Protein AF-0000000085055498 (afdb_homodimer)

Solvent-accessible surface area (backbone atoms only — not comparable to full-atom values): 39179 Å² total; per-residue (Å²): 126,78,77,76,83,59,58,33,37,36,29,39,22,51,50,77,51,29,41,52,28,47,57,69,36,26,87,74,28,40,30,38,40,31,17,61,42,79,52,39,70,44,54,75,33,30,52,54,11,37,78,38,31,74,54,39,65,65,23,37,23,30,63,81,72,50,55,89,64,41,46,75,43,73,38,45,66,58,35,47,52,99,59,33,35,31,33,71,86,66,52,71,48,70,48,69,30,38,36,44,23,51,21,60,40,37,45,35,68,65,24,79,33,53,68,53,73,50,45,46,58,53,24,42,53,48,30,49,46,59,69,68,33,60,27,36,34,32,39,24,32,30,57,67,26,46,28,37,52,20,32,45,31,62,75,42,71,88,46,42,36,37,38,31,14,60,45,90,44,48,50,37,83,76,53,57,67,68,58,29,49,50,52,49,52,55,36,41,74,42,49,37,43,75,40,61,62,25,47,64,83,76,54,66,69,58,60,55,42,44,73,40,60,41,80,58,79,76,74,75,72,46,81,41,80,42,68,37,76,80,45,76,43,72,26,17,40,76,45,82,39,77,68,71,44,66,58,42,84,30,42,74,81,52,58,55,48,97,86,55,21,36,39,51,50,53,53,28,28,28,65,96,33,87,52,30,32,42,37,44,59,28,29,58,69,80,56,76,84,40,70,76,56,28,57,63,40,29,64,51,47,40,49,27,53,54,23,52,78,66,74,44,82,64,62,76,60,75,74,62,90,40,48,68,51,73,46,39,38,25,51,76,25,30,41,28,37,34,46,88,67,48,72,45,58,32,66,57,34,11,72,60,30,20,57,63,38,44,33,42,57,53,34,52,68,28,62,63,39,69,46,87,47,64,133,126,77,78,76,81,58,58,32,36,34,29,41,22,51,49,77,49,28,42,53,26,45,59,69,35,26,87,73,29,38,28,38,39,32,17,63,40,80,51,37,72,43,54,74,34,31,52,54,12,38,76,38,30,74,53,39,66,65,23,36,24,28,67,57,79,50,57,88,62,42,45,78,45,74,37,45,65,59,36,47,53,100,59,35,35,30,32,72,88,64,52,72,46,70,48,68,30,37,35,44,22,49,21,60,41,36,46,34,67,66,24,79,33,51,69,52,74,51,45,48,58,52,24,42,52,49,30,52,45,58,70,69,33,60,27,36,34,32,39,26,32,29,57,67,27,46,28,35,53,20,33,46,30,62,76,42,70,86,47,42,34,36,36,30,15,60,45,89,44,47,49,39,84,76,54,57,68,67,58,28,49,52,52,50,51,56,37,41,74,42,50,37,44,74,40,61,62,25,48,64,82,77,54,65,68,58,61,55,42,45,74,39,59,41,79,57,79,77,74,75,74,46,80,41,80,44,70,36,75,82,45,77,42,72,26,15,39,77,46,80,39,76,67,72,44,66,58,44,85,30,42,76,79,51,59,55,50,98,87,54,21,36,41,51,52,52,54,27,28,29,65,95,32,87,52,30,31,41,37,44,59,28,29,56,67,80,56,77,84,40,69,76,57,28,55,62,39,29,63,52,46,41,50,28,52,54,22,51,76,66,73,43,82,65,62,75,58,78,73,62,89,41,49,68,50,72,47,36,39,25,52,76,25,31,42,29,38,35,45,89,66,49,72,46,58,34,67,56,34,12,72,58,29,20,57,62,38,43,32,43,56,53,33,51,69,28,64,64,32,69,44,86,47,65,133

Nearest PDB structures (foldseek):
  8jsc-assembly1_C  TM=8.930E-01  e=2.083E-35  Homo sapiens
  7xpi-assembly1_A  TM=8.141E-01  e=2.349E-29  Gallus gallus
  8ajj-assembly2_A  TM=6.879E-01  e=7.562E-19  Staphylococcus aureus
  5jcl-assembly2_B  TM=7.336E-01  e=2.093E-17  Oryza sativa Japonica Group
  6kgy-assembly1_A  TM=7.242E-01  e=7.717E-17  Escherichia coli BL21(DE3)

Radius of gyration: 28.14 Å; Cα contacts (8 Å, |Δi|>4): 1672; chains: 2; bounding box: 78×76×63 Å

pLDDT: mean 93.41, std 10.33, range [30.69, 98.94]

Structure (mmCIF, N/CA/C/O backbone):
data_AF-0000000085055498-model_v1
#
loop_
_entity.id
_entity.type
_entity.pdbx_description
1 polymer 'FAD/NAD(P)-binding domain-containing protein'
#
loop_
_atom_site.group_PDB
_atom_site.id
_atom_site.type_symbol
_atom_site.label_atom_id
_atom_site.label_alt_id
_atom_site.label_comp_id
_atom_site.label_asym_id
_atom_site.label_entity_id
_atom_site.label_seq_id
_atom_site.pdbx_PDB_ins_code
_atom_site.Cartn_x
_atom_site.Cartn_y
_atom_site.Cartn_z
_atom_site.occupancy
_atom_site.B_iso_or_equiv
_atom_site.auth_seq_id
_atom_site.auth_comp_id
_atom_site.auth_asym_id
_atom_site.auth_atom_id
_atom_site.pdbx_PDB_model_num
ATOM 1 N N . MET A 1 1 ? -35 -19.656 23.438 1 32.78 1 MET A N 1
ATOM 2 C CA . MET A 1 1 ? -35 -19.641 21.984 1 32.78 1 MET A CA 1
ATOM 3 C C . MET A 1 1 ? -33.75 -20.328 21.422 1 32.78 1 MET A C 1
ATOM 5 O O . MET A 1 1 ? -32.625 -20.047 21.844 1 32.78 1 MET A O 1
ATOM 9 N N . SER A 1 2 ? -33.781 -21.578 21.016 1 36.5 2 SER A N 1
ATOM 10 C CA . SER A 1 2 ? -32.625 -22.406 20.719 1 36.5 2 SER A CA 1
ATOM 11 C C . SER A 1 2 ? -31.688 -21.703 19.719 1 36.5 2 SER A C 1
ATOM 13 O O . SER A 1 2 ? -32.156 -21.203 18.688 1 36.5 2 SER A O 1
ATOM 15 N N . ALA A 1 3 ? -30.609 -21.031 20.141 1 47.88 3 ALA A N 1
ATOM 16 C CA . ALA A 1 3 ? -29.688 -20.312 19.25 1 47.88 3 ALA A CA 1
ATOM 17 C C . ALA A 1 3 ? -29.641 -20.969 17.875 1 47.88 3 ALA A C 1
ATOM 19 O O . ALA A 1 3 ? -29.297 -22.141 17.734 1 47.88 3 ALA A O 1
ATOM 20 N N . ALA A 1 4 ? -30.547 -20.781 17 1 57.03 4 ALA A N 1
ATOM 21 C CA . ALA A 1 4 ? -30.609 -21.359 15.648 1 57.03 4 ALA A CA 1
ATOM 22 C C . ALA A 1 4 ? -29.219 -21.672 15.133 1 57.03 4 ALA A C 1
ATOM 24 O O . ALA A 1 4 ? -28.297 -20.859 15.227 1 57.03 4 ALA A O 1
ATOM 25 N N . GLN A 1 5 ? -28.797 -23.078 14.852 1 77.12 5 GLN A N 1
ATOM 26 C CA . GLN A 1 5 ? -27.484 -23.594 14.453 1 77.12 5 GLN A CA 1
ATOM 27 C C . GLN A 1 5 ? -27 -22.938 13.156 1 77.12 5 GLN A C 1
ATOM 29 O O . GLN A 1 5 ? -27.734 -22.891 12.172 1 77.12 5 GLN A O 1
ATOM 34 N N . LYS A 1 6 ? -25.891 -22.172 13.102 1 90.88 6 LYS A N 1
ATOM 35 C CA . LYS A 1 6 ? -25.297 -21.547 11.922 1 90.88 6 LYS A CA 1
ATOM 36 C C . LYS A 1 6 ? -25.016 -22.578 10.836 1 90.88 6 LYS A C 1
ATOM 38 O O . LYS A 1 6 ? -24.578 -23.688 11.125 1 90.88 6 LYS A O 1
ATOM 43 N N . LYS A 1 7 ? -25.5 -22.328 9.562 1 97.44 7 LYS A N 1
ATOM 44 C CA . LYS A 1 7 ? -25.109 -23.156 8.422 1 97.44 7 LYS A CA 1
ATOM 45 C C . LYS A 1 7 ? -23.594 -23.234 8.289 1 97.44 7 LYS A C 1
ATOM 47 O O . LYS A 1 7 ? -22.891 -22.297 8.648 1 97.44 7 LYS A O 1
ATOM 52 N N . LYS A 1 8 ? -23.156 -24.391 7.766 1 98 8 LYS A N 1
ATOM 53 C CA . LYS A 1 8 ? -21.719 -24.656 7.699 1 98 8 LYS A CA 1
ATOM 54 C C . LYS A 1 8 ? -21.188 -24.406 6.297 1 98 8 LYS A C 1
ATOM 56 O O . LYS A 1 8 ? -21.734 -24.891 5.309 1 98 8 LYS A O 1
ATOM 61 N N . VAL A 1 9 ? -20.125 -23.562 6.219 1 98.81 9 VAL A N 1
ATOM 62 C CA . VAL A 1 9 ? -19.391 -23.297 4.98 1 98.81 9 VAL A CA 1
ATOM 63 C C . VAL A 1 9 ? -17.984 -23.891 5.074 1 98.81 9 VAL A C 1
ATOM 65 O O . VAL A 1 9 ? -17.219 -23.547 5.977 1 98.81 9 VAL A O 1
ATOM 68 N N . VAL A 1 10 ? -17.672 -24.797 4.133 1 98.88 10 VAL A N 1
ATOM 69 C CA . VAL A 1 10 ? -16.312 -25.328 4.031 1 98.88 10 VAL A CA 1
ATOM 70 C C . VAL A 1 10 ? -15.586 -24.672 2.861 1 98.88 10 VAL A C 1
ATOM 72 O O . VAL A 1 10 ? -16.156 -24.516 1.78 1 98.88 10 VAL A O 1
ATOM 75 N N . ILE A 1 11 ? -14.398 -24.234 3.115 1 98.88 11 ILE A N 1
ATOM 76 C CA . ILE A 1 11 ? -13.547 -23.609 2.104 1 98.88 11 ILE A CA 1
ATOM 77 C C . ILE A 1 11 ? -12.273 -24.438 1.937 1 98.88 11 ILE A C 1
ATOM 79 O O . ILE A 1 11 ? -11.547 -24.688 2.906 1 98.88 11 ILE A O 1
ATOM 83 N N . VAL A 1 12 ? -12.016 -24.906 0.712 1 98.81 12 VAL A N 1
ATOM 84 C CA . VAL A 1 12 ? -10.805 -25.672 0.426 1 98.81 12 VAL A CA 1
ATOM 85 C C . VAL A 1 12 ? -9.773 -24.766 -0.247 1 98.81 12 VAL A C 1
ATOM 87 O O . VAL A 1 12 ? -9.945 -24.359 -1.401 1 98.81 12 VAL A O 1
ATOM 90 N N . GLY A 1 13 ? -8.68 -24.516 0.437 1 98.25 13 GLY A N 1
ATOM 91 C CA . GLY A 1 13 ? -7.656 -23.594 -0.006 1 98.25 13 GLY A CA 1
ATOM 92 C C . GLY A 1 13 ? -7.602 -22.328 0.824 1 98.25 13 GLY A C 1
ATOM 93 O O . GLY A 1 13 ? -8.516 -21.5 0.771 1 98.25 13 GLY A O 1
ATOM 94 N N . GLY A 1 14 ? -6.527 -22.156 1.526 1 97.06 14 GLY A N 1
ATOM 95 C CA . GLY A 1 14 ? -6.375 -21.031 2.428 1 97.06 14 GLY A CA 1
ATOM 96 C C . GLY A 1 14 ? -5.402 -19.984 1.918 1 97.06 14 GLY A C 1
ATOM 97 O O . GLY A 1 14 ? -4.688 -19.359 2.703 1 97.06 14 GLY A O 1
ATOM 98 N N . GLY A 1 15 ? -5.289 -19.859 0.616 1 96.38 15 GLY A N 1
ATOM 99 C CA . GLY A 1 15 ? -4.535 -18.75 0.04 1 96.38 15 GLY A CA 1
ATOM 100 C C . GLY A 1 15 ? -5.273 -17.422 0.107 1 96.38 15 GLY A C 1
ATOM 101 O O . GLY A 1 15 ? -6.145 -17.234 0.956 1 96.38 15 GLY A O 1
ATOM 102 N N . PHE A 1 16 ? -4.965 -16.469 -0.735 1 96.38 16 PHE A N 1
ATOM 103 C CA . PHE A 1 16 ? -5.504 -15.117 -0.707 1 96.38 16 PHE A CA 1
ATOM 104 C C . PHE A 1 16 ? -7.027 -15.141 -0.787 1 96.38 16 PHE A C 1
ATOM 106 O O . PHE A 1 16 ? -7.703 -14.461 -0.01 1 96.38 16 PHE A O 1
ATOM 113 N N . VAL A 1 17 ? -7.5 -15.93 -1.683 1 98.12 17 VAL A N 1
ATOM 114 C CA . VAL A 1 17 ? -8.93 -15.891 -1.988 1 98.12 17 VAL A CA 1
ATOM 115 C C . VAL A 1 17 ? -9.711 -16.609 -0.895 1 98.12 17 VAL A C 1
ATOM 117 O O . VAL A 1 17 ? -10.594 -16.016 -0.266 1 98.12 17 VAL A O 1
ATOM 120 N N . GLY A 1 18 ? -9.359 -17.812 -0.591 1 98.5 18 GLY A N 1
ATOM 121 C CA . GLY A 1 18 ? -10.102 -18.609 0.382 1 98.5 18 GLY A CA 1
ATOM 122 C C . GLY A 1 18 ? -10.094 -18 1.771 1 98.5 18 GLY A C 1
ATOM 123 O O . GLY A 1 18 ? -11.125 -17.953 2.441 1 98.5 18 GLY A O 1
ATOM 124 N N . LEU A 1 19 ? -8.969 -17.578 2.174 1 97.31 19 LEU A N 1
ATOM 125 C CA . LEU A 1 19 ? -8.844 -16.984 3.5 1 97.31 19 LEU A CA 1
ATOM 126 C C . LEU A 1 19 ? -9.75 -15.758 3.637 1 97.31 19 LEU A C 1
ATOM 128 O O . LEU A 1 19 ? -10.445 -15.602 4.645 1 97.31 19 LEU A O 1
ATOM 132 N N . GLN A 1 20 ? -9.727 -14.883 2.65 1 97.12 20 GLN A N 1
ATOM 133 C CA . GLN A 1 20 ? -10.492 -13.648 2.744 1 97.12 20 GLN A CA 1
ATOM 134 C C . GLN A 1 20 ? -11.992 -13.922 2.639 1 97.12 20 GLN A C 1
ATOM 136 O O . GLN A 1 20 ? -12.805 -13.203 3.229 1 97.12 20 GLN A O 1
ATOM 141 N N . ILE A 1 21 ? -12.383 -14.953 1.918 1 98.44 21 ILE A N 1
ATOM 142 C CA . ILE A 1 21 ? -13.789 -15.359 1.916 1 98.44 21 ILE A CA 1
ATOM 143 C C . ILE A 1 21 ? -14.18 -15.852 3.307 1 98.44 21 ILE A C 1
ATOM 145 O O . ILE A 1 21 ? -15.258 -15.508 3.811 1 98.44 21 ILE A O 1
ATOM 149 N N . ALA A 1 22 ? -13.336 -16.641 3.943 1 98.12 22 ALA A N 1
ATOM 150 C CA . ALA A 1 22 ? -13.586 -17.109 5.305 1 98.12 22 ALA A CA 1
ATOM 151 C C . ALA A 1 22 ? -13.789 -15.938 6.258 1 98.12 22 ALA A C 1
ATOM 153 O O . ALA A 1 22 ? -14.719 -15.938 7.066 1 98.12 22 ALA A O 1
ATOM 154 N N . MET A 1 23 ? -12.938 -14.945 6.109 1 95.94 23 MET A N 1
ATOM 155 C CA . MET A 1 23 ? -13.008 -13.766 6.969 1 95.94 23 MET A CA 1
ATOM 156 C C . MET A 1 23 ? -14.352 -13.062 6.82 1 95.94 23 MET A C 1
ATOM 158 O O . MET A 1 23 ? -14.914 -12.578 7.801 1 95.94 23 MET A O 1
ATOM 162 N N . LYS A 1 24 ? -14.852 -13.016 5.648 1 96.75 24 LYS A N 1
ATOM 163 C CA . LYS A 1 24 ? -16.094 -12.305 5.375 1 96.75 24 LYS A CA 1
ATOM 164 C C . LYS A 1 24 ? -17.297 -13.094 5.883 1 96.75 24 LYS A C 1
ATOM 166 O O . LYS A 1 24 ? -18.344 -12.508 6.219 1 96.75 24 LYS A O 1
ATOM 171 N N . LEU A 1 25 ? -17.156 -14.375 5.98 1 98.12 25 LEU A N 1
ATOM 172 C CA . LEU A 1 25 ? -18.312 -15.219 6.25 1 98.12 25 LEU A CA 1
ATOM 173 C C . LEU A 1 25 ? -18.359 -15.625 7.719 1 98.12 25 LEU A C 1
ATOM 175 O O . LEU A 1 25 ? -19.406 -16.047 8.211 1 98.12 25 LEU A O 1
ATOM 179 N N . GLU A 1 26 ? -17.281 -15.57 8.438 1 96.56 26 GLU A N 1
ATOM 180 C CA . GLU A 1 26 ? -17.141 -16.25 9.719 1 96.56 26 GLU A CA 1
ATOM 181 C C . GLU A 1 26 ? -18.078 -15.664 10.766 1 96.56 26 GLU A C 1
ATOM 183 O O . GLU A 1 26 ? -18.391 -16.297 11.773 1 96.56 26 GLU A O 1
ATOM 188 N N . SER A 1 27 ? -18.547 -14.438 10.562 1 94.81 27 SER A N 1
ATOM 189 C CA . SER A 1 27 ? -19.469 -13.836 11.523 1 94.81 27 SER A CA 1
ATOM 190 C C . SER A 1 27 ? -20.891 -14.391 11.359 1 94.81 27 SER A C 1
ATOM 192 O O . SER A 1 27 ? -21.688 -14.367 12.297 1 94.81 27 SER A O 1
ATOM 194 N N . LYS A 1 28 ? -21.234 -14.961 10.281 1 96.5 28 LYS A N 1
ATOM 195 C CA . LYS A 1 28 ? -22.609 -15.336 9.969 1 96.5 28 LYS A CA 1
ATOM 196 C C . LYS A 1 28 ? -22.75 -16.844 9.82 1 96.5 28 LYS A C 1
ATOM 198 O O . LYS A 1 28 ? -23.859 -17.391 9.922 1 96.5 28 LYS A O 1
ATOM 203 N N . PHE A 1 29 ? -21.641 -17.5 9.57 1 98.12 29 PHE A N 1
ATOM 204 C CA . PHE A 1 29 ? -21.656 -18.938 9.312 1 98.12 29 PHE A CA 1
ATOM 205 C C . PHE A 1 29 ? -20.641 -19.656 10.195 1 98.12 29 PHE A C 1
ATOM 207 O O . PHE A 1 29 ? -19.766 -19.031 10.781 1 98.12 29 PHE A O 1
ATOM 214 N N . GLU A 1 30 ? -20.844 -20.953 10.359 1 98.06 30 GLU A N 1
ATOM 215 C CA . GLU A 1 30 ? -19.766 -21.812 10.82 1 98.06 30 GLU A CA 1
ATOM 216 C C . GLU A 1 30 ? -18.781 -22.109 9.688 1 98.06 30 GLU A C 1
ATOM 218 O O . GLU A 1 30 ? -19.094 -22.859 8.766 1 98.06 30 GLU A O 1
ATOM 223 N N . VAL A 1 31 ? -17.641 -21.578 9.805 1 98.31 31 VAL A N 1
ATOM 224 C CA . VAL A 1 31 ? -16.703 -21.672 8.695 1 98.31 31 VAL A CA 1
ATOM 225 C C . VAL A 1 31 ? -15.578 -22.641 9.055 1 98.31 31 VAL A C 1
ATOM 227 O O . VAL A 1 31 ? -15.008 -22.547 10.148 1 98.31 31 VAL A O 1
ATOM 230 N N . VAL A 1 32 ? -15.281 -23.562 8.156 1 98.5 32 VAL A N 1
ATOM 231 C CA . VAL A 1 32 ? -14.117 -24.422 8.227 1 98.5 32 VAL A CA 1
ATOM 232 C C . VAL A 1 32 ? -13.211 -24.188 7.023 1 98.5 32 VAL A C 1
ATOM 234 O O . VAL A 1 32 ? -13.633 -24.375 5.879 1 98.5 32 VAL A O 1
ATOM 237 N N . LEU A 1 33 ? -12.039 -23.719 7.289 1 98.44 33 LEU A N 1
ATOM 238 C CA . LEU A 1 33 ? -11.031 -23.516 6.258 1 98.44 33 LEU A CA 1
ATOM 239 C C . LEU A 1 33 ? -10.047 -24.672 6.223 1 98.44 33 LEU A C 1
ATOM 241 O O . LEU A 1 33 ? -9.398 -24.969 7.227 1 98.44 33 LEU A O 1
ATOM 245 N N . ILE A 1 34 ? -9.984 -25.344 5.105 1 98.5 34 ILE A N 1
ATOM 246 C CA . ILE A 1 34 ? -9.047 -26.438 4.918 1 98.5 34 ILE A CA 1
ATOM 247 C C . ILE A 1 34 ? -7.848 -25.969 4.102 1 98.5 34 ILE A C 1
ATOM 249 O O . ILE A 1 34 ? -8 -25.531 2.957 1 98.5 34 ILE A O 1
ATOM 253 N N . GLU A 1 35 ? -6.695 -25.984 4.672 1 96.69 35 GLU A N 1
ATOM 254 C CA . GLU A 1 35 ? -5.461 -25.547 4.039 1 96.69 35 GLU A CA 1
ATOM 255 C C . GLU A 1 35 ? -4.324 -26.531 4.281 1 96.69 35 GLU A C 1
ATOM 257 O O . GLU A 1 35 ? -4.039 -26.875 5.43 1 96.69 35 GLU A O 1
ATOM 262 N N . LYS A 1 36 ? -3.695 -26.938 3.215 1 94.44 36 LYS A N 1
ATOM 263 C CA . LYS A 1 36 ? -2.682 -27.984 3.297 1 94.44 36 LYS A CA 1
ATOM 264 C C . LYS A 1 36 ? -1.407 -27.453 3.959 1 94.44 36 LYS A C 1
ATOM 266 O O . LYS A 1 36 ? -0.649 -28.234 4.547 1 94.44 36 LYS A O 1
ATOM 271 N N . ARG A 1 37 ? -1.13 -26.188 3.859 1 91.94 37 ARG A N 1
ATOM 272 C CA . ARG A 1 37 ? 0.076 -25.625 4.453 1 91.94 37 ARG A CA 1
ATOM 273 C C . ARG A 1 37 ? -0.208 -25.062 5.844 1 91.94 37 ARG A C 1
ATOM 275 O O . ARG A 1 37 ? -1.319 -24.609 6.121 1 91.94 37 ARG A O 1
ATOM 282 N N . GLN A 1 38 ? 0.876 -24.969 6.602 1 90.19 38 GLN A N 1
ATOM 283 C CA . GLN A 1 38 ? 0.762 -24.391 7.934 1 90.19 38 GLN A CA 1
ATOM 284 C C . GLN A 1 38 ? 0.909 -22.875 7.887 1 90.19 38 GLN A C 1
ATOM 286 O O . GLN A 1 38 ? 0.52 -22.172 8.828 1 90.19 38 GLN A O 1
ATOM 291 N N . THR A 1 39 ? 1.482 -22.453 6.801 1 90.62 39 THR A N 1
ATOM 292 C CA . THR A 1 39 ? 1.771 -21.031 6.684 1 90.62 39 THR A CA 1
ATOM 293 C C . THR A 1 39 ? 1.081 -20.438 5.457 1 90.62 39 THR A C 1
ATOM 295 O O . THR A 1 39 ? 0.9 -21.125 4.449 1 90.62 39 THR A O 1
ATOM 298 N N . PHE A 1 40 ? 0.614 -19.219 5.711 1 93 40 PHE A N 1
ATOM 299 C CA . PHE A 1 40 ? 0.156 -18.438 4.57 1 93 40 PHE A CA 1
ATOM 300 C C . PHE A 1 40 ? 1.337 -17.938 3.748 1 93 40 PHE A C 1
ATOM 302 O O . PHE A 1 40 ? 2.318 -17.438 4.305 1 93 40 PHE A O 1
ATOM 309 N N . PHE A 1 41 ? 1.263 -18.141 2.488 1 93.12 41 PHE A N 1
ATOM 310 C CA . PHE A 1 41 ? 2.369 -17.75 1.623 1 93.12 41 PHE A CA 1
ATOM 311 C C . PHE A 1 41 ? 1.989 -16.547 0.769 1 93.12 41 PHE A C 1
ATOM 313 O O . PHE A 1 41 ? 1.072 -16.625 -0.051 1 93.12 41 PHE A O 1
ATOM 320 N N . HIS A 1 42 ? 2.684 -15.414 0.972 1 94.88 42 HIS A N 1
ATOM 321 C CA . HIS A 1 42 ? 2.594 -14.227 0.125 1 94.88 42 HIS A CA 1
ATOM 322 C C . HIS A 1 42 ? 3.455 -14.375 -1.124 1 94.88 42 HIS A C 1
ATOM 324 O O . HIS A 1 42 ? 4.578 -13.867 -1.173 1 94.88 42 HIS A O 1
ATOM 330 N N . CYS A 1 43 ? 2.871 -14.898 -2.168 1 94.5 43 CYS A N 1
ATOM 331 C CA . CYS A 1 43 ? 3.627 -15.328 -3.34 1 94.5 43 CYS A CA 1
ATOM 332 C C . CYS A 1 43 ? 4.129 -14.133 -4.133 1 94.5 43 CYS A C 1
ATOM 334 O O . CYS A 1 43 ? 5.043 -14.258 -4.949 1 94.5 43 CYS A O 1
ATOM 336 N N . VAL A 1 44 ? 3.588 -12.938 -3.912 1 95.44 44 VAL A N 1
ATOM 337 C CA . VAL A 1 44 ? 3.99 -11.734 -4.633 1 95.44 44 VAL A CA 1
ATOM 338 C C . VAL A 1 44 ? 5.445 -11.406 -4.312 1 95.44 44 VAL A C 1
ATOM 340 O O . VAL A 1 44 ? 6.152 -10.82 -5.137 1 95.44 44 VAL A O 1
ATOM 343 N N . GLY A 1 45 ? 5.863 -11.82 -3.17 1 95.38 45 GLY A N 1
ATOM 344 C CA . GLY A 1 45 ? 7.207 -11.492 -2.719 1 95.38 45 GLY A CA 1
ATOM 345 C C . GLY A 1 45 ? 8.219 -12.586 -3.006 1 95.38 45 GLY A C 1
ATOM 346 O O . GLY A 1 45 ? 9.375 -12.492 -2.596 1 95.38 45 GLY A O 1
ATOM 347 N N . SER A 1 46 ? 7.812 -13.641 -3.705 1 94.62 46 SER A N 1
ATOM 348 C CA . SER A 1 46 ? 8.664 -14.812 -3.898 1 94.62 46 SER A CA 1
ATOM 349 C C . SER A 1 46 ? 9.93 -14.461 -4.668 1 94.62 46 SER A C 1
ATOM 351 O O . SER A 1 46 ? 11.031 -14.828 -4.262 1 94.62 46 SER A O 1
ATOM 353 N N . MET A 1 47 ? 9.828 -13.711 -5.77 1 96.81 47 MET A N 1
ATOM 354 C CA . MET A 1 47 ? 10.977 -13.398 -6.609 1 96.81 47 MET A CA 1
ATOM 355 C C . MET A 1 47 ? 11.953 -12.484 -5.871 1 96.81 47 MET A C 1
ATOM 357 O O . MET A 1 47 ? 13.164 -12.617 -6.016 1 96.81 47 MET A O 1
ATOM 361 N N . ARG A 1 48 ? 11.406 -11.531 -5.082 1 97.88 48 ARG A N 1
ATOM 362 C CA . ARG A 1 48 ? 12.258 -10.68 -4.254 1 97.88 48 ARG A CA 1
ATOM 363 C C . ARG A 1 48 ? 13.07 -11.508 -3.266 1 97.88 48 ARG A C 1
ATOM 365 O O . ARG A 1 48 ? 14.242 -11.234 -3.033 1 97.88 48 ARG A O 1
ATOM 372 N N . SER A 1 49 ? 12.492 -12.555 -2.725 1 96.81 49 SER A N 1
ATOM 373 C CA . SER A 1 49 ? 13.133 -13.414 -1.737 1 96.81 49 SER A CA 1
ATOM 374 C C . SER A 1 49 ? 14.312 -14.164 -2.346 1 96.81 49 SER A C 1
ATOM 376 O O . SER A 1 49 ? 15.227 -14.578 -1.631 1 96.81 49 SER A O 1
ATOM 378 N N . MET A 1 50 ? 14.258 -14.32 -3.656 1 97.56 50 MET A N 1
ATOM 379 C CA . MET A 1 50 ? 15.32 -15.055 -4.336 1 97.56 50 MET A CA 1
ATOM 380 C C . MET A 1 50 ? 16.594 -14.227 -4.406 1 97.56 50 MET A C 1
ATOM 382 O O . MET A 1 50 ? 17.703 -14.781 -4.488 1 97.56 50 MET A O 1
ATOM 386 N N . VAL A 1 51 ? 16.484 -12.914 -4.395 1 98.06 51 VAL A N 1
ATOM 387 C CA . VAL A 1 51 ? 17.656 -12.039 -4.477 1 98.06 51 VAL A CA 1
ATOM 388 C C . VAL A 1 51 ? 17.922 -11.414 -3.109 1 98.06 51 VAL A C 1
ATOM 390 O O . VAL A 1 51 ? 19.047 -10.953 -2.842 1 98.06 51 VAL A O 1
ATOM 393 N N . GLU A 1 52 ? 16.938 -11.336 -2.246 1 97.31 52 GLU A N 1
ATOM 394 C CA . GLU A 1 52 ? 17 -10.891 -0.857 1 97.31 52 GLU A CA 1
ATOM 395 C C . GLU A 1 52 ? 16.359 -11.906 0.078 1 97.31 52 GLU A C 1
ATOM 397 O O . GLU A 1 52 ? 15.219 -11.719 0.51 1 97.31 52 GLU A O 1
ATOM 402 N N . PRO A 1 53 ? 17.109 -12.898 0.454 1 95.75 53 PRO A N 1
ATOM 403 C CA . PRO A 1 53 ? 16.531 -14.031 1.175 1 95.75 53 PRO A CA 1
ATOM 404 C C . PRO A 1 53 ? 15.805 -13.617 2.453 1 95.75 53 PRO A C 1
ATOM 406 O O . PRO A 1 53 ? 14.781 -14.203 2.811 1 95.75 53 PRO A O 1
ATOM 409 N N . GLU A 1 54 ? 16.203 -12.609 3.102 1 91.56 54 GLU A N 1
ATOM 410 C CA . GLU A 1 54 ? 15.586 -12.172 4.348 1 91.56 54 GLU A CA 1
ATOM 411 C C . GLU A 1 54 ? 14.188 -11.609 4.098 1 91.56 54 GLU A C 1
ATOM 413 O O . GLU A 1 54 ? 13.367 -11.531 5.02 1 91.56 54 GLU A O 1
ATOM 418 N N . PHE A 1 55 ? 13.93 -11.188 2.893 1 93.19 55 PHE A N 1
ATOM 419 C CA . PHE A 1 55 ? 12.594 -10.719 2.555 1 93.19 55 PHE A CA 1
ATOM 420 C C . PHE A 1 55 ? 11.57 -11.836 2.717 1 93.19 55 PHE A C 1
ATOM 422 O O . PHE A 1 55 ? 10.391 -11.578 2.961 1 93.19 55 PHE A O 1
ATOM 429 N N . ALA A 1 56 ? 11.992 -13.055 2.652 1 91.94 56 ALA A N 1
ATOM 430 C CA . ALA A 1 56 ? 11.109 -14.211 2.787 1 91.94 56 ALA A CA 1
ATOM 431 C C . ALA A 1 56 ? 10.43 -14.219 4.156 1 91.94 56 ALA A C 1
ATOM 433 O O . ALA A 1 56 ? 9.32 -14.75 4.305 1 91.94 56 ALA A O 1
ATOM 434 N N . THR A 1 57 ? 11.047 -13.664 5.148 1 87.62 57 THR A N 1
ATOM 435 C CA . THR A 1 57 ? 10.445 -13.609 6.477 1 87.62 57 THR A CA 1
ATOM 436 C C . THR A 1 57 ? 9.141 -12.812 6.449 1 87.62 57 THR A C 1
ATOM 438 O O . THR A 1 57 ? 8.289 -12.992 7.32 1 87.62 57 THR A O 1
ATOM 441 N N . GLN A 1 58 ? 9.055 -11.992 5.438 1 89.19 58 GLN A N 1
ATOM 442 C CA . GLN A 1 58 ? 7.867 -11.156 5.297 1 89.19 58 GLN A CA 1
ATOM 443 C C . GLN A 1 58 ? 6.805 -11.852 4.449 1 89.19 58 GLN A C 1
ATOM 445 O O . GLN A 1 58 ? 5.684 -11.352 4.32 1 89.19 58 GLN A O 1
ATOM 450 N N . CYS A 1 59 ? 7.121 -13 3.93 1 92.12 59 CYS A N 1
ATOM 451 C CA . CYS A 1 59 ? 6.254 -13.609 2.928 1 92.12 59 CYS A CA 1
ATOM 452 C C . CYS A 1 59 ? 5.566 -14.852 3.48 1 92.12 59 CYS A C 1
ATOM 454 O O . CYS A 1 59 ? 4.605 -15.352 2.891 1 92.12 59 CYS A O 1
ATOM 456 N N . PHE A 1 60 ? 6.02 -15.336 4.52 1 91.31 60 PHE A N 1
ATOM 457 C CA . PHE A 1 60 ? 5.422 -16.5 5.176 1 91.31 60 PHE A CA 1
ATOM 458 C C . PHE A 1 60 ? 4.812 -16.109 6.516 1 91.31 60 PHE A C 1
ATOM 460 O O . PHE A 1 60 ? 5.527 -15.742 7.449 1 91.31 60 PHE A O 1
ATOM 467 N N . LEU A 1 61 ? 3.467 -16.203 6.59 1 89.44 61 LEU A N 1
ATOM 468 C CA . LEU A 1 61 ? 2.715 -15.703 7.73 1 89.44 61 LEU A CA 1
ATOM 469 C C . LEU A 1 61 ? 1.894 -16.812 8.383 1 89.44 61 LEU A C 1
ATOM 471 O O . LEU A 1 61 ? 1.689 -17.875 7.781 1 89.44 61 LEU A O 1
ATOM 475 N N . THR A 1 62 ? 1.471 -16.562 9.617 1 88.19 62 THR A N 1
ATOM 476 C CA . THR A 1 62 ? 0.64 -17.531 10.312 1 88.19 62 THR A CA 1
ATOM 477 C C . THR A 1 62 ? -0.837 -17.172 10.195 1 88.19 62 THR A C 1
ATOM 479 O O . THR A 1 62 ? -1.176 -16.031 9.867 1 88.19 62 THR A O 1
ATOM 482 N N . TYR A 1 63 ? -1.659 -18.188 10.453 1 87.81 63 TYR A N 1
ATOM 483 C CA . TYR A 1 63 ? -3.104 -17.984 10.43 1 87.81 63 TYR A CA 1
ATOM 484 C C . TYR A 1 63 ? -3.633 -17.625 11.812 1 87.81 63 TYR A C 1
ATOM 486 O O . TYR A 1 63 ? -4.836 -17.422 11.992 1 87.81 63 TYR A O 1
ATOM 494 N N . ASP A 1 64 ? -2.971 -17.578 12.891 1 77.12 64 ASP A N 1
ATOM 495 C CA . ASP A 1 64 ? -3.32 -17.594 14.305 1 77.12 64 ASP A CA 1
ATOM 496 C C . ASP A 1 64 ? -4.297 -16.453 14.633 1 77.12 64 ASP A C 1
ATOM 498 O O . ASP A 1 64 ? -5.227 -16.641 15.422 1 77.12 64 ASP A O 1
ATOM 502 N N . LYS A 1 65 ? -4.27 -15.289 14.062 1 79.5 65 LYS A N 1
ATOM 503 C CA . LYS A 1 65 ? -5.031 -14.141 14.539 1 79.5 65 LYS A CA 1
ATOM 504 C C . LYS A 1 65 ? -5.945 -13.602 13.438 1 79.5 65 LYS A C 1
ATOM 506 O O . LYS A 1 65 ? -6.543 -12.531 13.586 1 79.5 65 LYS A O 1
ATOM 511 N N . VAL A 1 66 ? -6.184 -14.477 12.539 1 84.88 66 VAL A N 1
ATOM 512 C CA . VAL A 1 66 ? -6.891 -13.867 11.414 1 84.88 66 VAL A CA 1
ATOM 513 C C . VAL A 1 66 ? -8.359 -14.281 11.438 1 84.88 66 VAL A C 1
ATOM 515 O O . VAL A 1 66 ? -9.25 -13.461 11.211 1 84.88 66 VAL A O 1
ATOM 518 N N . LEU A 1 67 ? -8.594 -15.523 11.727 1 89.12 67 LEU A N 1
ATOM 519 C CA . LEU A 1 67 ? -9.961 -16.016 11.844 1 89.12 67 LEU A CA 1
ATOM 520 C C . LEU A 1 67 ? -10.336 -16.234 13.305 1 89.12 67 LEU A C 1
ATOM 522 O O . LEU A 1 67 ? -9.703 -17.031 14.008 1 89.12 67 LEU A O 1
ATOM 526 N N . LYS A 1 68 ? -11.344 -15.578 13.781 1 87.5 68 LYS A N 1
ATOM 527 C CA . LYS A 1 68 ? -11.672 -15.555 15.203 1 87.5 68 LYS A CA 1
ATOM 528 C C . LYS A 1 68 ? -12.797 -16.531 15.523 1 87.5 68 LYS A C 1
ATOM 530 O O . LYS A 1 68 ? -12.922 -16.984 16.672 1 87.5 68 LYS A O 1
ATOM 535 N N . LYS A 1 69 ? -13.555 -16.922 14.562 1 91.12 69 LYS A N 1
ATOM 536 C CA . LYS A 1 69 ? -14.742 -17.719 14.82 1 91.12 69 LYS A CA 1
ATOM 537 C C . LYS A 1 69 ? -14.773 -18.953 13.922 1 91.12 69 LYS A C 1
ATOM 539 O O . LYS A 1 69 ? -15.812 -19.609 13.789 1 91.12 69 LYS A O 1
ATOM 544 N N . SER A 1 70 ? -13.703 -19.156 13.219 1 93.5 70 SER A N 1
ATOM 545 C CA . SER A 1 70 ? -13.641 -20.25 12.258 1 93.5 70 SER A CA 1
ATOM 546 C C . SER A 1 70 ? -12.625 -21.312 12.68 1 93.5 70 SER A C 1
ATOM 548 O O . SER A 1 70 ? -11.766 -21.047 13.523 1 93.5 70 SER A O 1
ATOM 550 N N . THR A 1 71 ? -12.773 -22.438 12.133 1 95.81 71 THR A N 1
ATOM 551 C CA . THR A 1 71 ? -11.805 -23.516 12.312 1 95.81 71 THR A CA 1
ATOM 552 C C . THR A 1 71 ? -10.898 -23.641 11.086 1 95.81 71 THR A C 1
ATOM 554 O O . THR A 1 71 ? -11.383 -23.641 9.953 1 95.81 71 THR A O 1
ATOM 557 N N . ILE A 1 72 ? -9.664 -23.688 11.367 1 96.69 72 ILE A N 1
ATOM 558 C CA . ILE A 1 72 ? -8.703 -23.984 10.305 1 96.69 72 ILE A CA 1
ATOM 559 C C . ILE A 1 72 ? -8.188 -25.406 10.469 1 96.69 72 ILE A C 1
ATOM 561 O O . ILE A 1 72 ? -7.676 -25.766 11.531 1 96.69 72 ILE A O 1
ATOM 565 N N . ILE A 1 73 ? -8.352 -26.203 9.461 1 97.25 73 ILE A N 1
ATOM 566 C CA . ILE A 1 73 ? -7.809 -27.547 9.422 1 97.25 73 ILE A CA 1
ATOM 567 C C . ILE A 1 73 ? -6.621 -27.609 8.461 1 97.25 73 ILE A C 1
ATOM 569 O O . ILE A 1 73 ? -6.781 -27.422 7.254 1 97.25 73 ILE A O 1
ATOM 573 N N . HIS A 1 74 ? -5.469 -27.797 9.039 1 95.69 74 HIS A N 1
ATOM 574 C CA . HIS A 1 74 ? -4.285 -27.969 8.211 1 95.69 74 HIS A CA 1
ATOM 575 C C . HIS A 1 74 ? -4.152 -29.406 7.727 1 95.69 74 HIS A C 1
ATOM 577 O O . HIS A 1 74 ? -3.535 -30.234 8.398 1 95.69 74 HIS A O 1
ATOM 583 N N . SER A 1 75 ? -4.738 -29.625 6.562 1 96.31 75 SER A N 1
ATOM 584 C CA . SER A 1 75 ? -4.773 -30.953 5.941 1 96.31 75 SER A CA 1
ATOM 585 C C . SER A 1 75 ? -4.969 -30.859 4.434 1 96.31 75 SER A C 1
ATOM 587 O O . SER A 1 75 ? -5.484 -29.844 3.936 1 96.31 75 SER A O 1
ATOM 589 N N . TYR A 1 76 ? -4.484 -31.859 3.801 1 94.94 76 TYR A N 1
ATOM 590 C CA . TYR A 1 76 ? -4.719 -31.969 2.367 1 94.94 76 TYR A CA 1
ATOM 591 C C . TYR A 1 76 ? -6.082 -32.594 2.082 1 94.94 76 TYR A C 1
ATOM 593 O O . TYR A 1 76 ? -6.426 -33.625 2.643 1 94.94 76 TYR A O 1
ATOM 601 N N . ALA A 1 77 ? -6.934 -31.906 1.26 1 97.56 77 ALA A N 1
ATOM 602 C CA . ALA A 1 77 ? -8.164 -32.531 0.761 1 97.56 77 ALA A CA 1
ATOM 603 C C . ALA A 1 77 ? -7.875 -33.5 -0.371 1 97.56 77 ALA A C 1
ATOM 605 O O . ALA A 1 77 ? -7.52 -33.094 -1.479 1 97.56 77 ALA A O 1
ATOM 606 N N . THR A 1 78 ? -8.141 -34.719 -0.108 1 97.19 78 THR A N 1
ATOM 607 C CA . THR A 1 78 ? -7.812 -35.719 -1.106 1 97.19 78 THR A CA 1
ATOM 608 C C . THR A 1 78 ? -8.953 -35.875 -2.111 1 97.19 78 THR A C 1
ATOM 610 O O . THR A 1 78 ? -8.719 -36.219 -3.273 1 97.19 78 THR A O 1
ATOM 613 N N . GLU A 1 79 ? -10.156 -35.688 -1.639 1 97.69 79 GLU A N 1
ATOM 614 C CA . GLU A 1 79 ? -11.344 -35.719 -2.484 1 97.69 79 GLU A CA 1
ATOM 615 C C . GLU A 1 79 ? -12.352 -34.656 -2.074 1 97.69 79 GLU A C 1
ATOM 617 O O . GLU A 1 79 ? -12.547 -34.406 -0.883 1 97.69 79 GLU A O 1
ATOM 622 N N . VAL A 1 80 ? -12.922 -34.094 -3.092 1 97.69 80 VAL A N 1
ATOM 623 C CA . VAL A 1 80 ? -13.992 -33.156 -2.852 1 97.69 80 VAL A CA 1
ATOM 624 C C . VAL A 1 80 ? -15.273 -33.625 -3.537 1 97.69 80 VAL A C 1
ATOM 626 O O . VAL A 1 80 ? -15.297 -33.812 -4.754 1 97.69 80 VAL A O 1
ATOM 629 N N . HIS A 1 81 ? -16.25 -33.812 -2.709 1 96.38 81 HIS A N 1
ATOM 630 C CA . HIS A 1 81 ? -17.562 -34.25 -3.18 1 96.38 81 HIS A CA 1
ATOM 631 C C . HIS A 1 81 ? -18.609 -33.156 -2.971 1 96.38 81 HIS A C 1
ATOM 633 O O . HIS A 1 81 ? -18.344 -32.156 -2.295 1 96.38 81 HIS A O 1
ATOM 639 N N . PRO A 1 82 ? -19.75 -33.281 -3.619 1 94.75 82 PRO A N 1
ATOM 640 C CA . PRO A 1 82 ? -20.781 -32.25 -3.484 1 94.75 82 PRO A CA 1
ATOM 641 C C . PRO A 1 82 ? -21.297 -32.094 -2.053 1 94.75 82 PRO A C 1
ATOM 643 O O . PRO A 1 82 ? -21.922 -31.094 -1.709 1 94.75 82 PRO A O 1
ATOM 646 N N . ASP A 1 83 ? -21.031 -33.156 -1.229 1 94.38 83 ASP A N 1
ATOM 647 C CA . ASP A 1 83 ? -21.625 -33.094 0.105 1 94.38 83 ASP A CA 1
ATOM 648 C C . ASP A 1 83 ? -20.547 -33.25 1.187 1 94.38 83 ASP A C 1
ATOM 650 O O . ASP A 1 83 ? -20.844 -33.125 2.377 1 94.38 83 ASP A O 1
ATOM 654 N N . ARG A 1 84 ? -19.328 -33.5 0.778 1 97.5 84 ARG A N 1
ATOM 655 C CA . ARG A 1 84 ? -18.281 -33.688 1.779 1 97.5 84 ARG A CA 1
ATOM 656 C C . ARG A 1 84 ? -16.906 -33.5 1.169 1 97.5 84 ARG A C 1
ATOM 658 O O . ARG A 1 84 ? -16.734 -33.625 -0.045 1 97.5 84 ARG A O 1
ATOM 665 N N . VAL A 1 85 ? -15.984 -33.25 2.033 1 98.5 85 VAL A N 1
ATOM 666 C CA . VAL A 1 85 ? -14.562 -33.188 1.703 1 98.5 85 VAL A CA 1
ATOM 667 C C . VAL A 1 85 ? -13.82 -34.281 2.486 1 98.5 85 VAL A C 1
ATOM 669 O O . VAL A 1 85 ? -14 -34.406 3.699 1 98.5 85 VAL A O 1
ATOM 672 N N . VAL A 1 86 ? -13.055 -35.062 1.789 1 98.5 86 VAL A N 1
ATOM 673 C CA . VAL A 1 86 ? -12.25 -36.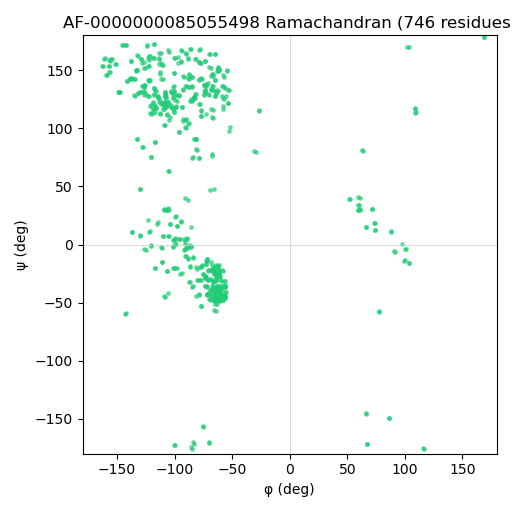094 2.424 1 98.5 86 VAL A CA 1
ATOM 674 C C . VAL A 1 86 ? -10.82 -35.594 2.623 1 98.5 86 VAL A C 1
ATOM 676 O O . VAL A 1 86 ? -10.203 -35.094 1.687 1 98.5 86 VAL A O 1
ATOM 679 N N . LEU A 1 87 ? -10.336 -35.719 3.822 1 98.19 87 LEU A N 1
ATOM 680 C CA . LEU A 1 87 ? -9 -35.25 4.176 1 98.19 87 LEU A CA 1
ATOM 681 C C . LEU A 1 87 ? -7.984 -36.375 4.055 1 98.19 87 LEU A C 1
ATOM 683 O O . LEU A 1 87 ? -8.359 -37.531 3.854 1 98.19 87 LEU A O 1
ATOM 687 N N . ASP A 1 88 ? -6.727 -36.031 4.09 1 95.81 88 ASP A N 1
ATOM 688 C CA . ASP A 1 88 ? -5.664 -37 3.867 1 95.81 88 ASP A CA 1
ATOM 689 C C . ASP A 1 88 ? -5.609 -38.031 4.996 1 95.81 88 ASP A C 1
ATOM 691 O O . ASP A 1 88 ? -5.125 -39.156 4.805 1 95.81 88 ASP A O 1
ATOM 695 N N . ASN A 1 89 ? -6.148 -37.75 6.176 1 96.06 89 ASN A N 1
ATOM 696 C CA . ASN A 1 89 ? -6.199 -38.688 7.285 1 96.06 89 ASN A CA 1
ATOM 697 C C . ASN A 1 89 ? -7.465 -39.531 7.23 1 96.06 89 ASN A C 1
ATOM 699 O O . ASN A 1 89 ? -7.703 -40.375 8.125 1 96.06 89 ASN A O 1
ATOM 703 N N . GLY A 1 90 ? -8.289 -39.281 6.289 1 96.25 90 GLY A N 1
ATOM 704 C CA . GLY A 1 90 ? -9.508 -40.062 6.117 1 96.25 90 GLY A CA 1
ATOM 705 C C . GLY A 1 90 ? -10.734 -39.375 6.699 1 96.25 90 GLY A C 1
ATOM 706 O O . GLY A 1 90 ? -11.867 -39.781 6.406 1 96.25 90 GLY A O 1
ATOM 707 N N . ASP A 1 91 ? -10.555 -38.375 7.488 1 97.62 91 ASP A N 1
ATOM 708 C CA . ASP A 1 91 ? -11.688 -37.656 8.055 1 97.62 91 ASP A CA 1
ATOM 709 C C . ASP A 1 91 ? -12.531 -37 6.957 1 97.62 91 ASP A C 1
ATOM 711 O O . ASP A 1 91 ? -12.023 -36.688 5.879 1 97.62 91 ASP A O 1
ATOM 715 N N . GLN A 1 92 ? -13.773 -36.906 7.254 1 98.31 92 GLN A N 1
ATOM 716 C CA . GLN A 1 92 ? -14.711 -36.281 6.332 1 98.31 92 GLN A CA 1
ATOM 717 C C . GLN A 1 92 ? -15.359 -35.031 6.953 1 98.31 92 GLN A C 1
ATOM 719 O O . GLN A 1 92 ? -15.727 -35.062 8.133 1 98.31 92 GLN A O 1
ATOM 724 N N . VAL A 1 93 ? -15.406 -34 6.18 1 98.44 93 VAL A N 1
ATOM 725 C CA . VAL A 1 93 ? -16.031 -32.781 6.629 1 98.44 93 VAL A CA 1
ATOM 726 C C . VAL A 1 93 ? -17.25 -32.469 5.762 1 98.44 93 VAL A C 1
ATOM 728 O O . VAL A 1 93 ? -17.125 -32.25 4.555 1 98.44 93 VAL A O 1
ATOM 731 N N . THR A 1 94 ? -18.469 -32.438 6.363 1 98.38 94 THR A N 1
ATOM 732 C CA . THR A 1 94 ? -19.688 -32.125 5.645 1 98.38 94 THR A CA 1
ATOM 733 C C . THR A 1 94 ? -19.953 -30.609 5.684 1 98.38 94 THR A C 1
ATOM 735 O O . THR A 1 94 ? -19.312 -29.875 6.438 1 98.38 94 THR A O 1
ATOM 738 N N . PHE A 1 95 ? -20.859 -30.125 4.801 1 98.44 95 PHE A N 1
ATOM 739 C CA . PHE A 1 95 ? -21.109 -28.688 4.715 1 98.44 95 PHE A CA 1
ATOM 740 C C . PHE A 1 95 ? -22.5 -28.422 4.133 1 98.44 95 PHE A C 1
ATOM 742 O O . PHE A 1 95 ? -23.094 -29.312 3.518 1 98.44 95 PHE A O 1
ATOM 749 N N . ASP A 1 96 ? -23.016 -27.25 4.406 1 98.44 96 ASP A N 1
ATOM 750 C CA . ASP A 1 96 ? -24.172 -26.719 3.686 1 98.44 96 ASP A CA 1
ATOM 751 C C . ASP A 1 96 ? -23.75 -26.031 2.391 1 98.44 96 ASP A C 1
ATOM 753 O O . ASP A 1 96 ? -24.453 -26.109 1.382 1 98.44 96 ASP A O 1
ATOM 757 N N . TYR A 1 97 ? -22.609 -25.375 2.42 1 98.75 97 TYR A N 1
ATOM 758 C CA . TYR A 1 97 ? -22 -24.703 1.271 1 98.75 97 TYR A CA 1
ATOM 759 C C . TYR A 1 97 ? -20.516 -25.047 1.171 1 98.75 97 TYR A C 1
ATOM 761 O O . TYR A 1 97 ? -19.859 -25.266 2.188 1 98.75 97 TYR A O 1
ATOM 769 N N . LEU A 1 98 ? -20.016 -25.047 -0.092 1 98.81 98 LEU A N 1
ATOM 770 C CA . LEU A 1 98 ? -18.609 -25.312 -0.365 1 98.81 98 LEU A CA 1
ATOM 771 C C . LEU A 1 98 ? -18.016 -24.234 -1.242 1 98.81 98 LEU A C 1
ATOM 773 O O . LEU A 1 98 ? -18.641 -23.766 -2.193 1 98.81 98 LEU A O 1
ATOM 777 N N . VAL A 1 99 ? -16.797 -23.781 -0.891 1 98.94 99 VAL A N 1
ATOM 778 C CA . VAL A 1 99 ? -16.016 -22.922 -1.765 1 98.94 99 VAL A CA 1
ATOM 779 C C . VAL A 1 99 ? -14.727 -23.625 -2.178 1 98.94 99 VAL A C 1
ATOM 781 O O . VAL A 1 99 ? -13.922 -24 -1.325 1 98.94 99 VAL A O 1
ATOM 784 N N . ILE A 1 100 ? -14.586 -23.812 -3.432 1 98.88 100 ILE A N 1
ATOM 785 C CA . ILE A 1 100 ? -13.352 -24.328 -3.998 1 98.88 100 ILE A CA 1
ATOM 786 C C . ILE A 1 100 ? -12.406 -23.188 -4.352 1 98.88 100 ILE A C 1
ATOM 788 O O . ILE A 1 100 ? -12.648 -22.438 -5.305 1 98.88 100 ILE A O 1
ATOM 792 N N . ALA A 1 101 ? -11.367 -23.016 -3.607 1 98.81 101 ALA A N 1
ATOM 793 C CA . ALA A 1 101 ? -10.367 -21.953 -3.801 1 98.81 101 ALA A CA 1
ATOM 794 C C . ALA A 1 101 ? -8.953 -22.547 -3.791 1 98.81 101 ALA A C 1
ATOM 796 O O . ALA A 1 101 ? -8.055 -22 -3.145 1 98.81 101 ALA A O 1
ATOM 797 N N . THR A 1 102 ? -8.758 -23.578 -4.504 1 97.88 102 THR A N 1
ATOM 798 C CA . THR A 1 102 ? -7.527 -24.359 -4.438 1 97.88 102 THR A CA 1
ATOM 799 C C . THR A 1 102 ? -6.43 -23.719 -5.277 1 97.88 102 THR A C 1
ATOM 801 O O . THR A 1 102 ? -5.25 -24.031 -5.113 1 97.88 102 THR A O 1
ATOM 804 N N . GLY A 1 103 ? -6.801 -22.891 -6.18 1 96.5 103 GLY A N 1
ATOM 805 C CA . GLY A 1 103 ? -5.852 -22.078 -6.926 1 96.5 103 GLY A CA 1
ATOM 806 C C . GLY A 1 103 ? -4.941 -22.891 -7.82 1 96.5 103 GLY A C 1
ATOM 807 O O . GLY A 1 103 ? -5.398 -23.797 -8.516 1 96.5 103 GLY A O 1
ATOM 808 N N . SER A 1 104 ? -3.725 -22.469 -7.965 1 94.81 104 SER A N 1
ATOM 809 C CA . SER A 1 104 ? -2.727 -23.078 -8.836 1 94.81 104 SER A CA 1
ATOM 810 C C . SER A 1 104 ? -1.399 -23.266 -8.109 1 94.81 104 SER A C 1
ATOM 812 O O . SER A 1 104 ? -1.205 -22.734 -7.012 1 94.81 104 SER A O 1
ATOM 814 N N . TYR A 1 105 ? -0.626 -24.078 -8.68 1 90.5 105 TYR A N 1
ATOM 815 C CA . TYR A 1 105 ? 0.712 -24.328 -8.156 1 90.5 105 TYR A CA 1
ATOM 816 C C . TYR A 1 105 ? 1.764 -24.172 -9.25 1 90.5 105 TYR A C 1
ATOM 818 O O . TYR A 1 105 ? 1.436 -24.141 -10.438 1 90.5 105 TYR A O 1
ATOM 826 N N . ASN A 1 106 ? 3.012 -23.891 -8.789 1 90.56 106 ASN A N 1
ATOM 827 C CA . ASN A 1 106 ? 4.203 -23.781 -9.617 1 90.56 106 ASN A CA 1
ATOM 828 C C . ASN A 1 106 ? 5.445 -24.297 -8.898 1 90.56 106 ASN A C 1
ATOM 830 O O . ASN A 1 106 ? 5.367 -24.688 -7.73 1 90.56 106 ASN A O 1
ATOM 834 N N . LEU A 1 107 ? 6.539 -24.391 -9.625 1 91.25 107 LEU A N 1
ATOM 835 C CA . LEU A 1 107 ? 7.809 -24.797 -9.023 1 91.25 107 LEU A CA 1
ATOM 836 C C . LEU A 1 107 ? 8.172 -23.859 -7.867 1 91.25 107 LEU A C 1
ATOM 838 O O . LEU A 1 107 ? 8.016 -22.641 -7.965 1 91.25 107 LEU A O 1
ATOM 842 N N . SER A 1 108 ? 8.625 -24.5 -6.727 1 88.62 108 SER A N 1
ATOM 843 C CA . SER A 1 108 ? 9.289 -23.672 -5.738 1 88.62 108 SER A CA 1
ATOM 844 C C . SER A 1 108 ? 10.586 -23.078 -6.297 1 88.62 108 SER A C 1
ATOM 846 O O . SER A 1 108 ? 11.32 -23.75 -7.016 1 88.62 108 SER A O 1
ATOM 848 N N . PRO A 1 109 ? 10.805 -21.891 -6.184 1 92.12 109 PRO A N 1
ATOM 849 C CA . PRO A 1 109 ? 10.258 -21.031 -5.133 1 92.12 109 PRO A CA 1
ATOM 850 C C . PRO A 1 109 ? 9.141 -20.125 -5.645 1 92.12 109 PRO A C 1
ATOM 852 O O . PRO A 1 109 ? 8.664 -19.25 -4.91 1 92.12 109 PRO A O 1
ATOM 855 N N . PHE A 1 110 ? 8.711 -20.297 -6.84 1 92.06 110 PHE A N 1
ATOM 856 C CA . PHE A 1 110 ? 7.703 -19.406 -7.379 1 92.06 110 PHE A CA 1
ATOM 857 C C . PHE A 1 110 ? 6.375 -19.578 -6.645 1 92.06 110 PHE A C 1
ATOM 859 O O . PHE A 1 110 ? 5.598 -18.625 -6.527 1 92.06 110 PHE A O 1
ATOM 866 N N . LYS A 1 111 ? 6.109 -20.734 -6.211 1 90.62 111 LYS A N 1
ATOM 867 C CA . LYS A 1 111 ? 5.102 -21.078 -5.207 1 90.62 111 LYS A CA 1
ATOM 868 C C . LYS A 1 111 ? 5.73 -21.812 -4.023 1 90.62 111 LYS A C 1
ATOM 870 O O . LYS A 1 111 ? 6.848 -22.312 -4.125 1 90.62 111 LYS A O 1
ATOM 875 N N . ALA A 1 112 ? 5.07 -21.797 -2.932 1 88.75 112 ALA A N 1
ATOM 876 C CA . ALA A 1 112 ? 5.637 -22.344 -1.707 1 88.75 112 ALA A CA 1
ATOM 877 C C . ALA A 1 112 ? 5.535 -23.875 -1.699 1 88.75 112 ALA A C 1
ATOM 879 O O . ALA A 1 112 ? 4.543 -24.438 -2.158 1 88.75 112 ALA A O 1
ATOM 880 N N . PRO A 1 113 ? 6.594 -24.5 -1.167 1 89.88 113 PRO A N 1
ATOM 881 C CA . PRO A 1 113 ? 6.457 -25.922 -0.874 1 89.88 113 PRO A CA 1
ATOM 882 C C . PRO A 1 113 ? 5.5 -26.203 0.287 1 89.88 113 PRO A C 1
ATOM 884 O O . PRO A 1 113 ? 5.113 -25.266 1.005 1 89.88 113 PRO A O 1
ATOM 887 N N . ARG A 1 114 ? 5.109 -27.438 0.364 1 87.94 114 ARG A N 1
ATOM 888 C CA . ARG A 1 114 ? 4.207 -27.812 1.45 1 87.94 114 ARG A CA 1
ATOM 889 C C . ARG A 1 114 ? 4.887 -27.641 2.805 1 87.94 114 ARG A C 1
ATOM 891 O O . ARG A 1 114 ? 4.285 -27.125 3.746 1 87.94 114 ARG A O 1
ATOM 898 N N . ASP A 1 115 ? 6.09 -28.109 2.836 1 86.75 115 ASP A N 1
ATOM 899 C CA . ASP A 1 115 ? 6.91 -27.938 4.031 1 86.75 115 ASP A CA 1
ATOM 900 C C . ASP A 1 115 ? 7.781 -26.688 3.922 1 86.75 115 ASP A C 1
ATOM 902 O O . ASP A 1 115 ? 8.641 -26.609 3.041 1 86.75 115 ASP A O 1
ATOM 906 N N . THR A 1 116 ? 7.562 -25.781 4.824 1 87.81 116 THR A N 1
ATOM 907 C CA . THR A 1 116 ? 8.281 -24.531 4.719 1 87.81 116 THR A CA 1
ATOM 908 C C . THR A 1 116 ? 9.414 -24.453 5.738 1 87.81 116 THR A C 1
ATOM 910 O O . THR A 1 116 ? 9.938 -23.375 6.027 1 87.81 116 THR A O 1
ATOM 913 N N . SER A 1 117 ? 9.672 -25.75 6.184 1 85.31 117 SER A N 1
ATOM 914 C CA . SER A 1 117 ? 10.836 -25.797 7.055 1 85.31 117 SER A CA 1
ATOM 915 C C . SER A 1 117 ? 12.102 -25.375 6.312 1 85.31 117 SER A C 1
ATOM 917 O O . SER A 1 117 ? 12.273 -25.703 5.137 1 85.31 117 SER A O 1
ATOM 919 N N . ASN A 1 118 ? 12.953 -24.547 6.77 1 89.06 118 ASN A N 1
ATOM 920 C CA . ASN A 1 118 ? 14.242 -24.141 6.234 1 89.06 118 ASN A CA 1
ATOM 921 C C . ASN A 1 118 ? 14.078 -23.234 5.016 1 89.06 118 ASN A C 1
ATOM 923 O O . ASN A 1 118 ? 14.945 -23.203 4.141 1 89.06 118 ASN A O 1
ATOM 927 N N . ILE A 1 119 ? 12.977 -22.656 4.809 1 92.06 119 ILE A N 1
ATOM 928 C CA . ILE A 1 119 ? 12.641 -21.859 3.635 1 92.06 119 ILE A CA 1
ATOM 929 C C . ILE A 1 119 ? 13.664 -20.734 3.459 1 92.06 119 ILE A C 1
ATOM 931 O O . ILE A 1 119 ? 14.031 -20.406 2.332 1 92.06 119 ILE A O 1
ATOM 935 N N . ILE A 1 120 ? 14.148 -20.188 4.543 1 93.19 120 ILE A N 1
ATOM 936 C CA . ILE A 1 120 ? 15.117 -19.109 4.453 1 93.19 120 ILE A CA 1
ATOM 937 C C . ILE A 1 120 ? 16.438 -19.641 3.889 1 93.19 120 ILE A C 1
ATOM 939 O O . ILE A 1 120 ? 17.031 -19.016 3.012 1 93.19 120 ILE A O 1
ATOM 943 N N . GLN A 1 121 ? 16.844 -20.781 4.391 1 94.25 121 GLN A N 1
ATOM 944 C CA . GLN A 1 121 ? 18.062 -21.422 3.877 1 94.25 121 GLN A CA 1
ATOM 945 C C . GLN A 1 121 ? 17.922 -21.75 2.395 1 94.25 121 GLN A C 1
ATOM 947 O O . GLN A 1 121 ? 18.891 -21.625 1.632 1 94.25 121 GLN A O 1
ATOM 952 N N . TYR A 1 122 ? 16.75 -22.219 2.059 1 95.06 122 TYR A N 1
ATOM 953 C CA . TYR A 1 122 ? 16.469 -22.516 0.657 1 95.06 122 TYR A CA 1
ATOM 954 C C . TYR A 1 122 ? 16.656 -21.266 -0.209 1 95.06 122 TYR A C 1
ATOM 956 O O . TYR A 1 122 ? 17.359 -21.312 -1.224 1 95.06 122 TYR A O 1
ATOM 964 N N . TYR A 1 123 ? 16.109 -20.125 0.186 1 96.31 123 TYR A N 1
ATOM 965 C CA . TYR A 1 123 ? 16.25 -18.875 -0.559 1 96.31 123 TYR A CA 1
ATOM 966 C C . TYR A 1 123 ? 17.703 -18.406 -0.577 1 96.31 123 TYR A C 1
ATOM 968 O O . TYR A 1 123 ? 18.172 -17.875 -1.588 1 96.31 123 TYR A O 1
ATOM 976 N N . ARG A 1 124 ? 18.391 -18.562 0.542 1 96.75 124 ARG A N 1
ATOM 977 C CA . ARG A 1 124 ? 19.812 -18.219 0.593 1 96.75 124 ARG A CA 1
ATOM 978 C C . ARG A 1 124 ? 20.609 -19.031 -0.418 1 96.75 124 ARG A C 1
ATOM 980 O O . ARG A 1 124 ? 21.5 -18.484 -1.092 1 96.75 124 ARG A O 1
ATOM 987 N N . SER A 1 125 ? 20.297 -20.281 -0.477 1 97.12 125 SER A N 1
ATOM 988 C CA . SER A 1 125 ? 20.984 -21.141 -1.431 1 97.12 125 SER A CA 1
ATOM 989 C C . SER A 1 125 ? 20.75 -20.688 -2.863 1 97.12 125 SER A C 1
ATOM 991 O O . SER A 1 125 ? 21.656 -20.75 -3.699 1 97.12 125 SER A O 1
ATOM 993 N N . ILE A 1 126 ? 19.562 -20.266 -3.193 1 97.44 126 ILE A N 1
ATOM 994 C CA . ILE A 1 126 ? 19.234 -19.766 -4.52 1 97.44 126 ILE A CA 1
ATOM 995 C C . ILE A 1 126 ? 20 -18.469 -4.797 1 97.44 126 ILE A C 1
ATOM 997 O O . ILE A 1 126 ? 20.609 -18.312 -5.863 1 97.44 126 ILE A O 1
ATOM 1001 N N . ARG A 1 127 ? 19.969 -17.562 -3.816 1 97.94 127 ARG A N 1
ATOM 1002 C CA . ARG A 1 127 ? 20.703 -16.312 -3.943 1 97.94 127 ARG A CA 1
ATOM 1003 C C . ARG A 1 127 ? 22.188 -16.562 -4.191 1 97.94 127 ARG A C 1
ATOM 1005 O O . ARG A 1 127 ? 22.797 -15.906 -5.023 1 97.94 127 ARG A O 1
ATOM 1012 N N . ASP A 1 128 ? 22.719 -17.5 -3.457 1 97.88 128 ASP A N 1
ATOM 1013 C CA . ASP A 1 128 ? 24.125 -17.844 -3.617 1 97.88 128 ASP A CA 1
ATOM 1014 C C . ASP A 1 128 ? 24.406 -18.359 -5.027 1 97.88 128 ASP A C 1
ATOM 1016 O O . ASP A 1 128 ? 25.438 -18.031 -5.621 1 97.88 128 ASP A O 1
ATOM 1020 N N . LYS A 1 129 ? 23.562 -19.156 -5.559 1 98.12 129 LYS A N 1
ATOM 1021 C CA . LYS A 1 129 ? 23.734 -19.656 -6.918 1 98.12 129 LYS A CA 1
ATOM 1022 C C . LYS A 1 129 ? 23.656 -18.516 -7.938 1 98.12 129 LYS A C 1
ATOM 1024 O O . LYS A 1 129 ? 24.391 -18.5 -8.922 1 98.12 129 LYS A O 1
ATOM 1029 N N . ILE A 1 130 ? 22.734 -17.578 -7.746 1 98.12 130 ILE A N 1
ATOM 1030 C CA . ILE A 1 130 ? 22.641 -16.422 -8.617 1 98.12 130 ILE A CA 1
ATOM 1031 C C . ILE A 1 130 ? 23.953 -15.641 -8.578 1 98.12 130 ILE A C 1
ATOM 1033 O O . ILE A 1 130 ? 24.469 -15.227 -9.617 1 98.12 130 ILE A O 1
ATOM 1037 N N . ASN A 1 131 ? 24.438 -15.477 -7.406 1 97.5 131 ASN A N 1
ATOM 1038 C CA . ASN A 1 131 ? 25.688 -14.75 -7.23 1 97.5 131 ASN A CA 1
ATOM 1039 C C . ASN A 1 131 ? 26.844 -15.453 -7.949 1 97.5 131 ASN A C 1
ATOM 1041 O O . ASN A 1 131 ? 27.719 -14.789 -8.516 1 97.5 131 ASN A O 1
ATOM 1045 N N . GLN A 1 132 ? 26.844 -16.719 -7.934 1 97.44 132 GLN A N 1
ATOM 1046 C CA . GLN A 1 132 ? 27.922 -17.531 -8.523 1 97.44 132 GLN A CA 1
ATOM 1047 C C . GLN A 1 132 ? 27.781 -17.594 -10.039 1 97.44 132 GLN A C 1
ATOM 1049 O O . GLN A 1 132 ? 28.797 -17.688 -10.75 1 97.44 132 GLN A O 1
ATOM 1054 N N . ALA A 1 133 ? 26.641 -17.531 -10.531 1 97.94 133 ALA A N 1
ATOM 1055 C CA . ALA A 1 133 ? 26.375 -17.734 -11.953 1 97.94 133 ALA A CA 1
ATOM 1056 C C . ALA A 1 133 ? 26.922 -16.562 -12.781 1 97.94 133 ALA A C 1
ATOM 1058 O O . ALA A 1 133 ? 27.047 -15.445 -12.273 1 97.94 133 ALA A O 1
ATOM 1059 N N . THR A 1 134 ? 27.25 -16.844 -14 1 96.81 134 THR A N 1
ATOM 1060 C CA . THR A 1 134 ? 27.703 -15.82 -14.938 1 96.81 134 THR A CA 1
ATOM 1061 C C . THR A 1 134 ? 26.656 -15.555 -16 1 96.81 134 THR A C 1
ATOM 1063 O O . THR A 1 134 ? 26.375 -14.398 -16.344 1 96.81 134 THR A O 1
ATOM 1066 N N . LYS A 1 135 ? 26.125 -16.625 -16.5 1 98.12 135 LYS A N 1
ATOM 1067 C CA . LYS A 1 135 ? 25.047 -16.562 -17.484 1 98.12 135 LYS A CA 1
ATOM 1068 C C . LYS A 1 135 ? 23.781 -17.234 -16.953 1 98.12 135 LYS A C 1
ATOM 1070 O O . LYS A 1 135 ? 23.734 -18.453 -16.781 1 98.12 135 LYS A O 1
ATOM 1075 N N . ILE A 1 136 ? 22.781 -16.422 -16.75 1 98.5 136 ILE A N 1
ATOM 1076 C CA . ILE A 1 136 ? 21.531 -16.922 -16.172 1 98.5 136 ILE A CA 1
ATOM 1077 C C . ILE A 1 136 ? 20.438 -16.953 -17.25 1 98.5 136 ILE A C 1
ATOM 1079 O O . ILE A 1 136 ? 20.25 -15.969 -17.969 1 98.5 136 ILE A O 1
ATOM 1083 N N . LEU A 1 137 ? 19.781 -18.062 -17.375 1 98.5 137 LEU A N 1
ATOM 1084 C CA . LEU A 1 137 ? 18.672 -18.234 -18.312 1 98.5 137 LEU A CA 1
ATOM 1085 C C . LEU A 1 137 ? 17.344 -18.312 -17.578 1 98.5 137 LEU A C 1
ATOM 1087 O O . LEU A 1 137 ? 17.188 -19.094 -16.641 1 98.5 137 LEU A O 1
ATOM 1091 N N . VAL A 1 138 ? 16.422 -17.438 -17.906 1 98.44 138 VAL A N 1
ATOM 1092 C CA . VAL A 1 138 ? 15.055 -17.469 -17.422 1 98.44 138 VAL A CA 1
ATOM 1093 C C . VAL A 1 138 ? 14.117 -17.906 -18.547 1 98.44 138 VAL A C 1
ATOM 1095 O O . VAL A 1 138 ? 14.023 -17.234 -19.578 1 98.44 138 VAL A O 1
ATOM 1098 N N . VAL A 1 139 ? 13.445 -19.031 -18.328 1 98 139 VAL A N 1
ATOM 1099 C CA . VAL A 1 139 ? 12.594 -19.594 -19.375 1 98 139 VAL A CA 1
ATOM 1100 C C . VAL A 1 139 ? 11.133 -19.281 -19.078 1 98 139 VAL A C 1
ATOM 1102 O O . VAL A 1 139 ? 10.555 -19.812 -18.141 1 98 139 VAL A O 1
ATOM 1105 N N . GLY A 1 140 ? 10.492 -18.516 -19.984 1 97.56 140 GLY A N 1
ATOM 1106 C CA . GLY A 1 140 ? 9.125 -18.047 -19.812 1 97.56 140 GLY A CA 1
ATOM 1107 C C . GLY A 1 140 ? 9.047 -16.562 -19.547 1 97.56 140 GLY A C 1
ATOM 1108 O O . GLY A 1 140 ? 9.477 -16.078 -18.484 1 97.56 140 GLY A O 1
ATOM 1109 N N . GLY A 1 141 ? 8.43 -15.859 -20.406 1 97.69 141 GLY A N 1
ATOM 1110 C CA . GLY A 1 141 ? 8.344 -14.414 -20.312 1 97.69 141 GLY A CA 1
ATOM 1111 C C . GLY A 1 141 ? 7.023 -13.93 -19.734 1 97.69 141 GLY A C 1
ATOM 1112 O O . GLY A 1 141 ? 6.543 -12.852 -20.094 1 97.69 141 GLY A O 1
ATOM 1113 N N . GLY A 1 142 ? 6.367 -14.812 -18.953 1 97 142 GLY A N 1
ATOM 1114 C CA . GLY A 1 142 ? 5.203 -14.367 -18.203 1 97 142 GLY A CA 1
ATOM 1115 C C . GLY A 1 142 ? 5.555 -13.422 -17.062 1 97 142 GLY A C 1
ATOM 1116 O O . GLY A 1 142 ? 6.695 -12.969 -16.953 1 97 142 GLY A O 1
ATOM 1117 N N . ALA A 1 143 ? 4.586 -13.117 -16.203 1 96.38 143 ALA A N 1
ATOM 1118 C CA . ALA A 1 143 ? 4.785 -12.164 -15.117 1 96.38 143 ALA A CA 1
ATOM 1119 C C . ALA A 1 143 ? 5.906 -12.617 -14.188 1 96.38 143 ALA A C 1
ATOM 1121 O O . ALA A 1 143 ? 6.762 -11.812 -13.805 1 96.38 143 ALA A O 1
ATOM 1122 N N . VAL A 1 144 ? 5.934 -13.867 -13.875 1 96.62 144 VAL A N 1
ATOM 1123 C CA . VAL A 1 144 ? 6.906 -14.422 -12.938 1 96.62 144 VAL A CA 1
ATOM 1124 C C . VAL A 1 144 ? 8.312 -14.281 -13.508 1 96.62 144 VAL A C 1
ATOM 1126 O O . VAL A 1 144 ? 9.227 -13.797 -12.828 1 96.62 144 VAL A O 1
ATOM 1129 N N . GLY A 1 145 ? 8.5 -14.656 -14.773 1 98.06 145 GLY A N 1
ATOM 1130 C CA . GLY A 1 145 ? 9.805 -14.547 -15.406 1 98.06 145 GLY A CA 1
ATOM 1131 C C . GLY A 1 145 ? 10.289 -13.117 -15.539 1 98.06 145 GLY A C 1
ATOM 1132 O O . GLY A 1 145 ? 11.461 -12.828 -15.289 1 98.06 145 GLY A O 1
ATOM 1133 N N . VAL A 1 146 ? 9.406 -12.289 -15.93 1 98.5 146 VAL A N 1
ATOM 1134 C CA . VAL A 1 146 ? 9.719 -10.875 -16.094 1 98.5 146 VAL A CA 1
ATOM 1135 C C . VAL A 1 146 ? 10.156 -10.289 -14.75 1 98.5 146 VAL A C 1
ATOM 1137 O O . VAL A 1 146 ? 11.172 -9.594 -14.672 1 98.5 146 VAL A O 1
ATOM 1140 N N . GLU A 1 147 ? 9.398 -10.562 -13.719 1 98.44 147 GLU A N 1
ATOM 1141 C CA . GLU A 1 147 ? 9.719 -10.016 -12.406 1 98.44 147 GLU A CA 1
ATOM 1142 C C . GLU A 1 147 ? 11.031 -10.586 -11.867 1 98.44 147 GLU A C 1
ATOM 1144 O O . GLU A 1 147 ? 11.828 -9.867 -11.273 1 98.44 147 GLU A O 1
ATOM 1149 N N . LEU A 1 148 ? 11.242 -11.852 -12.125 1 98.38 148 LEU A N 1
ATOM 1150 C CA . LEU A 1 148 ? 12.492 -12.461 -11.672 1 98.38 148 LEU A CA 1
ATOM 1151 C C . LEU A 1 148 ? 13.688 -11.836 -12.391 1 98.38 148 LEU A C 1
ATOM 1153 O O . LEU A 1 148 ? 14.68 -11.477 -11.75 1 98.38 148 LEU A O 1
ATOM 1157 N N . ALA A 1 149 ? 13.602 -11.742 -13.727 1 98.5 149 ALA A N 1
ATOM 1158 C CA . ALA A 1 149 ? 14.672 -11.102 -14.492 1 98.5 149 ALA A CA 1
ATOM 1159 C C . ALA A 1 149 ? 14.938 -9.688 -13.992 1 98.5 149 ALA A C 1
ATOM 1161 O O . ALA A 1 149 ? 16.094 -9.266 -13.891 1 98.5 149 ALA A O 1
ATOM 1162 N N . GLY A 1 150 ? 13.859 -9 -13.695 1 98.31 150 GLY A N 1
ATOM 1163 C CA . GLY A 1 150 ? 13.984 -7.656 -13.156 1 98.31 150 GLY A CA 1
ATOM 1164 C C . GLY A 1 150 ? 14.703 -7.617 -11.82 1 98.31 150 GLY A C 1
ATOM 1165 O O . GLY A 1 150 ? 15.547 -6.746 -11.586 1 98.31 150 GLY A O 1
ATOM 1166 N N . GLU A 1 151 ? 14.328 -8.547 -10.922 1 98.44 151 GLU A N 1
ATOM 1167 C CA . GLU A 1 151 ? 14.984 -8.633 -9.625 1 98.44 151 GLU A CA 1
ATOM 1168 C C . GLU A 1 151 ? 16.484 -8.898 -9.773 1 98.44 151 GLU A C 1
ATOM 1170 O O . GLU A 1 151 ? 17.312 -8.227 -9.164 1 98.44 151 GLU A O 1
ATOM 1175 N N . ILE A 1 152 ? 16.828 -9.836 -10.602 1 98.38 152 ILE A N 1
ATOM 1176 C CA . ILE A 1 152 ? 18.219 -10.227 -10.789 1 98.38 152 ILE A CA 1
ATOM 1177 C C . ILE A 1 152 ? 19 -9.078 -11.43 1 98.38 152 ILE A C 1
ATOM 1179 O O . ILE A 1 152 ? 20.094 -8.719 -10.961 1 98.38 152 ILE A O 1
ATOM 1183 N N . GLY A 1 153 ? 18.453 -8.492 -12.477 1 97.69 153 GLY A N 1
ATOM 1184 C CA . GLY A 1 153 ? 19.109 -7.379 -13.141 1 97.69 153 GLY A CA 1
ATOM 1185 C C . GLY A 1 153 ? 19.344 -6.188 -12.227 1 97.69 153 GLY A C 1
ATOM 1186 O O . GLY A 1 153 ? 20.312 -5.441 -12.406 1 97.69 153 GLY A O 1
ATOM 1187 N N . THR A 1 154 ? 18.484 -6.016 -11.297 1 97.12 154 THR A N 1
ATOM 1188 C CA . THR A 1 154 ? 18.562 -4.879 -10.383 1 97.12 154 THR A CA 1
ATOM 1189 C C . THR A 1 154 ? 19.609 -5.133 -9.297 1 97.12 154 THR A C 1
ATOM 1191 O O . THR A 1 154 ? 20.422 -4.258 -9 1 97.12 154 THR A O 1
ATOM 1194 N N . ASP A 1 155 ? 19.656 -6.309 -8.75 1 96.75 155 ASP A N 1
ATOM 1195 C CA . ASP A 1 155 ? 20.469 -6.574 -7.574 1 96.75 155 ASP A CA 1
ATOM 1196 C C . ASP A 1 155 ? 21.828 -7.137 -7.973 1 96.75 155 ASP A C 1
ATOM 1198 O O . ASP A 1 155 ? 22.797 -7.051 -7.203 1 96.75 155 ASP A O 1
ATOM 1202 N N . PHE A 1 156 ? 21.922 -7.742 -9.086 1 96.25 156 PHE A N 1
ATOM 1203 C CA . PHE A 1 156 ? 23.156 -8.336 -9.57 1 96.25 156 PHE A CA 1
ATOM 1204 C C . PHE A 1 156 ? 23.562 -7.715 -10.906 1 96.25 156 PHE A C 1
ATOM 1206 O O . PHE A 1 156 ? 23.547 -8.383 -11.938 1 96.25 156 PHE A O 1
ATOM 1213 N N . LYS A 1 157 ? 24.062 -6.488 -10.672 1 90.5 157 LYS A N 1
ATOM 1214 C CA . LYS A 1 157 ? 24.453 -5.727 -11.852 1 90.5 157 LYS A CA 1
ATOM 1215 C C . LYS A 1 157 ? 25.641 -6.375 -12.555 1 90.5 157 LYS A C 1
ATOM 1217 O O . LYS A 1 157 ? 26.562 -6.863 -11.898 1 90.5 157 LYS A O 1
ATOM 1222 N N . GLY A 1 158 ? 25.578 -6.527 -13.852 1 86.69 158 GLY A N 1
ATOM 1223 C CA . GLY A 1 158 ? 26.688 -7.082 -14.617 1 86.69 158 GLY A CA 1
ATOM 1224 C C . GLY A 1 158 ? 26.469 -8.523 -15.031 1 86.69 158 GLY A C 1
ATOM 1225 O O . GLY A 1 158 ? 27.203 -9.055 -15.867 1 86.69 158 GLY A O 1
ATOM 1226 N N . LYS A 1 159 ? 25.484 -9.164 -14.367 1 91.81 159 LYS A N 1
ATOM 1227 C CA . LYS A 1 159 ? 25.156 -10.523 -14.781 1 91.81 159 LYS A CA 1
ATOM 1228 C C . LYS A 1 159 ? 24.547 -10.539 -16.172 1 91.81 159 LYS A C 1
ATOM 1230 O O . LYS A 1 159 ? 23.844 -9.602 -16.562 1 91.81 159 LYS A O 1
ATOM 1235 N N . ASN A 1 160 ? 24.875 -11.586 -16.875 1 96.19 160 ASN A N 1
ATOM 1236 C CA . ASN A 1 160 ? 24.219 -11.812 -18.156 1 96.19 160 ASN A CA 1
ATOM 1237 C C . ASN A 1 160 ? 22.922 -12.609 -18 1 96.19 160 ASN A C 1
ATOM 1239 O O . ASN A 1 160 ? 22.969 -13.828 -17.828 1 96.19 160 ASN A O 1
ATOM 1243 N N . VAL A 1 161 ? 21.875 -11.969 -18.094 1 98.5 161 VAL A N 1
ATOM 1244 C CA . VAL A 1 161 ? 20.562 -12.609 -17.953 1 98.5 161 VAL A CA 1
ATOM 1245 C C . VAL A 1 161 ? 19.875 -12.68 -19.312 1 98.5 161 VAL A C 1
ATOM 1247 O O . VAL A 1 161 ? 19.797 -11.68 -20.031 1 98.5 161 VAL A O 1
ATOM 1250 N N . THR A 1 162 ? 19.453 -13.844 -19.688 1 98.62 162 THR A N 1
ATOM 1251 C CA . THR A 1 162 ? 18.656 -14.055 -20.906 1 98.62 162 THR A CA 1
ATOM 1252 C C . THR A 1 162 ? 17.25 -14.531 -20.547 1 98.62 162 THR A C 1
ATOM 1254 O O . THR A 1 162 ? 17.094 -15.484 -19.797 1 98.62 162 THR A O 1
ATOM 1257 N N . LEU A 1 163 ? 16.266 -13.859 -21.078 1 98.75 163 LEU A N 1
ATOM 1258 C CA . LEU A 1 163 ? 14.859 -14.219 -20.922 1 98.75 163 LEU A CA 1
ATOM 1259 C C . LEU A 1 163 ? 14.281 -14.75 -22.219 1 98.75 163 LEU A C 1
ATOM 1261 O O . LEU A 1 163 ? 14.266 -14.047 -23.234 1 98.75 163 LEU A O 1
ATOM 1265 N N . ILE A 1 164 ? 13.836 -15.961 -22.141 1 98.31 164 ILE A N 1
ATOM 1266 C CA . ILE A 1 164 ? 13.234 -16.578 -23.312 1 98.31 164 ILE A CA 1
ATOM 1267 C C . ILE A 1 164 ? 11.711 -16.531 -23.203 1 98.31 164 ILE A C 1
ATOM 1269 O O . ILE A 1 164 ? 11.156 -16.875 -22.141 1 98.31 164 ILE A O 1
ATOM 1273 N N . ASN A 1 165 ? 11.094 -16.125 -24.234 1 97.75 165 ASN A N 1
ATOM 1274 C CA . ASN A 1 165 ? 9.641 -16.078 -24.312 1 97.75 165 ASN A CA 1
ATOM 1275 C C . ASN A 1 165 ? 9.133 -16.719 -25.609 1 97.75 165 ASN A C 1
ATOM 1277 O O . ASN A 1 165 ? 9.578 -16.359 -26.703 1 97.75 165 ASN A O 1
ATOM 1281 N N . ARG A 1 166 ? 8.188 -17.594 -25.453 1 96.5 166 ARG A N 1
ATOM 1282 C CA . ARG A 1 166 ? 7.676 -18.312 -26.609 1 96.5 166 ARG A CA 1
ATOM 1283 C C . ARG A 1 166 ? 6.902 -17.375 -27.531 1 96.5 166 ARG A C 1
ATOM 1285 O O . ARG A 1 166 ? 6.852 -17.594 -28.75 1 96.5 166 ARG A O 1
ATOM 1292 N N . GLY A 1 167 ? 6.297 -16.375 -27.031 1 96.31 167 GLY A N 1
ATOM 1293 C CA . GLY A 1 167 ? 5.492 -15.438 -27.812 1 96.31 167 GLY A CA 1
ATOM 1294 C C . GLY A 1 167 ? 6.215 -14.148 -28.141 1 96.31 167 GLY A C 1
ATOM 1295 O O . GLY A 1 167 ? 7.41 -14.008 -27.859 1 96.31 167 GLY A O 1
ATOM 1296 N N . ASP A 1 168 ? 5.438 -13.219 -28.719 1 97.31 168 ASP A N 1
ATOM 1297 C CA . ASP A 1 168 ? 6.02 -11.945 -29.156 1 97.31 168 ASP A CA 1
ATOM 1298 C C . ASP A 1 168 ? 5.719 -10.836 -28.156 1 97.31 168 ASP A C 1
ATOM 1300 O O . ASP A 1 168 ? 6.098 -9.68 -28.375 1 97.31 168 ASP A O 1
ATOM 1304 N N . ARG A 1 169 ? 4.984 -11.242 -27.156 1 97.44 169 ARG A N 1
ATOM 1305 C CA . ARG A 1 169 ? 4.672 -10.273 -26.109 1 97.44 169 ARG A CA 1
ATOM 1306 C C . ARG A 1 169 ? 5.066 -10.812 -24.734 1 97.44 169 ARG A C 1
ATOM 1308 O O . ARG A 1 169 ? 4.828 -11.984 -24.422 1 97.44 169 ARG A O 1
ATOM 1315 N N . LEU A 1 170 ? 5.66 -9.938 -23.953 1 97.81 170 LEU A N 1
ATOM 1316 C CA . LEU A 1 170 ? 5.984 -10.32 -22.578 1 97.81 170 LEU A CA 1
ATOM 1317 C C . LEU A 1 170 ? 4.742 -10.281 -21.688 1 97.81 170 LEU A C 1
ATOM 1319 O O . LEU A 1 170 ? 3.775 -9.578 -22 1 97.81 170 LEU A O 1
ATOM 1323 N N . VAL A 1 171 ? 4.762 -11.016 -20.625 1 97.12 171 VAL A N 1
ATOM 1324 C CA . VAL A 1 171 ? 3.799 -11.086 -19.531 1 97.12 171 VAL A CA 1
ATOM 1325 C C . VAL A 1 171 ? 2.578 -11.891 -19.953 1 97.12 171 VAL A C 1
ATOM 1327 O O . VAL A 1 171 ? 2.211 -12.867 -19.297 1 97.12 171 VAL A O 1
ATOM 1330 N N . SER A 1 172 ? 1.938 -11.453 -21.031 1 95.31 172 SER A N 1
ATOM 1331 C CA . SER A 1 172 ? 0.769 -12.141 -21.562 1 95.31 172 SER A CA 1
ATOM 1332 C C . SER A 1 172 ? 0.479 -11.711 -23 1 95.31 172 SER A C 1
ATOM 1334 O O . SER A 1 172 ? 0.754 -10.57 -23.375 1 95.31 172 SER A O 1
ATOM 1336 N N . GLN A 1 173 ? -0.147 -12.602 -23.719 1 93.81 173 GLN A N 1
ATOM 1337 C CA . GLN A 1 173 ? -0.557 -12.266 -25.078 1 93.81 173 GLN A CA 1
ATOM 1338 C C . GLN A 1 173 ? -1.733 -11.289 -25.078 1 93.81 173 GLN A C 1
ATOM 1340 O O . GLN A 1 173 ? -2.031 -10.664 -26.094 1 93.81 173 GLN A O 1
ATOM 1345 N N . LYS A 1 174 ? -2.34 -11.148 -23.984 1 94.06 174 LYS A N 1
ATOM 1346 C CA . LYS A 1 174 ? -3.547 -10.328 -23.891 1 94.06 174 LYS A CA 1
ATOM 1347 C C . LYS A 1 174 ? -3.205 -8.867 -23.609 1 94.06 174 LYS A C 1
ATOM 1349 O O . LYS A 1 174 ? -4.062 -7.992 -23.719 1 94.06 174 LYS A O 1
ATOM 1354 N N . VAL A 1 175 ? -1.988 -8.523 -23.25 1 96.31 175 VAL A N 1
ATOM 1355 C CA . VAL A 1 175 ? -1.608 -7.141 -22.984 1 96.31 175 VAL A CA 1
ATOM 1356 C C . VAL A 1 175 ? -1.377 -6.414 -24.312 1 96.31 175 VAL A C 1
ATOM 1358 O O . VAL A 1 175 ? -1.14 -7.047 -25.344 1 96.31 175 VAL A O 1
ATOM 1361 N N . ASN A 1 176 ? -1.474 -5.105 -24.344 1 95.88 176 ASN A N 1
ATOM 1362 C CA . ASN A 1 176 ? -1.225 -4.367 -25.578 1 95.88 176 ASN A CA 1
ATOM 1363 C C . ASN A 1 176 ? 0.27 -4.223 -25.844 1 95.88 176 ASN A C 1
ATOM 1365 O O . ASN A 1 176 ? 1.097 -4.539 -25 1 95.88 176 ASN A O 1
ATOM 1369 N N . ASP A 1 177 ? 0.593 -3.818 -27 1 96.69 177 ASP A N 1
ATOM 1370 C CA . ASP A 1 177 ? 1.975 -3.73 -27.469 1 96.69 177 ASP A CA 1
ATOM 1371 C C . ASP A 1 177 ? 2.77 -2.725 -26.641 1 96.69 177 ASP A C 1
ATOM 1373 O O . ASP A 1 177 ? 3.945 -2.947 -26.344 1 96.69 177 ASP A O 1
ATOM 1377 N N . LYS A 1 178 ? 2.133 -1.642 -26.312 1 97.25 178 LYS A N 1
ATOM 1378 C CA . LYS A 1 178 ? 2.82 -0.59 -25.578 1 97.25 178 LYS A CA 1
ATOM 1379 C C . LYS A 1 178 ? 3.314 -1.104 -24.219 1 97.25 178 LYS A C 1
ATOM 1381 O O . LYS A 1 178 ? 4.449 -0.829 -23.828 1 97.25 178 LYS A O 1
ATOM 1386 N N . PHE A 1 179 ? 2.512 -1.849 -23.562 1 97.75 179 PHE A N 1
ATOM 1387 C CA . PHE A 1 179 ? 2.885 -2.416 -22.281 1 97.75 179 PHE A CA 1
ATOM 1388 C C . PHE A 1 179 ? 4.043 -3.395 -22.422 1 97.75 179 PHE A C 1
ATOM 1390 O O . PHE A 1 179 ? 5.039 -3.301 -21.719 1 97.75 179 PHE A O 1
ATOM 1397 N N . SER A 1 180 ? 3.855 -4.293 -23.344 1 98 180 SER A N 1
ATOM 1398 C CA . SER A 1 180 ? 4.902 -5.281 -23.578 1 98 180 SER A CA 1
ATOM 1399 C C . SER A 1 180 ? 6.23 -4.609 -23.922 1 98 180 SER A C 1
ATOM 1401 O O . SER A 1 180 ? 7.277 -4.996 -23.391 1 98 180 SER A O 1
ATOM 1403 N N . LYS A 1 181 ? 6.215 -3.66 -24.75 1 98.12 181 LYS A N 1
ATOM 1404 C CA . LYS A 1 181 ? 7.414 -2.932 -25.156 1 98.12 181 LYS A CA 1
ATOM 1405 C C . LYS A 1 181 ? 8.039 -2.205 -23.953 1 98.12 181 LYS A C 1
ATOM 1407 O O . LYS A 1 181 ? 9.258 -2.193 -23.812 1 98.12 181 LYS A O 1
ATOM 1412 N N . THR A 1 182 ? 7.168 -1.59 -23.141 1 98.44 182 THR A N 1
ATOM 1413 C CA . THR A 1 182 ? 7.652 -0.887 -21.969 1 98.44 182 THR A CA 1
ATOM 1414 C C . THR A 1 182 ? 8.398 -1.842 -21.031 1 98.44 182 THR A C 1
ATOM 1416 O O . THR A 1 182 ? 9.484 -1.524 -20.547 1 98.44 182 THR A O 1
ATOM 1419 N N . VAL A 1 183 ? 7.848 -2.973 -20.812 1 98.75 183 VAL A N 1
ATOM 1420 C CA . VAL A 1 183 ? 8.469 -3.986 -19.953 1 98.75 183 VAL A CA 1
ATOM 1421 C C . VAL A 1 183 ? 9.805 -4.418 -20.562 1 98.75 183 VAL A C 1
ATOM 1423 O O . VAL A 1 183 ? 10.812 -4.469 -19.859 1 98.75 183 VAL A O 1
ATOM 1426 N N . ALA A 1 184 ? 9.781 -4.648 -21.875 1 98.75 184 ALA A N 1
ATOM 1427 C CA . ALA A 1 184 ? 11 -5.074 -22.562 1 98.75 184 ALA A CA 1
ATOM 1428 C C . ALA A 1 184 ? 12.086 -4.008 -22.453 1 98.75 184 ALA A C 1
ATOM 1430 O O . ALA A 1 184 ? 13.242 -4.32 -22.156 1 98.75 184 ALA A O 1
ATOM 1431 N N . ASP A 1 185 ? 11.734 -2.811 -22.672 1 98.69 185 ASP A N 1
ATOM 1432 C CA . ASP A 1 185 ? 12.688 -1.707 -22.625 1 98.69 185 ASP A CA 1
ATOM 1433 C C . ASP A 1 185 ? 13.305 -1.586 -21.219 1 98.69 185 ASP A C 1
ATOM 1435 O O . ASP A 1 185 ? 14.508 -1.341 -21.094 1 98.69 185 ASP A O 1
ATOM 1439 N N . LYS A 1 186 ? 12.523 -1.734 -20.234 1 98.38 186 LYS A N 1
ATOM 1440 C CA . LYS A 1 186 ? 13.008 -1.62 -18.859 1 98.38 186 LYS A CA 1
ATOM 1441 C C . LYS A 1 186 ? 13.961 -2.766 -18.516 1 98.38 186 LYS A C 1
ATOM 1443 O O . LYS A 1 186 ? 14.961 -2.564 -17.828 1 98.38 186 LYS A O 1
ATOM 1448 N N . LEU A 1 187 ? 13.633 -3.938 -18.969 1 98.5 187 LEU A N 1
ATOM 1449 C CA . LEU A 1 187 ? 14.523 -5.074 -18.75 1 98.5 187 LEU A CA 1
ATOM 1450 C C . LEU A 1 187 ? 15.836 -4.883 -19.5 1 98.5 187 LEU A C 1
ATOM 1452 O O . LEU A 1 187 ? 16.906 -5.207 -18.984 1 98.5 187 LEU A O 1
ATOM 1456 N N . LYS A 1 188 ? 15.766 -4.352 -20.703 1 98.12 188 LYS A N 1
ATOM 1457 C CA . LYS A 1 188 ? 16.969 -4.098 -21.5 1 98.12 188 LYS A CA 1
ATOM 1458 C C . LYS A 1 188 ? 17.875 -3.09 -20.797 1 98.12 188 LYS A C 1
ATOM 1460 O O . LYS A 1 188 ? 19.109 -3.213 -20.859 1 98.12 188 LYS A O 1
ATOM 1465 N N . LYS A 1 189 ? 17.25 -2.145 -20.172 1 96.94 189 LYS A N 1
ATOM 1466 C CA . LYS A 1 189 ? 18.031 -1.171 -19.406 1 96.94 189 LYS A CA 1
ATOM 1467 C C . LYS A 1 189 ? 18.812 -1.848 -18.281 1 96.94 189 LYS A C 1
ATOM 1469 O O . LYS A 1 189 ? 19.859 -1.354 -17.859 1 96.94 189 LYS A O 1
ATOM 1474 N N . LEU A 1 190 ? 18.266 -2.947 -17.844 1 97.12 190 LEU A N 1
ATOM 1475 C CA . LEU A 1 190 ? 18.953 -3.74 -16.828 1 97.12 190 LEU A CA 1
ATOM 1476 C C . LEU A 1 190 ? 19.891 -4.766 -17.469 1 97.12 190 LEU A C 1
ATOM 1478 O O . LEU A 1 190 ? 20.375 -5.668 -16.781 1 97.12 190 LEU A O 1
ATOM 1482 N N . LYS A 1 191 ? 19.984 -4.66 -18.766 1 96.19 191 LYS A N 1
ATOM 1483 C CA . LYS A 1 191 ? 20.875 -5.496 -19.547 1 96.19 191 LYS A CA 1
ATOM 1484 C C . LYS A 1 191 ? 20.375 -6.938 -19.609 1 96.19 191 LYS A C 1
ATOM 1486 O O . LYS A 1 191 ? 21.172 -7.879 -19.656 1 96.19 191 LYS A O 1
ATOM 1491 N N . VAL A 1 192 ? 19.156 -7.129 -19.562 1 98.31 192 VAL A N 1
ATOM 1492 C CA . VAL A 1 192 ? 18.547 -8.43 -19.797 1 98.31 192 VAL A CA 1
ATOM 1493 C C . VAL A 1 192 ? 18.344 -8.648 -21.297 1 98.31 192 VAL A C 1
ATOM 1495 O O . VAL A 1 192 ? 17.734 -7.812 -21.969 1 98.31 192 VAL A O 1
ATOM 1498 N N . ASN A 1 193 ? 18.891 -9.703 -21.75 1 98.12 193 ASN A N 1
ATOM 1499 C CA . ASN A 1 193 ? 18.641 -10.086 -23.141 1 98.12 193 ASN A CA 1
ATOM 1500 C C . ASN A 1 193 ? 17.328 -10.828 -23.297 1 98.12 193 ASN A C 1
ATOM 1502 O O . ASN A 1 193 ? 17.078 -11.812 -22.594 1 98.12 193 ASN A O 1
ATOM 1506 N N . ILE A 1 194 ? 16.531 -10.375 -24.25 1 98.69 194 ILE A N 1
ATOM 1507 C CA . ILE A 1 194 ? 15.219 -11 -24.438 1 98.69 194 ILE A CA 1
ATOM 1508 C C . ILE A 1 194 ? 15.164 -11.703 -25.781 1 98.69 194 ILE A C 1
ATOM 1510 O O . ILE A 1 194 ? 15.461 -11.102 -26.828 1 98.69 194 ILE A O 1
ATOM 1514 N N . MET A 1 195 ? 14.82 -12.945 -25.734 1 98.5 195 MET A N 1
ATOM 1515 C CA . MET A 1 195 ? 14.602 -13.727 -26.953 1 98.5 195 MET A CA 1
ATOM 1516 C C . MET A 1 195 ? 13.117 -14.031 -27.141 1 98.5 195 MET A C 1
ATOM 1518 O O . MET A 1 195 ? 12.586 -14.953 -26.531 1 98.5 195 MET A O 1
ATOM 1522 N N . PHE A 1 196 ? 12.516 -13.305 -28.031 1 98.12 196 PHE A N 1
ATOM 1523 C CA . PHE A 1 196 ? 11.109 -13.5 -28.359 1 98.12 196 PHE A CA 1
ATOM 1524 C C . PHE A 1 196 ? 10.938 -14.656 -29.328 1 98.12 196 PHE A C 1
ATOM 1526 O O . PHE A 1 196 ? 11.898 -15.086 -29.969 1 98.12 196 PHE A O 1
ATOM 1533 N N . ASN A 1 197 ? 9.695 -15.195 -29.359 1 98 197 ASN A N 1
ATOM 1534 C CA . ASN A 1 197 ? 9.328 -16.25 -30.297 1 98 197 ASN A CA 1
ATOM 1535 C C . ASN A 1 197 ? 10.312 -17.406 -30.25 1 98 197 ASN A C 1
ATOM 1537 O O . ASN A 1 197 ? 10.727 -17.938 -31.281 1 98 197 ASN A O 1
ATOM 1541 N N . THR A 1 198 ? 10.758 -17.734 -29.109 1 98 198 THR A N 1
ATOM 1542 C CA . THR A 1 198 ? 11.766 -18.766 -28.891 1 98 198 THR A CA 1
ATOM 1543 C C . THR A 1 198 ? 11.227 -19.859 -27.953 1 98 198 THR A C 1
ATOM 1545 O O . THR A 1 198 ? 10.688 -19.562 -26.891 1 98 198 THR A O 1
ATOM 1548 N N . SER A 1 199 ? 11.32 -21.062 -28.344 1 96.69 199 SER A N 1
ATOM 1549 C CA . SER A 1 199 ? 10.891 -22.203 -27.531 1 96.69 199 SER A CA 1
ATOM 1550 C C . SER A 1 199 ? 12.078 -23.062 -27.094 1 96.69 199 SER A C 1
ATOM 1552 O O . SER A 1 199 ? 13.117 -23.078 -27.75 1 96.69 199 SER A O 1
ATOM 1554 N N . ILE A 1 200 ? 11.945 -23.609 -26 1 96 200 ILE A N 1
ATOM 1555 C CA . ILE A 1 200 ? 12.922 -24.547 -25.453 1 96 200 ILE A CA 1
ATOM 1556 C C . ILE A 1 200 ? 12.203 -25.719 -24.797 1 96 200 ILE A C 1
ATOM 1558 O O . ILE A 1 200 ? 11.148 -25.547 -24.188 1 96 200 ILE A O 1
ATOM 1562 N N . ASP A 1 201 ? 12.773 -26.906 -24.938 1 93.62 201 ASP A N 1
ATOM 1563 C CA . ASP A 1 201 ? 12.156 -28.078 -24.328 1 93.62 201 ASP A CA 1
ATOM 1564 C C . ASP A 1 201 ? 12.367 -28.062 -22.812 1 93.62 201 ASP A C 1
ATOM 1566 O O . ASP A 1 201 ? 13.484 -27.844 -22.328 1 93.62 201 ASP A O 1
ATOM 1570 N N . ILE A 1 202 ? 11.328 -28.312 -22.125 1 91.75 202 ILE A N 1
ATOM 1571 C CA . ILE A 1 202 ? 11.391 -28.375 -20.672 1 91.75 202 ILE A CA 1
ATOM 1572 C C . ILE A 1 202 ? 11.867 -29.766 -20.234 1 91.75 202 ILE A C 1
ATOM 1574 O O . ILE A 1 202 ? 11.289 -30.766 -20.625 1 91.75 202 ILE A O 1
ATOM 1578 N N . PRO A 1 203 ? 12.859 -29.812 -19.438 1 92.06 203 PRO A N 1
ATOM 1579 C CA . PRO A 1 203 ? 13.336 -31.125 -18.969 1 92.06 203 PRO A CA 1
ATOM 1580 C C . PRO A 1 203 ? 12.281 -31.875 -18.156 1 92.06 203 PRO A C 1
ATOM 1582 O O . PRO A 1 203 ? 11.508 -31.25 -17.422 1 92.06 203 PRO A O 1
ATOM 1585 N N . ASN A 1 204 ? 12.336 -33.156 -18.188 1 90.88 204 ASN A N 1
ATOM 1586 C CA . ASN A 1 204 ? 11.391 -34 -17.469 1 90.88 204 ASN A CA 1
ATOM 1587 C C . ASN A 1 204 ? 11.453 -33.781 -15.969 1 90.88 204 ASN A C 1
ATOM 1589 O O . ASN A 1 204 ? 10.43 -33.812 -15.281 1 90.88 204 ASN A O 1
ATOM 1593 N N . GLU A 1 205 ? 12.633 -33.562 -15.547 1 89.31 205 GLU A N 1
ATOM 1594 C CA . GLU A 1 205 ? 12.812 -33.344 -14.117 1 89.31 205 GLU A CA 1
ATOM 1595 C C . GLU A 1 205 ? 12.039 -32.125 -13.641 1 89.31 205 GLU A C 1
ATOM 1597 O O . GLU A 1 205 ? 11.523 -32.094 -12.523 1 89.31 205 GLU A O 1
ATOM 1602 N N . VAL A 1 206 ? 12.031 -31.156 -14.477 1 90.19 206 VAL A N 1
ATOM 1603 C CA . VAL A 1 206 ? 11.312 -29.938 -14.156 1 90.19 206 VAL A CA 1
ATOM 1604 C C . VAL A 1 206 ? 9.805 -30.188 -14.18 1 90.19 206 VAL A C 1
ATOM 1606 O O . VAL A 1 206 ? 9.078 -29.766 -13.273 1 90.19 206 VAL A O 1
ATOM 1609 N N . THR A 1 207 ? 9.328 -30.891 -15.102 1 88.38 207 THR A N 1
ATOM 1610 C CA . THR A 1 207 ? 7.918 -31.234 -15.219 1 88.38 207 THR A CA 1
ATOM 1611 C C . THR A 1 207 ? 7.457 -32.062 -14.023 1 88.38 207 THR A C 1
ATOM 1613 O O . THR A 1 207 ? 6.379 -31.828 -13.477 1 88.38 207 THR A O 1
ATOM 1616 N N . GLU A 1 208 ? 8.266 -32.969 -13.633 1 87.62 208 GLU A N 1
ATOM 1617 C CA . GLU A 1 208 ? 7.938 -33.844 -12.5 1 87.62 208 GLU A CA 1
ATOM 1618 C C . GLU A 1 208 ? 7.934 -33.062 -11.195 1 87.62 208 GLU A C 1
ATOM 1620 O O . GLU A 1 208 ? 7.094 -33.312 -10.32 1 87.62 208 GLU A O 1
ATOM 1625 N N . ALA A 1 209 ? 8.859 -32.188 -11.117 1 87.12 209 ALA A N 1
ATOM 1626 C CA . ALA A 1 209 ? 8.969 -31.391 -9.898 1 87.12 209 ALA A CA 1
ATOM 1627 C C . ALA A 1 209 ? 7.75 -30.484 -9.727 1 87.12 209 ALA A C 1
ATOM 1629 O O . ALA A 1 209 ? 7.316 -30.219 -8.602 1 87.12 209 ALA A O 1
ATOM 1630 N N . LYS A 1 210 ? 7.234 -29.953 -10.727 1 84.69 210 LYS A N 1
ATOM 1631 C CA . LYS A 1 210 ? 6.055 -29.078 -10.688 1 84.69 210 LYS A CA 1
ATOM 1632 C C . LYS A 1 210 ? 4.859 -29.812 -10.078 1 84.69 210 LYS A C 1
ATOM 1634 O O . LYS A 1 210 ? 3.973 -29.172 -9.5 1 84.69 210 LYS A O 1
ATOM 1639 N N . ASN A 1 211 ? 4.941 -31.047 -10.141 1 79.75 211 ASN A N 1
ATOM 1640 C CA . ASN A 1 211 ? 3.842 -31.859 -9.625 1 79.75 211 ASN A CA 1
ATOM 1641 C C . ASN A 1 211 ? 4.051 -32.219 -8.148 1 79.75 211 ASN A C 1
ATOM 1643 O O . ASN A 1 211 ? 3.135 -32.688 -7.488 1 79.75 211 ASN A O 1
ATOM 1647 N N . GLN A 1 212 ? 5.324 -31.859 -7.758 1 82.5 212 GLN A N 1
ATOM 1648 C CA . GLN A 1 212 ? 5.66 -32.188 -6.375 1 82.5 212 GLN A CA 1
ATOM 1649 C C . GLN A 1 212 ? 5.648 -30.922 -5.508 1 82.5 212 GLN A C 1
ATOM 1651 O O . GLN A 1 212 ? 6.023 -29.844 -5.961 1 82.5 212 GLN A O 1
ATOM 1656 N N . GLU A 1 213 ? 4.844 -30.594 -4.684 1 86.75 213 GLU A N 1
ATOM 1657 C CA . GLU A 1 213 ? 4.766 -29.438 -3.787 1 86.75 213 GLU A CA 1
ATOM 1658 C C . GLU A 1 213 ? 5.898 -29.469 -2.764 1 86.75 213 GLU A C 1
ATOM 1660 O O . GLU A 1 213 ? 5.664 -29.266 -1.567 1 86.75 213 GLU A O 1
ATOM 1665 N N . SER A 1 214 ? 7.199 -29.734 -3.342 1 89.62 214 SER A N 1
ATOM 1666 C CA . SER A 1 214 ? 8.414 -29.766 -2.531 1 89.62 214 SER A CA 1
ATOM 1667 C C . SER A 1 214 ? 9.461 -28.781 -3.051 1 89.62 214 SER A C 1
ATOM 1669 O O . SER A 1 214 ? 9.258 -28.156 -4.094 1 89.62 214 SER A O 1
ATOM 1671 N N . TYR A 1 215 ? 10.469 -28.641 -2.283 1 91.62 215 TYR A N 1
ATOM 1672 C CA . TYR A 1 215 ? 11.578 -27.797 -2.713 1 91.62 215 TYR A CA 1
ATOM 1673 C C . TYR A 1 215 ? 12.148 -28.281 -4.039 1 91.62 215 TYR A C 1
ATOM 1675 O O . TYR A 1 215 ? 12.492 -29.453 -4.184 1 91.62 215 TYR A O 1
ATOM 1683 N N . PHE A 1 216 ? 12.203 -27.391 -4.988 1 92.69 216 PHE A N 1
ATOM 1684 C CA . PHE A 1 216 ? 12.938 -27.719 -6.207 1 92.69 216 PHE A CA 1
ATOM 1685 C C . PHE A 1 216 ? 14.438 -27.656 -5.965 1 92.69 216 PHE A C 1
ATOM 1687 O O . PHE A 1 216 ? 14.945 -26.688 -5.414 1 92.69 216 PHE A O 1
ATOM 1694 N N . GLN A 1 217 ? 15.094 -28.656 -6.34 1 90.25 217 GLN A N 1
ATOM 1695 C CA . GLN A 1 217 ? 16.547 -28.688 -6.184 1 90.25 217 GLN A CA 1
ATOM 1696 C C . GLN A 1 217 ? 17.234 -28.141 -7.426 1 90.25 217 GLN A C 1
ATOM 1698 O O . GLN A 1 217 ? 17.422 -28.859 -8.406 1 90.25 217 GLN A O 1
ATOM 1703 N N . PHE A 1 218 ? 17.656 -26.906 -7.316 1 91.94 218 PHE A N 1
ATOM 1704 C CA . PHE A 1 218 ? 18.391 -26.328 -8.422 1 91.94 218 PHE A CA 1
ATOM 1705 C C . PHE A 1 218 ? 19.75 -27.016 -8.586 1 91.94 218 PHE A C 1
ATOM 1707 O O . PHE A 1 218 ? 20.438 -27.281 -7.598 1 91.94 218 PHE A O 1
ATOM 1714 N N . PRO A 1 219 ? 20.109 -27.312 -9.789 1 90.19 219 PRO A N 1
ATOM 1715 C CA . PRO A 1 219 ? 21.438 -27.891 -9.992 1 90.19 219 PRO A CA 1
ATOM 1716 C C . PRO A 1 219 ? 22.562 -26.922 -9.617 1 90.19 219 PRO A C 1
ATOM 1718 O O . PRO A 1 219 ? 22.344 -25.719 -9.469 1 90.19 219 PRO A O 1
ATOM 1721 N N . GLU A 1 220 ? 23.766 -27.484 -9.453 1 93.81 220 GLU A N 1
ATOM 1722 C CA . GLU A 1 220 ?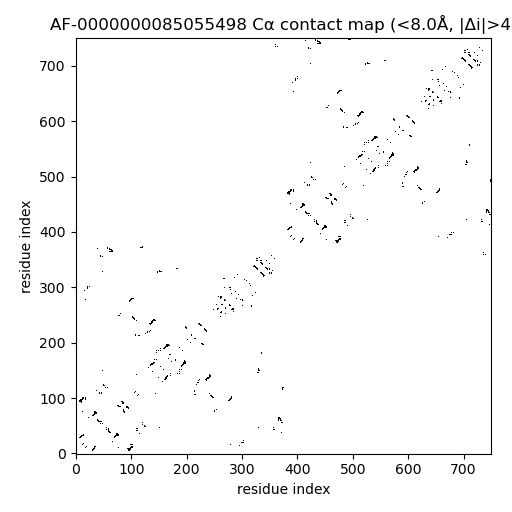 24.938 -26.641 -9.25 1 93.81 220 GLU A CA 1
ATOM 1723 C C . GLU A 1 220 ? 25.188 -25.75 -10.461 1 93.81 220 GLU A C 1
ATOM 1725 O O . GLU A 1 220 ? 24.812 -26.078 -11.578 1 93.81 220 GLU A O 1
ATOM 1730 N N . VAL A 1 221 ? 25.797 -24.672 -10.141 1 97.19 221 VAL A N 1
ATOM 1731 C CA . VAL A 1 221 ? 26.125 -23.719 -11.195 1 97.19 221 VAL A CA 1
ATOM 1732 C C . VAL A 1 221 ? 27.172 -24.312 -12.125 1 97.19 221 VAL A C 1
ATOM 1734 O O . VAL A 1 221 ? 28.312 -24.531 -11.719 1 97.19 221 VAL A O 1
ATOM 1737 N N . GLU A 1 222 ? 26.703 -24.625 -13.336 1 97.19 222 GLU A N 1
ATOM 1738 C CA . GLU A 1 222 ? 27.562 -25.219 -14.352 1 97.19 222 GLU A CA 1
ATOM 1739 C C . GLU A 1 222 ? 27.125 -24.812 -15.758 1 97.19 222 GLU A C 1
ATOM 1741 O O . GLU A 1 222 ? 25.938 -24.938 -16.109 1 97.19 222 GLU A O 1
ATOM 1746 N N . MET A 1 223 ? 28.172 -24.375 -16.5 1 97.44 223 MET A N 1
ATOM 1747 C CA . MET A 1 223 ? 27.859 -23.922 -17.859 1 97.44 223 MET A CA 1
ATOM 1748 C C . MET A 1 223 ? 27.359 -25.062 -18.719 1 97.44 223 MET A C 1
ATOM 1750 O O . MET A 1 223 ? 27.969 -26.141 -18.766 1 97.44 223 MET A O 1
ATOM 1754 N N . LYS A 1 224 ? 26.25 -24.844 -19.328 1 96.5 224 LYS A N 1
ATOM 1755 C CA . LYS A 1 224 ? 25.656 -25.812 -20.25 1 96.5 224 LYS A CA 1
ATOM 1756 C C . LYS A 1 224 ? 25.094 -25.125 -21.484 1 96.5 224 LYS A C 1
ATOM 1758 O O . LYS A 1 224 ? 24.859 -23.906 -21.469 1 96.5 224 LYS A O 1
ATOM 1763 N N . THR A 1 225 ? 24.984 -25.906 -22.5 1 96.81 225 THR A N 1
ATOM 1764 C CA . THR A 1 225 ? 24.359 -25.406 -23.719 1 96.81 225 THR A CA 1
ATOM 1765 C C . THR A 1 225 ? 22.906 -25.859 -23.812 1 96.81 225 THR A C 1
ATOM 1767 O O . THR A 1 225 ? 22.609 -27.062 -23.703 1 96.81 225 THR A O 1
ATOM 1770 N N . TYR A 1 226 ? 22 -24.922 -23.953 1 96.19 226 TYR A N 1
ATOM 1771 C CA . TYR A 1 226 ? 20.578 -25.203 -24.109 1 96.19 226 TYR A CA 1
ATOM 1772 C C . TYR A 1 226 ? 20.125 -24.922 -25.547 1 96.19 226 TYR A C 1
ATOM 1774 O O . TYR A 1 226 ? 20.344 -23.828 -26.078 1 96.19 226 TYR A O 1
ATOM 1782 N N . HIS A 1 227 ? 19.5 -25.922 -26.094 1 96.88 227 HIS A N 1
ATOM 1783 C CA . HIS A 1 227 ? 19.031 -25.797 -27.469 1 96.88 227 HIS A CA 1
ATOM 1784 C C . HIS A 1 227 ? 17.656 -25.156 -27.516 1 96.88 227 HIS A C 1
ATOM 1786 O O . HIS A 1 227 ? 16.719 -25.641 -26.891 1 96.88 227 HIS A O 1
ATOM 1792 N N . THR A 1 228 ? 17.562 -24.078 -28.25 1 97.5 228 THR A N 1
ATOM 1793 C CA . THR A 1 228 ? 16.281 -23.406 -28.438 1 97.5 228 THR A CA 1
ATOM 1794 C C . THR A 1 228 ? 15.883 -23.406 -29.922 1 97.5 228 THR A C 1
ATOM 1796 O O . THR A 1 228 ? 16.656 -23.828 -30.781 1 97.5 228 THR A O 1
ATOM 1799 N N . SER A 1 229 ? 14.711 -22.984 -30.234 1 97.62 229 SER A N 1
ATOM 1800 C CA . SER A 1 229 ? 14.211 -22.906 -31.609 1 97.62 229 SER A CA 1
ATOM 1801 C C . SER A 1 229 ? 14.961 -21.844 -32.406 1 97.62 229 SER A C 1
ATOM 1803 O O . SER A 1 229 ? 14.898 -21.828 -33.625 1 97.62 229 SER A O 1
ATOM 1805 N N . GLN A 1 230 ? 15.633 -20.969 -31.719 1 97.38 230 GLN A N 1
ATOM 1806 C CA . GLN A 1 230 ? 16.359 -19.906 -32.406 1 97.38 230 GLN A CA 1
ATOM 1807 C C . GLN A 1 230 ? 17.859 -20.047 -32.219 1 97.38 230 GLN A C 1
ATOM 1809 O O . GLN A 1 230 ? 18.609 -19.078 -32.344 1 97.38 230 GLN A O 1
ATOM 1814 N N . GLY A 1 231 ? 18.297 -21.281 -31.844 1 96.5 231 GLY A N 1
ATOM 1815 C CA . GLY A 1 231 ? 19.719 -21.531 -31.672 1 96.5 231 GLY A CA 1
ATOM 1816 C C . GLY A 1 231 ? 20.094 -21.875 -30.25 1 96.5 231 GLY A C 1
ATOM 1817 O O . GLY A 1 231 ? 19.219 -22 -29.391 1 96.5 231 GLY A O 1
ATOM 1818 N N . ASP A 1 232 ? 21.375 -22.016 -30.031 1 96.94 232 ASP A N 1
ATOM 1819 C CA . ASP A 1 232 ? 21.891 -22.438 -28.734 1 96.94 232 ASP A CA 1
ATOM 1820 C C . ASP A 1 232 ? 22.109 -21.25 -27.812 1 96.94 232 ASP A C 1
ATOM 1822 O O . ASP A 1 232 ? 22.5 -20.172 -28.25 1 96.94 232 ASP A O 1
ATOM 1826 N N . VAL A 1 233 ? 21.812 -21.5 -26.562 1 97.25 233 VAL A N 1
ATOM 1827 C CA . VAL A 1 233 ? 22.078 -20.531 -25.5 1 97.25 233 VAL A CA 1
ATOM 1828 C C . VAL A 1 233 ? 22.922 -21.172 -24.406 1 97.25 233 VAL A C 1
ATOM 1830 O O . VAL A 1 233 ? 22.609 -22.281 -23.953 1 97.25 233 VAL A O 1
ATOM 1833 N N . GLU A 1 234 ? 23.969 -20.531 -24.047 1 97.56 234 GLU A N 1
ATOM 1834 C CA . GLU A 1 234 ? 24.781 -20.984 -22.922 1 97.56 234 GLU A CA 1
ATOM 1835 C C . GLU A 1 234 ? 24.297 -20.359 -21.609 1 97.56 234 GLU A C 1
ATOM 1837 O O . GLU A 1 234 ? 24 -19.172 -21.562 1 97.56 234 GLU A O 1
ATOM 1842 N N . ALA A 1 235 ? 24.234 -21.188 -20.578 1 97.81 235 ALA A N 1
ATOM 1843 C CA . ALA A 1 235 ? 23.859 -20.703 -19.25 1 97.81 235 ALA A CA 1
ATOM 1844 C C . ALA A 1 235 ? 24.391 -21.641 -18.172 1 97.81 235 ALA A C 1
ATOM 1846 O O . ALA A 1 235 ? 24.547 -22.844 -18.391 1 97.81 235 ALA A O 1
ATOM 1847 N N . ASP A 1 236 ? 24.703 -21.094 -17.062 1 97.88 236 ASP A N 1
ATOM 1848 C CA . ASP A 1 236 ? 25.203 -21.906 -15.953 1 97.88 236 ASP A CA 1
ATOM 1849 C C . ASP A 1 236 ? 24.203 -21.953 -14.812 1 97.88 236 ASP A C 1
ATOM 1851 O O . ASP A 1 236 ? 24.391 -22.703 -13.844 1 97.88 236 ASP A O 1
ATOM 1855 N N . LEU A 1 237 ? 23.109 -21.281 -14.914 1 97.94 237 LEU A N 1
ATOM 1856 C CA . LEU A 1 237 ? 21.953 -21.328 -14.023 1 97.94 237 LEU A CA 1
ATOM 1857 C C . LEU A 1 237 ? 20.672 -21.062 -14.789 1 97.94 237 LEU A C 1
ATOM 1859 O O . LEU A 1 237 ? 20.594 -20.109 -15.578 1 97.94 237 LEU A O 1
ATOM 1863 N N . VAL A 1 238 ? 19.625 -21.922 -14.602 1 97.81 238 VAL A N 1
ATOM 1864 C CA . VAL A 1 238 ? 18.375 -21.781 -15.352 1 97.81 238 VAL A CA 1
ATOM 1865 C C . VAL A 1 238 ? 17.203 -21.734 -14.375 1 97.81 238 VAL A C 1
ATOM 1867 O O . VAL A 1 238 ? 17.141 -22.516 -13.43 1 97.81 238 VAL A O 1
ATOM 1870 N N . PHE A 1 239 ? 16.328 -20.781 -14.562 1 97.56 239 PHE A N 1
ATOM 1871 C CA . PHE A 1 239 ? 15.039 -20.719 -13.883 1 97.56 239 PHE A CA 1
ATOM 1872 C C . PHE A 1 239 ? 13.898 -21.031 -14.844 1 97.56 239 PHE A C 1
ATOM 1874 O O . PHE A 1 239 ? 13.742 -20.344 -15.867 1 97.56 239 PHE A O 1
ATOM 1881 N N . TRP A 1 240 ? 13.109 -22.047 -14.508 1 96.5 240 TRP A N 1
ATOM 1882 C CA . TRP A 1 240 ? 11.984 -22.453 -15.336 1 96.5 240 TRP A CA 1
ATOM 1883 C C . TRP A 1 240 ? 10.68 -21.828 -14.844 1 96.5 240 TRP A C 1
ATOM 1885 O O . TRP A 1 240 ? 10.062 -22.344 -13.906 1 96.5 240 TRP A O 1
ATOM 1895 N N . THR A 1 241 ? 10.258 -20.734 -15.414 1 95.75 241 THR A N 1
ATOM 1896 C CA . THR A 1 241 ? 9.016 -20.047 -15.094 1 95.75 241 THR A CA 1
ATOM 1897 C C . THR A 1 241 ? 7.961 -20.281 -16.172 1 95.75 241 THR A C 1
ATOM 1899 O O . THR A 1 241 ? 7.453 -19.328 -16.766 1 95.75 241 THR A O 1
ATOM 1902 N N . THR A 1 242 ? 7.555 -21.5 -16.359 1 91.75 242 THR A N 1
ATOM 1903 C CA . THR A 1 242 ? 6.836 -21.922 -17.562 1 91.75 242 THR A CA 1
ATOM 1904 C C . THR A 1 242 ? 5.352 -22.125 -17.25 1 91.75 242 THR A C 1
ATOM 1906 O O . THR A 1 242 ? 4.699 -22.969 -17.859 1 91.75 242 THR A O 1
ATOM 1909 N N . GLY A 1 243 ? 4.832 -21.375 -16.328 1 86.88 243 GLY A N 1
ATOM 1910 C CA . GLY A 1 243 ? 3.393 -21.359 -16.141 1 86.88 243 GLY A CA 1
ATOM 1911 C C . GLY A 1 243 ? 2.938 -22.188 -14.945 1 86.88 243 GLY A C 1
ATOM 1912 O O . GLY A 1 243 ? 3.711 -22.969 -14.391 1 86.88 243 GLY A O 1
ATOM 1913 N N . ASN A 1 244 ? 1.669 -22.047 -14.609 1 88.75 244 ASN A N 1
ATOM 1914 C CA . ASN A 1 244 ? 1.086 -22.656 -13.422 1 88.75 244 ASN A CA 1
ATOM 1915 C C . ASN A 1 244 ? 0.312 -23.922 -13.766 1 88.75 244 ASN A C 1
ATOM 1917 O O . ASN A 1 244 ? -0.163 -24.078 -14.891 1 88.75 244 ASN A O 1
ATOM 1921 N N . LYS A 1 245 ? 0.331 -24.812 -12.852 1 91.56 245 LYS A N 1
ATOM 1922 C CA . LYS A 1 245 ? -0.569 -25.969 -12.852 1 91.56 245 LYS A CA 1
ATOM 1923 C C . LYS A 1 245 ? -1.732 -25.75 -11.883 1 91.56 245 LYS A C 1
ATOM 1925 O O . LYS A 1 245 ? -1.539 -25.266 -10.773 1 91.56 245 LYS A O 1
ATOM 1930 N N . LEU A 1 246 ? -2.957 -26.078 -12.32 1 95.12 246 LEU A N 1
ATOM 1931 C CA . LEU A 1 246 ? -4.121 -25.922 -11.453 1 95.12 246 LEU A CA 1
ATOM 1932 C C . LEU A 1 246 ? -4.172 -27.031 -10.406 1 95.12 246 LEU A C 1
ATOM 1934 O O . LEU A 1 246 ? -3.828 -28.188 -10.688 1 95.12 246 LEU A O 1
ATOM 1938 N N . ASN A 1 247 ? -4.602 -26.656 -9.18 1 94.81 247 ASN A N 1
ATOM 1939 C CA . ASN A 1 247 ? -4.82 -27.641 -8.125 1 94.81 247 ASN A CA 1
ATOM 1940 C C . ASN A 1 247 ? -6.207 -28.281 -8.227 1 94.81 247 ASN A C 1
ATOM 1942 O O . ASN A 1 247 ? -7.098 -27.953 -7.441 1 94.81 247 ASN A O 1
ATOM 1946 N N . ASN A 1 248 ? -6.32 -29.203 -9.234 1 96.62 248 ASN A N 1
ATOM 1947 C CA . ASN A 1 248 ? -7.652 -29.734 -9.516 1 96.62 248 ASN A CA 1
ATOM 1948 C C . ASN A 1 248 ? -7.703 -31.25 -9.375 1 96.62 248 ASN A C 1
ATOM 1950 O O . ASN A 1 248 ? -8.703 -31.891 -9.719 1 96.62 248 ASN A O 1
ATOM 1954 N N . GLU A 1 249 ? -6.68 -31.875 -8.82 1 93.69 249 GLU A N 1
ATOM 1955 C CA . GLU A 1 249 ? -6.598 -33.344 -8.758 1 93.69 249 GLU A CA 1
ATOM 1956 C C . GLU A 1 249 ? -7.719 -33.906 -7.898 1 93.69 249 GLU A C 1
ATOM 1958 O O . GLU A 1 249 ? -8.227 -35 -8.18 1 93.69 249 GLU A O 1
ATOM 1963 N N . MET A 1 250 ? -8.164 -33.156 -6.91 1 96.19 250 MET A N 1
ATOM 1964 C CA . MET A 1 250 ? -9.164 -33.656 -5.973 1 96.19 250 MET A CA 1
ATOM 1965 C C . MET A 1 250 ? -10.57 -33.312 -6.449 1 96.19 250 MET A C 1
ATOM 1967 O O . MET A 1 250 ? -11.562 -33.656 -5.793 1 96.19 250 MET A O 1
ATOM 1971 N N . LEU A 1 251 ? -10.703 -32.719 -7.633 1 97.38 251 LEU A N 1
ATOM 1972 C CA . LEU A 1 251 ? -11.977 -32.156 -8.07 1 97.38 251 LEU A CA 1
ATOM 1973 C C . LEU A 1 251 ? -12.57 -33 -9.195 1 97.38 251 LEU A C 1
ATOM 1975 O O . LEU A 1 251 ? -13.305 -32.469 -10.039 1 97.38 251 LEU A O 1
ATOM 1979 N N . ARG A 1 252 ? -12.328 -34.25 -9.242 1 89.56 252 ARG A N 1
ATOM 1980 C CA . ARG A 1 252 ? -12.727 -35.125 -10.344 1 89.56 252 ARG A CA 1
ATOM 1981 C C . ARG A 1 252 ? -14.25 -35.25 -10.438 1 89.56 252 ARG A C 1
ATOM 1983 O O . ARG A 1 252 ? -14.797 -35.5 -11.516 1 89.56 252 ARG A O 1
ATOM 1990 N N . GLY A 1 253 ? -14.984 -34.969 -9.469 1 91.31 253 GLY A N 1
ATOM 1991 C CA . GLY A 1 253 ? -16.438 -35.094 -9.484 1 91.31 253 GLY A CA 1
ATOM 1992 C C . GLY A 1 253 ? -17.125 -33.812 -9.938 1 91.31 253 GLY A C 1
ATOM 1993 O O . GLY A 1 253 ? -18.344 -33.75 -10.062 1 91.31 253 GLY A O 1
ATOM 1994 N N . PHE A 1 254 ? -16.406 -32.812 -10.25 1 96.88 254 PHE A N 1
ATOM 1995 C CA . PHE A 1 254 ? -16.953 -31.516 -10.648 1 96.88 254 PHE A CA 1
ATOM 1996 C C . PHE A 1 254 ? -16.672 -31.234 -12.117 1 96.88 254 PHE A C 1
ATOM 1998 O O . PHE A 1 254 ? -15.766 -31.828 -12.711 1 96.88 254 PHE A O 1
ATOM 2005 N N . PRO A 1 255 ? -17.469 -30.391 -12.75 1 97.81 255 PRO A N 1
ATOM 2006 C CA . PRO A 1 255 ? -17.234 -30.031 -14.156 1 97.81 255 PRO A CA 1
ATOM 2007 C C . PRO A 1 255 ? -15.977 -29.203 -14.359 1 97.81 255 PRO A C 1
ATOM 2009 O O . PRO A 1 255 ? -15.891 -28.078 -13.859 1 97.81 255 PRO A O 1
ATOM 2012 N N . LEU A 1 256 ? -15.016 -29.719 -15.086 1 97.75 256 LEU A N 1
ATOM 2013 C CA . LEU A 1 256 ? -13.781 -29.047 -15.477 1 97.75 256 LEU A CA 1
ATOM 2014 C C . LEU A 1 256 ? -13.758 -28.781 -16.984 1 97.75 256 LEU A C 1
ATOM 2016 O O . LEU A 1 256 ? -14.258 -29.594 -17.766 1 97.75 256 LEU A O 1
ATOM 2020 N N . ASP A 1 257 ? -13.242 -27.688 -17.359 1 97.25 257 ASP A N 1
ATOM 2021 C CA . ASP A 1 257 ? -13.117 -27.422 -18.781 1 97.25 257 ASP A CA 1
ATOM 2022 C C . ASP A 1 257 ? -11.836 -28.047 -19.344 1 97.25 257 ASP A C 1
ATOM 2024 O O . ASP A 1 257 ? -11.172 -28.828 -18.656 1 97.25 257 ASP A O 1
ATOM 2028 N N . GLY A 1 258 ? -11.547 -27.812 -20.594 1 94.62 258 GLY A N 1
ATOM 2029 C CA . GLY A 1 258 ? -10.43 -28.422 -21.281 1 94.62 258 GLY A CA 1
ATOM 2030 C C . GLY A 1 258 ? -9.086 -28.047 -20.703 1 94.62 258 GLY A C 1
ATOM 2031 O O . GLY A 1 258 ? -8.086 -28.734 -20.906 1 94.62 258 GLY A O 1
ATOM 2032 N N . GLN A 1 259 ? -9.047 -26.969 -19.938 1 94.19 259 GLN A N 1
ATOM 2033 C CA . GLN A 1 259 ? -7.801 -26.516 -19.312 1 94.19 259 GLN A CA 1
ATOM 2034 C C . GLN A 1 259 ? -7.703 -26.969 -17.859 1 94.19 259 GLN A C 1
ATOM 2036 O O . GLN A 1 259 ? -6.727 -26.656 -17.172 1 94.19 259 GLN A O 1
ATOM 2041 N N . GLY A 1 260 ? -8.703 -27.672 -17.406 1 96.31 260 GLY A N 1
ATOM 2042 C CA . GLY A 1 260 ? -8.711 -28.172 -16.031 1 96.31 260 GLY A CA 1
ATOM 2043 C C . GLY A 1 260 ? -9.289 -27.188 -15.047 1 96.31 260 GLY A C 1
ATOM 2044 O O . GLY A 1 260 ? -9.164 -27.359 -13.836 1 96.31 260 GLY A O 1
ATOM 2045 N N . GLN A 1 261 ? -9.922 -26.141 -15.492 1 98 261 GLN A N 1
ATOM 2046 C CA . GLN A 1 261 ? -10.539 -25.141 -14.617 1 98 261 GLN A CA 1
ATOM 2047 C C . GLN A 1 261 ? -11.969 -25.531 -14.258 1 98 261 GLN A C 1
ATOM 2049 O O . GLN A 1 261 ? -12.688 -26.094 -15.086 1 98 261 GLN A O 1
ATOM 2054 N N . VAL A 1 262 ? -12.344 -25.188 -13.094 1 98.56 262 VAL A N 1
ATOM 2055 C CA . VAL A 1 262 ? -13.703 -25.453 -12.648 1 98.56 262 VAL A CA 1
ATOM 2056 C C . VAL A 1 262 ? -14.672 -24.531 -13.398 1 98.56 262 VAL A C 1
ATOM 2058 O O . VAL A 1 262 ? -14.477 -23.312 -13.445 1 98.56 262 VAL A O 1
ATOM 2061 N N . ARG A 1 263 ? -15.734 -25.109 -13.984 1 98.62 263 ARG A N 1
ATOM 2062 C CA . ARG A 1 263 ? -16.734 -24.312 -14.695 1 98.62 263 ARG A CA 1
ATOM 2063 C C . ARG A 1 263 ? -17.703 -23.641 -13.719 1 98.62 263 ARG A C 1
ATOM 2065 O O . ARG A 1 263 ? -18.359 -24.328 -12.93 1 98.62 263 ARG A O 1
ATOM 2072 N N . VAL A 1 264 ? -17.734 -22.344 -13.797 1 98.56 264 VAL A N 1
ATOM 2073 C CA . VAL A 1 264 ? -18.625 -21.594 -12.914 1 98.56 264 VAL A CA 1
ATOM 2074 C C . VAL A 1 264 ? -19.516 -20.672 -13.742 1 98.56 264 VAL A C 1
ATOM 2076 O O . VAL A 1 264 ? -19.125 -20.25 -14.836 1 98.56 264 VAL A O 1
ATOM 2079 N N . ASN A 1 265 ? -20.719 -20.375 -13.211 1 98.19 265 ASN A N 1
ATOM 2080 C CA . ASN A 1 265 ? -21.562 -19.359 -13.82 1 98.19 265 ASN A CA 1
ATOM 2081 C C . ASN A 1 265 ? -21.188 -17.953 -13.352 1 98.19 265 ASN A C 1
ATOM 2083 O O . ASN A 1 265 ? -20.172 -17.781 -12.688 1 98.19 265 ASN A O 1
ATOM 2087 N N . GLU A 1 266 ? -21.984 -16.938 -13.664 1 98.19 266 GLU A N 1
ATOM 2088 C CA . GLU A 1 266 ? -21.672 -15.539 -13.391 1 98.19 266 GLU A CA 1
ATOM 2089 C C . GLU A 1 266 ? -21.766 -15.242 -11.898 1 98.19 266 GLU A C 1
ATOM 2091 O O . GLU A 1 266 ? -21.297 -14.188 -11.438 1 98.19 266 GLU A O 1
ATOM 2096 N N . SER A 1 267 ? -22.328 -16.141 -11.172 1 98.62 267 SER A N 1
ATOM 2097 C CA . SER A 1 267 ? -22.422 -15.969 -9.727 1 98.62 267 SER A CA 1
ATOM 2098 C C . SER A 1 267 ? -21.359 -16.797 -9.008 1 98.62 267 SER A C 1
ATOM 2100 O O . SER A 1 267 ? -21.375 -16.891 -7.777 1 98.62 267 SER A O 1
ATOM 2102 N N . PHE A 1 268 ? -20.453 -17.484 -9.703 1 98.69 268 PHE A N 1
ATOM 2103 C CA . PHE A 1 268 ? -19.328 -18.297 -9.25 1 98.69 268 PHE A CA 1
ATOM 2104 C C . PHE A 1 268 ? -19.812 -19.625 -8.68 1 98.69 268 PHE A C 1
ATOM 2106 O O . PHE A 1 268 ? -19.062 -20.312 -7.984 1 98.69 268 PHE A O 1
ATOM 2113 N N . GLN A 1 269 ? -21.094 -19.938 -8.922 1 98.69 269 GLN A N 1
ATOM 2114 C CA . GLN A 1 269 ? -21.562 -21.281 -8.625 1 98.69 269 GLN A CA 1
ATOM 2115 C C . GLN A 1 269 ? -21.016 -22.297 -9.625 1 98.69 269 GLN A C 1
ATOM 2117 O O . GLN A 1 269 ? -20.953 -22.016 -10.828 1 98.69 269 GLN A O 1
ATOM 2122 N N . VAL A 1 270 ? -20.594 -23.422 -9.07 1 98.75 270 VAL A N 1
ATOM 2123 C CA . VAL A 1 270 ? -20.125 -24.484 -9.945 1 98.75 270 VAL A CA 1
ATOM 2124 C C . VAL A 1 270 ? -21.297 -25.062 -10.742 1 98.75 270 VAL A C 1
ATOM 2126 O O . VAL A 1 270 ? -22.375 -25.297 -10.188 1 98.75 270 VAL A O 1
ATOM 2129 N N . ASP A 1 271 ? -21.094 -25.219 -12.016 1 98.38 271 ASP A N 1
ATOM 2130 C CA . ASP A 1 271 ? -22.156 -25.719 -12.891 1 98.38 271 ASP A CA 1
ATOM 2131 C C . ASP A 1 271 ? -22.734 -27.031 -12.367 1 98.38 271 ASP A C 1
ATOM 2133 O O . ASP A 1 271 ? -22 -27.984 -12.133 1 98.38 271 ASP A O 1
ATOM 2137 N N . GLY A 1 272 ? -24.062 -27.016 -12.117 1 97.69 272 GLY A N 1
ATOM 2138 C CA . GLY A 1 272 ? -24.734 -28.234 -11.688 1 97.69 272 GLY A CA 1
ATOM 2139 C C . GLY A 1 272 ? -24.781 -28.391 -10.18 1 97.69 272 GLY A C 1
ATOM 2140 O O . GLY A 1 272 ? -25.422 -29.312 -9.664 1 97.69 272 GLY A O 1
ATOM 2141 N N . PHE A 1 273 ? -24.125 -27.531 -9.469 1 98.12 273 PHE A N 1
ATOM 2142 C CA . PHE A 1 273 ? -24.047 -27.625 -8.016 1 98.12 273 PHE A CA 1
ATOM 2143 C C . PHE A 1 273 ? -24.328 -26.281 -7.371 1 98.12 273 PHE A C 1
ATOM 2145 O O . PHE A 1 273 ? -23.406 -25.531 -7.035 1 98.12 273 PHE A O 1
ATOM 2152 N N . PRO A 1 274 ? -25.547 -26 -7.059 1 97.31 274 PRO A N 1
ATOM 2153 C CA . PRO A 1 274 ? -25.953 -24.656 -6.625 1 97.31 274 PRO A CA 1
ATOM 2154 C C . PRO A 1 274 ? -25.328 -24.25 -5.289 1 97.31 274 PRO A C 1
ATOM 2156 O O . PRO A 1 274 ? -25.188 -23.062 -5.004 1 97.31 274 PRO A O 1
ATOM 2159 N N . ASN A 1 275 ? -24.953 -25.219 -4.473 1 97.69 275 ASN A N 1
ATOM 2160 C CA . ASN A 1 275 ? -24.422 -24.875 -3.16 1 97.69 275 ASN A CA 1
ATOM 2161 C C . ASN A 1 275 ? -22.891 -24.922 -3.154 1 97.69 275 ASN A C 1
ATOM 2163 O O . ASN A 1 275 ? -22.266 -24.781 -2.102 1 97.69 275 ASN A O 1
ATOM 2167 N N . VAL A 1 276 ? -22.266 -25.141 -4.328 1 98.75 276 VAL A N 1
ATOM 2168 C CA . VAL A 1 276 ? -20.812 -25.188 -4.465 1 98.75 276 VAL A CA 1
ATOM 2169 C C . VAL A 1 276 ? -20.328 -24.016 -5.297 1 98.75 276 VAL A C 1
ATOM 2171 O O . VAL A 1 276 ? -20.828 -23.781 -6.402 1 98.75 276 VAL A O 1
ATOM 2174 N N . PHE A 1 277 ? -19.438 -23.234 -4.715 1 98.88 277 PHE A N 1
ATOM 2175 C CA . PHE A 1 277 ? -18.812 -22.094 -5.379 1 98.88 277 PHE A CA 1
ATOM 2176 C C . PHE A 1 277 ? -17.344 -22.359 -5.652 1 98.88 277 PHE A C 1
ATOM 2178 O O . PHE A 1 277 ? -16.719 -23.203 -5 1 98.88 277 PHE A O 1
ATOM 2185 N N . ALA A 1 278 ? -16.75 -21.719 -6.637 1 98.81 278 ALA A N 1
ATOM 2186 C CA . ALA A 1 278 ? -15.312 -21.703 -6.879 1 98.81 278 ALA A CA 1
ATOM 2187 C C . ALA A 1 278 ? -14.82 -20.281 -7.156 1 98.81 278 ALA A C 1
ATOM 2189 O O . ALA A 1 278 ? -15.562 -19.453 -7.68 1 98.81 278 ALA A O 1
ATOM 2190 N N . ALA A 1 279 ? -13.586 -19.984 -6.789 1 98.56 279 ALA A N 1
ATOM 2191 C CA . ALA A 1 279 ? -13.039 -18.641 -6.93 1 98.56 279 ALA A CA 1
ATOM 2192 C C . ALA A 1 279 ? -11.523 -18.688 -7.129 1 98.56 279 ALA A C 1
ATOM 2194 O O . ALA A 1 279 ? -10.859 -19.609 -6.676 1 98.56 279 ALA A O 1
ATOM 2195 N N . GLY A 1 280 ? -10.984 -17.625 -7.777 1 97.94 280 GLY A N 1
ATOM 2196 C CA . GLY A 1 280 ? -9.555 -17.5 -8 1 97.94 280 GLY A CA 1
ATOM 2197 C C . GLY A 1 280 ? -9.086 -18.203 -9.258 1 97.94 280 GLY A C 1
ATOM 2198 O O . GLY A 1 280 ? -9.828 -18.281 -10.242 1 97.94 280 GLY A O 1
ATOM 2199 N N . ASP A 1 281 ? -7.883 -18.672 -9.219 1 96.94 281 ASP A N 1
ATOM 2200 C CA . ASP A 1 281 ? -7.227 -19.219 -10.398 1 96.94 281 ASP A CA 1
ATOM 2201 C C . ASP A 1 281 ? -7.898 -20.516 -10.852 1 96.94 281 ASP A C 1
ATOM 2203 O O . ASP A 1 281 ? -7.855 -20.859 -12.039 1 96.94 281 ASP A O 1
ATOM 2207 N N . ILE A 1 282 ? -8.578 -21.156 -9.969 1 98.25 282 ILE A N 1
ATOM 2208 C CA . ILE A 1 282 ? -9.102 -22.484 -10.258 1 98.25 282 ILE A CA 1
ATOM 2209 C C . ILE A 1 282 ? -10.328 -22.375 -11.164 1 98.25 282 ILE A C 1
ATOM 2211 O O . ILE A 1 282 ? -10.734 -23.344 -11.797 1 98.25 282 ILE A O 1
ATOM 2215 N N . CYS A 1 283 ? -10.945 -21.203 -11.242 1 97 283 CYS A N 1
ATOM 2216 C CA . CYS A 1 283 ? -12.188 -21.031 -11.984 1 97 283 CYS A CA 1
ATOM 2217 C C . CYS A 1 283 ? -11.914 -20.688 -13.445 1 97 283 CYS A C 1
ATOM 2219 O O . CYS A 1 283 ? -10.836 -20.188 -13.773 1 97 283 CYS A O 1
ATOM 2221 N N . ASN A 1 284 ? -12.844 -20.891 -14.258 1 97.25 284 ASN A N 1
ATOM 2222 C CA . ASN A 1 284 ? -12.664 -20.688 -15.688 1 97.25 284 ASN A CA 1
ATOM 2223 C C . ASN A 1 284 ? -13.117 -19.297 -16.109 1 97.25 284 ASN A C 1
ATOM 2225 O O . ASN A 1 284 ? -13.484 -19.078 -17.266 1 97.25 284 ASN A O 1
ATOM 2229 N N . THR A 1 285 ? -13.219 -18.328 -15.188 1 95.5 285 THR A N 1
ATOM 2230 C CA . THR A 1 285 ? -13.523 -16.953 -15.57 1 95.5 285 THR A CA 1
ATOM 2231 C C . THR A 1 285 ? -12.555 -16.469 -16.641 1 95.5 285 THR A C 1
ATOM 2233 O O . THR A 1 285 ? -11.344 -16.641 -16.516 1 95.5 285 THR A O 1
ATOM 2236 N N . SER A 1 286 ? -13.07 -15.883 -17.641 1 93.38 286 SER A N 1
ATOM 2237 C CA . SER A 1 286 ? -12.266 -15.461 -18.781 1 93.38 286 SER A CA 1
ATOM 2238 C C . SER A 1 286 ? -11.516 -14.172 -18.484 1 93.38 286 SER A C 1
ATOM 2240 O O . SER A 1 286 ? -11.828 -13.125 -19.062 1 93.38 286 SER A O 1
ATOM 2242 N N . GLU A 1 287 ? -10.531 -14.227 -17.734 1 94.12 287 GLU A N 1
ATOM 2243 C CA . GLU A 1 287 ? -9.664 -13.117 -17.344 1 94.12 287 GLU A CA 1
ATOM 2244 C C . GLU A 1 287 ? -8.273 -13.602 -16.969 1 94.12 287 GLU A C 1
ATOM 2246 O O . GLU A 1 287 ? -8.07 -14.805 -16.766 1 94.12 287 GLU A O 1
ATOM 2251 N N . LEU A 1 288 ? -7.332 -12.688 -17.016 1 92.88 288 LEU A N 1
ATOM 2252 C CA . LEU A 1 288 ? -6 -13.055 -16.547 1 92.88 288 LEU A CA 1
ATOM 2253 C C . LEU A 1 288 ? -6.047 -13.5 -15.086 1 92.88 288 LEU A C 1
ATOM 2255 O O . LEU A 1 288 ? -6.758 -12.914 -14.273 1 92.88 288 LEU A O 1
ATOM 2259 N N . LYS A 1 289 ? -5.363 -14.555 -14.797 1 93.31 289 LYS A N 1
ATOM 2260 C CA . LYS A 1 289 ? -5.312 -15.062 -13.43 1 93.31 289 LYS A CA 1
ATOM 2261 C C . LYS A 1 289 ? -4.312 -14.281 -12.586 1 93.31 289 LYS A C 1
ATOM 2263 O O . LYS A 1 289 ? -3.166 -14.703 -12.414 1 93.31 289 LYS A O 1
ATOM 2268 N N . THR A 1 290 ? -4.754 -13.117 -12.102 1 92.56 290 THR A N 1
ATOM 2269 C CA . THR A 1 290 ? -3.967 -12.211 -11.273 1 92.56 290 THR A CA 1
ATOM 2270 C C . THR A 1 290 ? -4.605 -12.039 -9.898 1 92.56 290 THR A C 1
ATOM 2272 O O . THR A 1 290 ? -5.793 -12.32 -9.727 1 92.56 290 THR A O 1
ATOM 2275 N N . LEU A 1 291 ? -3.824 -11.602 -9.023 1 93 291 LEU A N 1
ATOM 2276 C CA . LEU A 1 291 ? -4.352 -11.328 -7.688 1 93 291 LEU A CA 1
ATOM 2277 C C . LEU A 1 291 ? -5.398 -10.219 -7.734 1 93 291 LEU A C 1
ATOM 2279 O O . LEU A 1 291 ? -6.395 -10.266 -7.016 1 93 291 LEU A O 1
ATOM 2283 N N . VAL A 1 292 ? -5.18 -9.227 -8.609 1 91.44 292 VAL A N 1
ATOM 2284 C CA . VAL A 1 292 ? -6.113 -8.109 -8.719 1 91.44 292 VAL A CA 1
ATOM 2285 C C . VAL A 1 292 ? -7.48 -8.625 -9.164 1 91.44 292 VAL A C 1
ATOM 2287 O O . VAL A 1 292 ? -8.508 -8.227 -8.602 1 91.44 292 VAL A O 1
ATOM 2290 N N . ASN A 1 293 ? -7.512 -9.484 -10.094 1 93.94 293 ASN A N 1
ATOM 2291 C CA . ASN A 1 293 ? -8.773 -10.047 -10.555 1 93.94 293 ASN A CA 1
ATOM 2292 C C . ASN A 1 293 ? -9.367 -11 -9.523 1 93.94 293 ASN A C 1
ATOM 2294 O O . ASN A 1 293 ? -10.578 -10.984 -9.273 1 93.94 293 ASN A O 1
ATOM 2298 N N . ALA A 1 294 ? -8.531 -11.836 -8.938 1 95.75 294 ALA A N 1
ATOM 2299 C CA . ALA A 1 294 ? -9 -12.805 -7.949 1 95.75 294 ALA A CA 1
ATOM 2300 C C . ALA A 1 294 ? -9.672 -12.109 -6.773 1 95.75 294 ALA A C 1
ATOM 2302 O O . ALA A 1 294 ? -10.641 -12.625 -6.207 1 95.75 294 ALA A O 1
ATOM 2303 N N . LYS A 1 295 ? -9.156 -10.984 -6.438 1 93.75 295 LYS A N 1
ATOM 2304 C CA . LYS A 1 295 ? -9.688 -10.25 -5.293 1 93.75 295 LYS A CA 1
ATOM 2305 C C . LYS A 1 295 ? -11.117 -9.789 -5.551 1 93.75 295 LYS A C 1
ATOM 2307 O O . LYS A 1 295 ? -11.898 -9.617 -4.609 1 93.75 295 LYS A O 1
ATOM 2312 N N . LYS A 1 296 ? -11.492 -9.617 -6.781 1 94.25 296 LYS A N 1
ATOM 2313 C CA . LYS A 1 296 ? -12.852 -9.219 -7.133 1 94.25 296 LYS A CA 1
ATOM 2314 C C . LYS A 1 296 ? -13.844 -10.359 -6.879 1 94.25 296 LYS A C 1
ATOM 2316 O O . LYS A 1 296 ? -15.047 -10.125 -6.738 1 94.25 296 LYS A O 1
ATOM 2321 N N . HIS A 1 297 ? -13.328 -11.57 -6.852 1 98.19 297 HIS A N 1
ATOM 2322 C CA . HIS A 1 297 ? -14.188 -12.727 -6.625 1 98.19 297 HIS A CA 1
ATOM 2323 C C . HIS A 1 297 ? -14.641 -12.805 -5.172 1 98.19 297 HIS A C 1
ATOM 2325 O O . HIS A 1 297 ? -15.734 -13.289 -4.883 1 98.19 297 HIS A O 1
ATOM 2331 N N . ILE A 1 298 ? -13.867 -12.312 -4.262 1 98.12 298 ILE A N 1
ATOM 2332 C CA . ILE A 1 298 ? -13.961 -12.555 -2.828 1 98.12 298 ILE A CA 1
ATOM 2333 C C . ILE A 1 298 ? -15.273 -11.992 -2.293 1 98.12 298 ILE A C 1
ATOM 2335 O O . ILE A 1 298 ? -16.109 -12.727 -1.781 1 98.12 298 ILE A O 1
ATOM 2339 N N . PRO A 1 299 ? -15.539 -10.688 -2.484 1 97.12 299 PRO A N 1
ATOM 2340 C CA . PRO A 1 299 ? -16.781 -10.164 -1.929 1 97.12 299 PRO A CA 1
ATOM 2341 C C . PRO A 1 299 ? -18.031 -10.758 -2.604 1 97.12 299 PRO A C 1
ATOM 2343 O O . PRO A 1 299 ? -19.062 -10.922 -1.959 1 97.12 299 PRO A O 1
ATOM 2346 N N . LEU A 1 300 ? -17.906 -11.078 -3.836 1 98.12 300 LEU A N 1
ATOM 2347 C CA . LEU A 1 300 ? -19.062 -11.602 -4.566 1 98.12 300 LEU A CA 1
ATOM 2348 C C . LEU A 1 300 ? -19.422 -12.992 -4.082 1 98.12 300 LEU A C 1
ATOM 2350 O O . LEU A 1 300 ? -20.594 -13.281 -3.812 1 98.12 300 LEU A O 1
ATOM 2354 N N . VAL A 1 301 ? -18.469 -13.844 -3.955 1 98.81 301 VAL A N 1
ATOM 2355 C CA . VAL A 1 301 ? -18.719 -15.203 -3.504 1 98.81 301 VAL A CA 1
ATOM 2356 C C . VAL A 1 301 ? -19.281 -15.188 -2.082 1 98.81 301 VAL A C 1
ATOM 2358 O O . VAL A 1 301 ? -20.266 -15.867 -1.782 1 98.81 301 VAL A O 1
ATOM 2361 N N . ALA A 1 302 ? -18.703 -14.383 -1.212 1 98.69 302 ALA A N 1
ATOM 2362 C CA . ALA A 1 302 ? -19.188 -14.281 0.164 1 98.69 302 ALA A CA 1
ATOM 2363 C C . ALA A 1 302 ? -20.625 -13.789 0.205 1 98.69 302 ALA A C 1
ATOM 2365 O O . ALA A 1 302 ? -21.469 -14.383 0.883 1 98.69 302 ALA A O 1
ATOM 2366 N N . SER A 1 303 ? -20.922 -12.75 -0.579 1 98.44 303 SER A N 1
ATOM 2367 C CA . SER A 1 303 ? -22.266 -12.18 -0.597 1 98.44 303 SER A CA 1
ATOM 2368 C C . SER A 1 303 ? -23.281 -13.156 -1.187 1 98.44 303 SER A C 1
ATOM 2370 O O . SER A 1 303 ? -24.422 -13.211 -0.749 1 98.44 303 SER A O 1
ATOM 2372 N N . ASN A 1 304 ? -22.859 -13.875 -2.141 1 98.81 304 ASN A N 1
ATOM 2373 C CA . ASN A 1 304 ? -23.766 -14.805 -2.797 1 98.81 304 ASN A CA 1
ATOM 2374 C C . ASN A 1 304 ? -24.094 -16 -1.901 1 98.81 304 ASN A C 1
ATOM 2376 O O . ASN A 1 304 ? -25.203 -16.531 -1.942 1 98.81 304 ASN A O 1
ATOM 2380 N N . ILE A 1 305 ? -23.141 -16.453 -1.125 1 98.81 305 ILE A N 1
ATOM 2381 C CA . ILE A 1 305 ? -23.422 -17.5 -0.156 1 98.81 305 ILE A CA 1
ATOM 2382 C C . ILE A 1 305 ? -24.438 -17 0.862 1 98.81 305 ILE A C 1
ATOM 2384 O O . ILE A 1 305 ? -25.406 -17.719 1.185 1 98.81 305 ILE A O 1
ATOM 2388 N N . GLU A 1 306 ? -24.266 -15.805 1.316 1 98.38 306 GLU A N 1
ATOM 2389 C CA . GLU A 1 306 ? -25.234 -15.211 2.236 1 98.38 306 GLU A CA 1
ATOM 2390 C C . GLU A 1 306 ? -26.609 -15.094 1.59 1 98.38 306 GLU A C 1
ATOM 2392 O O . GLU A 1 306 ? -27.609 -15.438 2.203 1 98.38 306 GLU A O 1
ATOM 2397 N N . ALA A 1 307 ? -26.609 -14.586 0.385 1 98.5 307 ALA A N 1
ATOM 2398 C CA . ALA A 1 307 ? -27.875 -14.43 -0.337 1 98.5 307 ALA A CA 1
ATOM 2399 C C . ALA A 1 307 ? -28.562 -15.781 -0.53 1 98.5 307 ALA A C 1
ATOM 2401 O O . ALA A 1 307 ? -29.781 -15.898 -0.304 1 98.5 307 ALA A O 1
ATOM 2402 N N . LEU A 1 308 ? -27.797 -16.75 -0.916 1 98.19 308 LEU A N 1
ATOM 2403 C CA . LEU A 1 308 ? -28.344 -18.078 -1.145 1 98.19 308 LEU A CA 1
ATOM 2404 C C . LEU A 1 308 ? -28.953 -18.641 0.137 1 98.19 308 LEU A C 1
ATOM 2406 O O . LEU A 1 308 ? -30.016 -19.266 0.106 1 98.19 308 LEU A O 1
ATOM 2410 N N . SER A 1 309 ? -28.266 -18.438 1.241 1 97.69 309 SER A N 1
ATOM 2411 C CA . SER A 1 309 ? -28.734 -18.922 2.531 1 97.69 309 SER A CA 1
ATOM 2412 C C . SER A 1 309 ? -30.062 -18.281 2.918 1 97.69 309 SER A C 1
ATOM 2414 O O . SER A 1 309 ? -30.812 -18.844 3.725 1 97.69 309 SER A O 1
ATOM 2416 N N . LYS A 1 310 ? -30.375 -17.188 2.332 1 97.06 310 LYS A N 1
ATOM 2417 C CA . LYS A 1 310 ? -31.609 -16.469 2.619 1 97.06 310 LYS A CA 1
ATOM 2418 C C . LYS A 1 310 ? -32.594 -16.547 1.448 1 97.06 310 LYS A C 1
ATOM 2420 O O . LYS A 1 310 ? -33.594 -15.836 1.418 1 97.06 310 LYS A O 1
ATOM 2425 N N . GLN A 1 311 ? -32.25 -17.312 0.519 1 97.12 311 GLN A N 1
ATOM 2426 C CA . GLN A 1 311 ? -33.094 -17.531 -0.664 1 97.12 311 GLN A CA 1
ATOM 2427 C C . GLN A 1 311 ? -33.312 -16.219 -1.404 1 97.12 311 GLN A C 1
ATOM 2429 O O . GLN A 1 311 ? -34.438 -15.914 -1.792 1 97.12 311 GLN A O 1
ATOM 2434 N N . LYS A 1 312 ? -32.281 -15.461 -1.476 1 97.81 312 LYS A N 1
ATOM 2435 C CA . LYS A 1 312 ? -32.344 -14.195 -2.205 1 97.81 312 LYS A CA 1
ATOM 2436 C C . LYS A 1 312 ? -31.609 -14.312 -3.541 1 97.81 312 LYS A C 1
ATOM 2438 O O . LYS A 1 312 ? -30.922 -15.305 -3.801 1 97.81 312 LYS A O 1
ATOM 2443 N N . LYS A 1 313 ? -31.844 -13.32 -4.367 1 97.81 313 LYS A N 1
ATOM 2444 C CA . LYS A 1 313 ? -31.188 -13.273 -5.672 1 97.81 313 LYS A CA 1
ATOM 2445 C C . LYS A 1 313 ? -29.688 -13.109 -5.527 1 97.81 313 LYS A C 1
ATOM 2447 O O . LYS A 1 313 ? -29.203 -12.367 -4.668 1 97.81 313 LYS A O 1
ATOM 2452 N N . LEU A 1 314 ? -28.922 -13.797 -6.387 1 98.56 314 LEU A N 1
ATOM 2453 C CA . LEU A 1 314 ? -27.469 -13.75 -6.332 1 98.56 314 LEU A CA 1
ATOM 2454 C C . LEU A 1 314 ? -26.922 -12.648 -7.23 1 98.56 314 LEU A C 1
ATOM 2456 O O . LEU A 1 314 ? -27.484 -12.367 -8.289 1 98.56 314 LEU A O 1
ATOM 2460 N N . ALA A 1 315 ? -25.875 -12.039 -6.785 1 98.12 315 ALA A N 1
ATOM 2461 C CA . ALA A 1 315 ? -25.156 -11.062 -7.594 1 98.12 315 ALA A CA 1
ATOM 2462 C C . ALA A 1 315 ? -24.359 -11.742 -8.703 1 98.12 315 ALA A C 1
ATOM 2464 O O . ALA A 1 315 ? -24.047 -12.93 -8.609 1 98.12 315 ALA A O 1
ATOM 2465 N N . THR A 1 316 ? -24.031 -10.969 -9.773 1 98.19 316 THR A N 1
ATOM 2466 C CA . THR A 1 316 ? -23.312 -11.531 -10.914 1 98.19 316 THR A CA 1
ATOM 2467 C C . THR A 1 316 ? -22.016 -10.766 -11.156 1 98.19 316 THR A C 1
ATOM 2469 O O . THR A 1 316 ? -21.875 -9.625 -10.727 1 98.19 316 THR A O 1
ATOM 2472 N N . TYR A 1 317 ? -21.062 -11.477 -11.758 1 96.56 317 TYR A N 1
ATOM 2473 C CA . TYR A 1 317 ? -19.75 -10.961 -12.102 1 96.56 317 TYR A CA 1
ATOM 2474 C C . TYR A 1 317 ? -19.531 -10.984 -13.609 1 96.56 317 TYR A C 1
ATOM 2476 O O . TYR A 1 317 ? -19.828 -11.984 -14.273 1 96.56 317 TYR A O 1
ATOM 2484 N N . LYS A 1 318 ? -19.047 -9.891 -14.172 1 93.94 318 LYS A N 1
ATOM 2485 C CA . LYS A 1 318 ? -18.625 -9.812 -15.562 1 93.94 318 LYS A CA 1
ATOM 2486 C C . LYS A 1 318 ? -17.156 -9.422 -15.672 1 93.94 318 LYS A C 1
ATOM 2488 O O . LYS A 1 318 ? -16.781 -8.305 -15.32 1 93.94 318 LYS A O 1
ATOM 2493 N N . PRO A 1 319 ? -16.328 -10.352 -16.141 1 93.12 319 PRO A N 1
ATOM 2494 C CA . PRO A 1 319 ? -14.922 -10 -16.328 1 93.12 319 PRO A CA 1
ATOM 2495 C C . PRO A 1 319 ? -14.727 -8.797 -17.25 1 93.12 319 PRO A C 1
ATOM 2497 O O . PRO A 1 319 ? -15.484 -8.625 -18.203 1 93.12 319 PRO A O 1
ATOM 2500 N N . GLU A 1 320 ? -13.719 -7.988 -16.922 1 88.44 320 GLU A N 1
ATOM 2501 C CA . GLU A 1 320 ? -13.391 -6.859 -17.797 1 88.44 320 GLU A CA 1
ATOM 2502 C C . GLU A 1 320 ? -12.859 -7.336 -19.141 1 88.44 320 GLU A C 1
ATOM 2504 O O . GLU A 1 320 ? -12.188 -8.367 -19.234 1 88.44 320 GLU A O 1
ATOM 2509 N N . GLU A 1 321 ? -13.164 -6.594 -20.156 1 87.81 321 GLU A N 1
ATOM 2510 C CA . GLU A 1 321 ? -12.672 -6.941 -21.484 1 87.81 321 GLU A CA 1
ATOM 2511 C C . GLU A 1 321 ? -11.18 -6.68 -21.609 1 87.81 321 GLU A C 1
ATOM 2513 O O . GLU A 1 321 ? -10.445 -7.484 -22.188 1 87.81 321 GLU A O 1
ATOM 2518 N N . GLY A 1 322 ? -10.766 -5.57 -21.078 1 91.19 322 GLY A N 1
ATOM 2519 C CA . GLY A 1 322 ? -9.352 -5.234 -21.125 1 91.19 322 GLY A CA 1
ATOM 2520 C C . GLY A 1 322 ? -8.562 -5.832 -19.969 1 91.19 322 GLY A C 1
ATOM 2521 O O . GLY A 1 322 ? -9.133 -6.461 -19.078 1 91.19 322 GLY A O 1
ATOM 2522 N N . VAL A 1 323 ? -7.184 -5.75 -20.109 1 93 323 VAL A N 1
ATOM 2523 C CA . VAL A 1 323 ? -6.285 -6.387 -19.156 1 93 323 VAL A CA 1
ATOM 2524 C C . VAL A 1 323 ? -5.84 -5.367 -18.109 1 93 323 VAL A C 1
ATOM 2526 O O . VAL A 1 323 ? -5.453 -4.25 -18.438 1 93 323 VAL A O 1
ATOM 2529 N N . MET A 1 324 ? -5.992 -5.711 -16.906 1 92.62 324 MET A N 1
ATOM 2530 C CA . MET A 1 324 ? -5.387 -4.965 -15.805 1 92.62 324 MET A CA 1
ATOM 2531 C C . MET A 1 324 ? -4.258 -5.766 -15.164 1 92.62 324 MET A C 1
ATOM 2533 O O . MET A 1 324 ? -4.48 -6.867 -14.656 1 92.62 324 MET A O 1
ATOM 2537 N N . ILE A 1 325 ? -3.029 -5.168 -15.172 1 95.62 325 ILE A N 1
ATOM 2538 C CA . ILE A 1 325 ? -1.899 -5.906 -14.617 1 95.62 325 ILE A CA 1
ATOM 2539 C C . ILE A 1 325 ? -0.781 -4.938 -14.242 1 95.62 325 ILE A C 1
ATOM 2541 O O . ILE A 1 325 ? -0.688 -3.842 -14.805 1 95.62 325 ILE A O 1
ATOM 2545 N N . GLY A 1 326 ? -0.099 -5.219 -13.242 1 96.31 326 GLY A N 1
ATOM 2546 C CA . GLY A 1 326 ? 1.131 -4.555 -12.844 1 96.31 326 GLY A CA 1
ATOM 2547 C C . GLY A 1 326 ? 2.271 -5.516 -12.57 1 96.31 326 GLY A C 1
ATOM 2548 O O . GLY A 1 326 ? 2.1 -6.512 -11.867 1 96.31 326 GLY A O 1
ATOM 2549 N N . VAL A 1 327 ? 3.418 -5.238 -13.148 1 98.12 327 VAL A N 1
ATOM 2550 C CA . VAL A 1 327 ? 4.582 -6.082 -12.898 1 98.12 327 VAL A CA 1
ATOM 2551 C C . VAL A 1 327 ? 5.723 -5.238 -12.336 1 98.12 327 VAL A C 1
ATOM 2553 O O . VAL A 1 327 ? 5.91 -4.09 -12.742 1 98.12 327 VAL A O 1
ATOM 2556 N N . SER A 1 328 ? 6.418 -5.793 -11.414 1 98.25 328 SER A N 1
ATOM 2557 C CA . SER A 1 328 ? 7.574 -5.137 -10.812 1 98.25 328 SER A CA 1
ATOM 2558 C C . SER A 1 328 ? 8.844 -5.422 -11.609 1 98.25 328 SER A C 1
ATOM 2560 O O . SER A 1 328 ? 9.055 -6.547 -12.07 1 98.25 328 SER A O 1
ATOM 2562 N N . ILE A 1 329 ? 9.602 -4.473 -11.828 1 98.38 329 ILE A N 1
ATOM 2563 C CA . ILE A 1 329 ? 10.953 -4.598 -12.352 1 98.38 329 ILE A CA 1
ATOM 2564 C C . ILE A 1 329 ? 11.953 -4.078 -11.328 1 98.38 329 ILE A C 1
ATOM 2566 O O . ILE A 1 329 ? 12.328 -2.904 -11.352 1 98.38 329 ILE A O 1
ATOM 2570 N N . GLY A 1 330 ? 12.367 -4.973 -10.469 1 97.19 330 GLY A N 1
ATOM 2571 C CA . GLY A 1 330 ? 13.133 -4.551 -9.305 1 97.19 330 GLY A CA 1
ATOM 2572 C C . GLY A 1 330 ? 12.32 -3.723 -8.328 1 97.19 330 GLY A C 1
ATOM 2573 O O . GLY A 1 330 ? 11.094 -3.645 -8.438 1 97.19 330 GLY A O 1
ATOM 2574 N N . ARG A 1 331 ? 12.961 -3.137 -7.305 1 96 331 ARG A N 1
ATOM 2575 C CA . ARG A 1 331 ? 12.273 -2.494 -6.188 1 96 331 ARG A CA 1
ATOM 2576 C C . ARG A 1 331 ? 11.891 -1.059 -6.535 1 96 331 ARG A C 1
ATOM 2578 O O . ARG A 1 331 ? 11.07 -0.444 -5.844 1 96 331 ARG A O 1
ATOM 2585 N N . LYS A 1 332 ? 12.398 -0.49 -7.656 1 93.62 332 LYS A N 1
ATOM 2586 C CA . LYS A 1 332 ? 12.234 0.941 -7.891 1 93.62 332 LYS A CA 1
ATOM 2587 C C . LYS A 1 332 ? 11.477 1.201 -9.195 1 93.62 332 LYS A C 1
ATOM 2589 O O . LYS A 1 332 ? 11.266 2.354 -9.57 1 93.62 332 LYS A O 1
ATOM 2594 N N . ASP A 1 333 ? 11.125 0.13 -9.898 1 97.38 333 ASP A N 1
ATOM 2595 C CA . ASP A 1 333 ? 10.523 0.302 -11.219 1 97.38 333 ASP A CA 1
ATOM 2596 C C . ASP A 1 333 ? 9.43 -0.732 -11.461 1 97.38 333 ASP A C 1
ATOM 2598 O O . ASP A 1 333 ? 9.164 -1.573 -10.602 1 97.38 333 ASP A O 1
ATOM 2602 N N . GLY A 1 334 ? 8.695 -0.617 -12.5 1 98.25 334 GLY A N 1
ATOM 2603 C CA . GLY A 1 334 ? 7.617 -1.502 -12.898 1 98.25 334 GLY A CA 1
ATOM 2604 C C . GLY A 1 334 ? 6.77 -0.94 -14.031 1 98.25 334 GLY A C 1
ATOM 2605 O O . GLY A 1 334 ? 7.07 0.13 -14.562 1 98.25 334 GLY A O 1
ATOM 2606 N N . ALA A 1 335 ? 5.84 -1.679 -14.445 1 98.31 335 ALA A N 1
ATOM 2607 C CA . ALA A 1 335 ? 4.891 -1.278 -15.477 1 98.31 335 ALA A CA 1
ATOM 2608 C C . ALA A 1 335 ? 3.475 -1.717 -15.117 1 98.31 335 ALA A C 1
ATOM 2610 O O . ALA A 1 335 ? 3.275 -2.789 -14.547 1 98.31 335 ALA A O 1
ATOM 2611 N N . GLY A 1 336 ? 2.549 -0.868 -15.438 1 96.69 336 GLY A N 1
ATOM 2612 C CA . GLY A 1 336 ? 1.146 -1.152 -15.18 1 96.69 336 GLY A CA 1
ATOM 2613 C C . GLY A 1 336 ? 0.247 -0.827 -16.359 1 96.69 336 GLY A C 1
ATOM 2614 O O . GLY A 1 336 ? 0.467 0.163 -17.062 1 96.69 336 GLY A O 1
ATOM 2615 N N . LEU A 1 337 ? -0.728 -1.648 -16.562 1 96.06 337 LEU A N 1
ATOM 2616 C CA . LEU A 1 337 ? -1.706 -1.515 -17.641 1 96.06 337 LEU A CA 1
ATOM 2617 C C . LEU A 1 337 ? -3.127 -1.551 -17.094 1 96.06 337 LEU A C 1
ATOM 2619 O O . LEU A 1 337 ? -3.449 -2.389 -16.234 1 96.06 337 LEU A O 1
ATOM 2623 N N . MET A 1 338 ? -3.914 -0.673 -17.578 1 93.44 338 MET A N 1
ATOM 2624 C CA . MET A 1 338 ? -5.332 -0.63 -17.219 1 93.44 338 MET A CA 1
ATOM 2625 C C . MET A 1 338 ? -6.184 -1.274 -18.312 1 93.44 338 MET A C 1
ATOM 2627 O O . MET A 1 338 ? -5.746 -1.393 -19.453 1 93.44 338 MET A O 1
ATOM 2631 N N . PRO A 1 339 ? -7.387 -1.646 -17.938 1 92.31 339 PRO A N 1
ATOM 2632 C CA . PRO A 1 339 ? -8.234 -2.348 -18.906 1 92.31 339 PRO A CA 1
ATOM 2633 C C . PRO A 1 339 ? -8.539 -1.504 -20.141 1 92.31 339 PRO A C 1
ATOM 2635 O O . PRO A 1 339 ? -8.734 -2.047 -21.234 1 92.31 339 PRO A O 1
ATOM 2638 N N . ASN A 1 340 ? -8.5 -0.197 -20.047 1 91.75 340 ASN A N 1
ATOM 2639 C CA . ASN A 1 340 ? -8.797 0.669 -21.188 1 91.75 340 ASN A CA 1
ATOM 2640 C C . ASN A 1 340 ? -7.566 0.91 -22.047 1 91.75 340 ASN A C 1
ATOM 2642 O O . ASN A 1 340 ? -7.609 1.703 -22.984 1 91.75 340 ASN A O 1
ATOM 2646 N N . GLY A 1 341 ? -6.449 0.346 -21.641 1 93.38 341 GLY A N 1
ATOM 2647 C CA . GLY A 1 341 ? -5.23 0.447 -22.422 1 93.38 341 GLY A CA 1
ATOM 2648 C C . GLY A 1 341 ? -4.27 1.498 -21.906 1 93.38 341 GLY A C 1
ATOM 2649 O O . GLY A 1 341 ? -3.143 1.611 -22.391 1 93.38 341 GLY A O 1
ATOM 2650 N N . MET A 1 342 ? -4.66 2.211 -20.906 1 91.62 342 MET A N 1
ATOM 2651 C CA . MET A 1 342 ? -3.814 3.264 -20.359 1 91.62 342 MET A CA 1
ATOM 2652 C C . MET A 1 342 ? -2.668 2.668 -19.547 1 91.62 342 MET A C 1
ATOM 2654 O O . MET A 1 342 ? -2.869 1.727 -18.781 1 91.62 342 MET A O 1
ATOM 2658 N N . MET A 1 343 ? -1.47 3.264 -19.75 1 94.81 343 MET A N 1
ATOM 2659 C CA . MET A 1 343 ? -0.313 2.871 -18.953 1 94.81 343 MET A CA 1
ATOM 2660 C C . MET A 1 343 ? -0.28 3.635 -17.625 1 94.81 343 MET A C 1
ATOM 2662 O O . MET A 1 343 ? -0.55 4.836 -17.594 1 94.81 343 MET A O 1
ATOM 2666 N N . LEU A 1 344 ? -0.007 2.92 -16.578 1 94.25 344 LEU A N 1
ATOM 2667 C CA . LEU A 1 344 ? 0.268 3.598 -15.32 1 94.25 344 LEU A CA 1
ATOM 2668 C C . LEU A 1 344 ? 1.731 4.016 -15.234 1 94.25 344 LEU A C 1
ATOM 2670 O O . LEU A 1 344 ? 2.617 3.283 -15.68 1 94.25 344 LEU A O 1
ATOM 2674 N N . PRO A 1 345 ? 1.997 5.168 -14.633 1 91.25 345 PRO A N 1
ATOM 2675 C CA . PRO A 1 345 ? 3.395 5.551 -14.422 1 91.25 345 PRO A CA 1
ATOM 2676 C C . PRO A 1 345 ? 4.148 4.559 -13.539 1 91.25 345 PRO A C 1
ATOM 2678 O O . PRO A 1 345 ? 3.568 3.986 -12.609 1 91.25 345 PRO A O 1
ATOM 2681 N N . SER A 1 346 ? 5.434 4.465 -13.797 1 94.12 346 SER A N 1
ATOM 2682 C CA . SER A 1 346 ? 6.262 3.49 -13.086 1 94.12 346 SER A CA 1
ATOM 2683 C C . SER A 1 346 ? 6.254 3.746 -11.586 1 94.12 346 SER A C 1
ATOM 2685 O O . SER A 1 346 ? 6.285 2.805 -10.789 1 94.12 346 SER A O 1
ATOM 2687 N N . PHE A 1 347 ? 6.234 5.004 -11.203 1 90.19 347 PHE A N 1
ATOM 2688 C CA . PHE A 1 347 ? 6.293 5.328 -9.781 1 90.19 347 PHE A CA 1
ATOM 2689 C C . PHE A 1 347 ? 5.059 4.809 -9.055 1 90.19 347 PHE A C 1
ATOM 2691 O O . PHE A 1 347 ? 5.129 4.441 -7.879 1 90.19 347 PHE A O 1
ATOM 2698 N N . VAL A 1 348 ? 3.912 4.766 -9.781 1 92.62 348 VAL A N 1
ATOM 2699 C CA . VAL A 1 348 ? 2.686 4.234 -9.203 1 92.62 348 VAL A CA 1
ATOM 2700 C C . VAL A 1 348 ? 2.859 2.746 -8.906 1 92.62 348 VAL A C 1
ATOM 2702 O O . VAL A 1 348 ? 2.518 2.279 -7.812 1 92.62 348 VAL A O 1
ATOM 2705 N N . ILE A 1 349 ? 3.412 2.031 -9.82 1 95.81 349 ILE A N 1
ATOM 2706 C CA . ILE A 1 349 ? 3.641 0.604 -9.633 1 95.81 349 ILE A CA 1
ATOM 2707 C C . ILE A 1 349 ? 4.668 0.39 -8.523 1 95.81 349 ILE A C 1
ATOM 2709 O O . ILE A 1 349 ? 4.535 -0.531 -7.711 1 95.81 349 ILE A O 1
ATOM 2713 N N . LYS A 1 350 ? 5.68 1.264 -8.516 1 95.06 350 LYS A N 1
ATOM 2714 C CA . LYS A 1 350 ? 6.66 1.2 -7.434 1 95.06 350 LYS A CA 1
ATOM 2715 C C . LYS A 1 350 ? 5.984 1.311 -6.07 1 95.06 350 LYS A C 1
ATOM 2717 O O . LYS A 1 350 ? 6.223 0.488 -5.184 1 95.06 350 LYS A O 1
ATOM 2722 N N . MET A 1 351 ? 5.082 2.236 -5.973 1 91.25 351 MET A N 1
ATOM 2723 C CA . MET A 1 351 ? 4.445 2.502 -4.688 1 91.25 351 MET A CA 1
ATOM 2724 C C . MET A 1 351 ? 3.451 1.4 -4.336 1 91.25 351 MET A C 1
ATOM 2726 O O . MET A 1 351 ? 3.338 1.011 -3.17 1 91.25 351 MET A O 1
ATOM 2730 N N . LEU A 1 352 ? 2.809 0.902 -5.301 1 93.69 352 LEU A N 1
ATOM 2731 C CA . LEU A 1 352 ? 1.748 -0.074 -5.07 1 93.69 352 LEU A CA 1
ATOM 2732 C C . LEU A 1 352 ? 2.33 -1.462 -4.828 1 93.69 352 LEU A C 1
ATOM 2734 O O . LEU A 1 352 ? 1.74 -2.27 -4.105 1 93.69 352 LEU A O 1
ATOM 2738 N N . LYS A 1 353 ? 3.469 -1.724 -5.449 1 95.94 353 LYS A N 1
ATOM 2739 C CA . LYS A 1 353 ? 3.889 -3.121 -5.496 1 95.94 353 LYS A CA 1
ATOM 2740 C C . LYS A 1 353 ? 5.402 -3.246 -5.344 1 95.94 353 LYS A C 1
ATOM 2742 O O . LYS A 1 353 ? 5.887 -3.801 -4.355 1 95.94 353 LYS A O 1
ATOM 2747 N N . SER A 1 354 ? 6.219 -2.641 -6.223 1 97.88 354 SER A N 1
ATOM 2748 C CA . SER A 1 354 ? 7.633 -2.941 -6.422 1 97.88 354 SER A CA 1
ATOM 2749 C C . SER A 1 354 ? 8.445 -2.643 -5.168 1 97.88 354 SER A C 1
ATOM 2751 O O . SER A 1 354 ? 9.367 -3.387 -4.828 1 97.88 354 SER A O 1
ATOM 2753 N N . LYS A 1 355 ? 8.062 -1.633 -4.492 1 94.44 355 LYS A N 1
ATOM 2754 C CA . LYS A 1 355 ? 8.883 -1.159 -3.375 1 94.44 355 LYS A CA 1
ATOM 2755 C C . LYS A 1 355 ? 8.961 -2.207 -2.268 1 94.44 355 LYS A C 1
ATOM 2757 O O . LYS A 1 355 ? 10.023 -2.436 -1.697 1 94.44 355 LYS A O 1
ATOM 2762 N N . ASN A 1 356 ? 7.836 -2.781 -1.953 1 94.06 356 ASN A N 1
ATOM 2763 C CA . ASN A 1 356 ? 7.82 -3.721 -0.837 1 94.06 356 ASN A CA 1
ATOM 2764 C C . ASN A 1 356 ? 6.992 -4.961 -1.162 1 94.06 356 ASN A C 1
ATOM 2766 O O . ASN A 1 356 ? 6.625 -5.719 -0.263 1 94.06 356 ASN A O 1
ATOM 2770 N N . MET A 1 357 ? 6.625 -5.117 -2.398 1 96.81 357 MET A N 1
ATOM 2771 C CA . MET A 1 357 ? 5.918 -6.277 -2.932 1 96.81 357 MET A CA 1
ATOM 2772 C C . MET A 1 357 ? 4.586 -6.484 -2.213 1 96.81 357 MET A C 1
ATOM 2774 O O . MET A 1 357 ? 4.16 -7.621 -1.999 1 96.81 357 MET A O 1
ATOM 2778 N N . MET A 1 358 ? 3.99 -5.383 -1.741 1 94.5 358 MET A N 1
ATOM 2779 C CA . MET A 1 358 ? 2.682 -5.398 -1.093 1 94.5 358 MET A CA 1
ATOM 2780 C C . MET A 1 358 ? 2.736 -6.164 0.225 1 94.5 358 MET A C 1
ATOM 2782 O O . MET A 1 358 ? 1.709 -6.625 0.722 1 94.5 358 MET A O 1
ATOM 2786 N N . ALA A 1 359 ? 3.936 -6.449 0.774 1 93.12 359 ALA A N 1
ATOM 2787 C CA . ALA A 1 359 ? 4.113 -7.258 1.978 1 93.12 359 ALA A CA 1
ATOM 2788 C C . ALA A 1 359 ? 3.402 -6.629 3.172 1 93.12 359 ALA A C 1
ATOM 2790 O O . ALA A 1 359 ? 2.672 -7.309 3.896 1 93.12 359 ALA A O 1
ATOM 2791 N N . PRO A 1 360 ? 3.518 -5.262 3.379 1 89.81 360 PRO A N 1
ATOM 2792 C CA . PRO A 1 360 ? 2.867 -4.684 4.555 1 89.81 360 PRO A CA 1
ATOM 2793 C C . PRO A 1 360 ? 1.35 -4.855 4.535 1 89.81 360 PRO A C 1
ATOM 2795 O O . PRO A 1 360 ? 0.743 -5.145 5.566 1 89.81 360 PRO A O 1
ATOM 2798 N N . THR A 1 361 ? 0.751 -4.695 3.406 1 90.31 361 THR A N 1
ATOM 2799 C CA . THR A 1 361 ? -0.694 -4.852 3.285 1 90.31 361 THR A CA 1
ATOM 2800 C C . THR A 1 361 ? -1.109 -6.289 3.584 1 90.31 361 THR A C 1
ATOM 2802 O O . THR A 1 361 ? -2.096 -6.523 4.285 1 90.31 361 THR A O 1
ATOM 2805 N N . THR A 1 362 ? -0.366 -7.203 3.045 1 91.44 362 THR A N 1
ATOM 2806 C CA . THR A 1 362 ? -0.671 -8.609 3.287 1 91.44 362 THR A CA 1
ATOM 2807 C C . THR A 1 362 ? -0.479 -8.961 4.758 1 91.44 362 THR A C 1
ATOM 2809 O O . THR A 1 362 ? -1.29 -9.68 5.344 1 91.44 362 THR A O 1
ATOM 2812 N N . GLN A 1 363 ? 0.561 -8.438 5.367 1 88.44 363 GLN A N 1
ATOM 2813 C CA . GLN A 1 363 ? 0.819 -8.68 6.781 1 88.44 363 GLN A CA 1
ATOM 2814 C C . GLN A 1 363 ? -0.303 -8.117 7.648 1 88.44 363 GLN A C 1
ATOM 2816 O O . GLN A 1 363 ? -0.707 -8.734 8.633 1 88.44 363 GLN A O 1
ATOM 2821 N N . SER A 1 364 ? -0.767 -6.957 7.23 1 86.38 364 SER A N 1
ATOM 2822 C CA . SER A 1 364 ? -1.868 -6.344 7.969 1 86.38 364 SER A CA 1
ATOM 2823 C C . SER A 1 364 ? -3.133 -7.191 7.875 1 86.38 364 SER A C 1
ATOM 2825 O O . SER A 1 364 ? -3.881 -7.309 8.852 1 86.38 364 SER A O 1
ATOM 2827 N N . LEU A 1 365 ? -3.355 -7.715 6.723 1 85.69 365 LEU A N 1
ATOM 2828 C CA . LEU A 1 365 ? -4.496 -8.602 6.523 1 85.69 365 LEU A CA 1
ATOM 2829 C C . LEU A 1 365 ? -4.449 -9.773 7.496 1 85.69 365 LEU A C 1
ATOM 2831 O O . LEU A 1 365 ? -5.488 -10.203 8.008 1 85.69 365 LEU A O 1
ATOM 2835 N N . LEU A 1 366 ? -3.301 -10.234 7.762 1 83.44 366 LEU A N 1
ATOM 2836 C CA . LEU A 1 366 ? -3.135 -11.406 8.617 1 83.44 366 LEU A CA 1
ATOM 2837 C C . LEU A 1 366 ? -2.812 -10.984 10.047 1 83.44 366 LEU A C 1
ATOM 2839 O O . LEU A 1 366 ? -2.293 -11.789 10.828 1 83.44 366 LEU A O 1
ATOM 2843 N N . ASN A 1 367 ? -3.035 -9.734 10.391 1 69 367 ASN A N 1
ATOM 2844 C CA . ASN A 1 367 ? -2.844 -9.156 11.719 1 69 367 ASN A CA 1
ATOM 2845 C C . ASN A 1 367 ? -1.389 -9.25 12.164 1 69 367 ASN A C 1
ATOM 2847 O O . ASN A 1 367 ? -1.111 -9.523 13.336 1 69 367 ASN A O 1
ATOM 2851 N N . LYS A 1 368 ? -0.535 -9.227 11.227 1 59.72 368 LYS A N 1
ATOM 2852 C CA . LYS A 1 368 ? 0.907 -9.117 11.438 1 59.72 368 LYS A CA 1
ATOM 2853 C C . LYS A 1 368 ? 1.435 -10.289 12.258 1 59.72 368 LYS A C 1
ATOM 2855 O O . LYS A 1 368 ? 2.213 -10.086 13.195 1 59.72 368 LYS A O 1
ATOM 2860 N N . SER A 1 369 ? 0.896 -11.367 12.094 1 49.78 369 SER A N 1
ATOM 2861 C CA . SER A 1 369 ? 1.363 -12.578 12.766 1 49.78 369 SER A CA 1
ATOM 2862 C C . SER A 1 369 ? 2.355 -13.344 11.898 1 49.78 369 SER A C 1
ATOM 2864 O O . SER A 1 369 ? 1.995 -13.852 10.836 1 49.78 369 SER A O 1
ATOM 2866 N N . PHE A 1 370 ? 3.629 -13.281 12.281 1 44.97 370 PHE A N 1
ATOM 2867 C CA . PHE A 1 370 ? 4.711 -13.844 11.484 1 44.97 370 PHE A CA 1
ATOM 2868 C C . PHE A 1 370 ? 5.012 -15.273 11.914 1 44.97 370 PHE A C 1
ATOM 2870 O O . PHE A 1 370 ? 4.984 -15.594 13.102 1 44.97 370 PHE A O 1
ATOM 2877 N N . ALA A 1 371 ? 5.16 -16.203 10.859 1 40.97 371 ALA A N 1
ATOM 2878 C CA . ALA A 1 371 ? 5.469 -17.609 11.148 1 40.97 371 ALA A CA 1
ATOM 2879 C C . ALA A 1 371 ? 6.914 -17.766 11.617 1 40.97 371 ALA A C 1
ATOM 2881 O O . ALA A 1 371 ? 7.781 -16.969 11.25 1 40.97 371 ALA A O 1
ATOM 2882 N N . ASN A 1 372 ? 7.121 -18.609 12.641 1 36.53 372 ASN A N 1
ATOM 2883 C CA . ASN A 1 372 ? 8.469 -19 13.023 1 36.53 372 ASN A CA 1
ATOM 2884 C C . ASN A 1 372 ? 9.133 -19.859 11.938 1 36.53 372 ASN A C 1
ATOM 2886 O O . ASN A 1 372 ? 8.898 -21.062 11.875 1 36.53 372 ASN A O 1
ATOM 2890 N N . ILE A 1 373 ? 9.578 -19.438 10.969 1 37.34 373 ILE A N 1
ATOM 2891 C CA . ILE A 1 373 ? 10.094 -20.234 9.859 1 37.34 373 ILE A CA 1
ATOM 2892 C C . ILE A 1 373 ? 11.586 -20.5 10.055 1 37.34 373 ILE A C 1
ATOM 2894 O O . ILE A 1 373 ? 12.328 -20.656 9.078 1 37.34 373 ILE A O 1
ATOM 2898 N N . GLY A 1 374 ? 12.039 -20.781 11.336 1 33.31 374 GLY A N 1
ATOM 2899 C CA . GLY A 1 374 ? 13.375 -21.25 11.633 1 33.31 374 GLY A CA 1
ATOM 2900 C C . GLY A 1 374 ? 14.461 -20.25 11.281 1 33.31 374 GLY A C 1
ATOM 2901 O O . GLY A 1 374 ? 14.461 -19.703 10.172 1 33.31 374 GLY A O 1
ATOM 2902 N N . GLN A 1 375 ? 14.805 -19.188 12.055 1 31.16 375 GLN A N 1
ATOM 2903 C CA . GLN A 1 375 ? 16.094 -18.531 11.844 1 31.16 375 GLN A CA 1
ATOM 2904 C C . GLN A 1 375 ? 17.219 -19.547 11.766 1 31.16 375 GLN A C 1
ATOM 2906 O O . GLN A 1 375 ? 17.172 -20.594 12.414 1 31.16 375 GLN A O 1
ATOM 2911 N N . MET B 1 1 ? 43.844 1.195 17.312 1 32.38 1 MET B N 1
ATOM 2912 C CA . MET B 1 1 ? 43.312 2.236 16.438 1 32.38 1 MET B CA 1
ATOM 2913 C C . MET B 1 1 ? 42.062 2.863 17.031 1 32.38 1 MET B C 1
ATOM 2915 O O . MET B 1 1 ? 41.125 2.152 17.422 1 32.38 1 MET B O 1
ATOM 2919 N N . SER B 1 2 ? 42.125 3.967 17.719 1 36.34 2 SER B N 1
ATOM 2920 C CA . SER B 1 2 ? 41.031 4.512 18.516 1 36.34 2 SER B CA 1
ATOM 2921 C C . SER B 1 2 ? 39.75 4.617 17.703 1 36.34 2 SER B C 1
ATOM 2923 O O . SER B 1 2 ? 39.75 5.113 16.578 1 36.34 2 SER B O 1
ATOM 2925 N N . ALA B 1 3 ? 38.781 3.707 17.828 1 48.22 3 ALA B N 1
ATOM 2926 C CA . ALA B 1 3 ? 37.531 3.705 17.062 1 48.22 3 ALA B CA 1
ATOM 2927 C C . ALA B 1 3 ? 37.094 5.125 16.719 1 48.22 3 ALA B C 1
ATOM 2929 O O . ALA B 1 3 ? 36.906 5.957 17.594 1 48.22 3 ALA B O 1
ATOM 2930 N N . ALA B 1 4 ? 37.625 5.746 15.734 1 56.62 4 ALA B N 1
ATOM 2931 C CA . ALA B 1 4 ? 37.344 7.113 15.305 1 56.62 4 ALA B CA 1
ATOM 2932 C C . ALA B 1 4 ? 35.938 7.523 15.703 1 56.62 4 ALA B C 1
ATOM 2934 O O . ALA B 1 4 ? 34.969 6.797 15.445 1 56.62 4 ALA B O 1
ATOM 2935 N N . GLN B 1 5 ? 35.656 8.594 16.688 1 77.5 5 GLN B N 1
ATOM 2936 C CA . GLN B 1 5 ? 34.406 9.039 17.25 1 77.5 5 GLN B CA 1
ATOM 2937 C C . GLN B 1 5 ? 33.438 9.484 16.156 1 77.5 5 GLN B C 1
ATOM 2939 O O . GLN B 1 5 ? 33.812 10.273 15.281 1 77.5 5 GLN B O 1
ATOM 2944 N N . LYS B 1 6 ? 32.25 8.906 15.953 1 90.94 6 LYS B N 1
ATOM 2945 C CA . LYS B 1 6 ? 31.219 9.258 14.977 1 90.94 6 LYS B CA 1
ATOM 2946 C C . LYS B 1 6 ? 30.75 10.695 15.164 1 90.94 6 LYS B C 1
ATOM 2948 O O . LYS B 1 6 ? 30.578 11.164 16.297 1 90.94 6 LYS B O 1
ATOM 2953 N N . LYS B 1 7 ? 30.75 11.531 14.062 1 97.38 7 LYS B N 1
ATOM 2954 C CA . LYS B 1 7 ? 30.156 12.859 14.102 1 97.38 7 LYS B CA 1
ATOM 2955 C C . LYS B 1 7 ? 28.703 12.789 14.562 1 97.38 7 LYS B C 1
ATOM 2957 O O . LYS B 1 7 ? 28 11.797 14.312 1 97.38 7 LYS B O 1
ATOM 2962 N N . LYS B 1 8 ? 28.266 13.875 15.227 1 98 8 LYS B N 1
ATOM 2963 C CA . LYS B 1 8 ? 26.938 13.898 15.836 1 98 8 LYS B CA 1
ATOM 2964 C C . LYS B 1 8 ? 25.953 14.672 14.969 1 98 8 LYS B C 1
ATOM 2966 O O . LYS B 1 8 ? 26.234 15.805 14.555 1 98 8 LYS B O 1
ATOM 2971 N N . VAL B 1 9 ? 24.828 14.023 14.633 1 98.81 9 VAL B N 1
ATOM 2972 C CA . VAL B 1 9 ? 23.719 14.656 13.93 1 98.81 9 VAL B CA 1
ATOM 2973 C C . VAL B 1 9 ? 22.516 14.781 14.859 1 98.81 9 VAL B C 1
ATOM 2975 O O . VAL B 1 9 ? 22.031 13.773 15.391 1 98.81 9 VAL B O 1
ATOM 2978 N N . VAL B 1 10 ? 22.047 16.016 15.055 1 98.88 10 VAL B N 1
ATOM 2979 C CA . VAL B 1 10 ? 20.828 16.25 15.812 1 98.88 10 VAL B CA 1
ATOM 2980 C C . VAL B 1 10 ? 19.672 16.562 14.852 1 98.88 10 VAL B C 1
ATOM 2982 O O . VAL B 1 10 ? 19.844 17.328 13.898 1 98.88 10 VAL B O 1
ATOM 2985 N N . ILE B 1 11 ? 18.578 15.906 15.047 1 98.88 11 ILE B N 1
ATOM 2986 C CA . ILE B 1 11 ? 17.375 16.125 14.25 1 98.88 11 ILE B CA 1
ATOM 2987 C C . ILE B 1 11 ? 16.234 16.594 15.156 1 98.88 11 ILE B C 1
ATOM 2989 O O . ILE B 1 11 ? 15.898 15.945 16.141 1 98.88 11 ILE B O 1
ATOM 2993 N N . VAL B 1 12 ? 15.68 17.766 14.844 1 98.75 12 VAL B N 1
ATOM 2994 C CA . VAL B 1 12 ? 14.562 18.312 15.609 1 98.75 12 VAL B CA 1
ATOM 2995 C C . VAL B 1 12 ? 13.258 18.047 14.867 1 98.75 12 VAL B C 1
ATOM 2997 O O . VAL B 1 12 ? 12.992 18.656 13.828 1 98.75 12 VAL B O 1
ATOM 3000 N N . GLY B 1 13 ? 12.406 17.234 15.438 1 98.19 13 GLY B N 1
ATOM 3001 C CA . GLY B 1 13 ? 11.172 16.797 14.812 1 98.19 13 GLY B CA 1
ATOM 3002 C C . GLY B 1 13 ? 11.203 15.336 14.398 1 98.19 13 GLY B C 1
ATOM 3003 O O . GLY B 1 13 ? 11.93 14.961 13.477 1 98.19 13 GLY B O 1
ATOM 3004 N N . GLY B 1 14 ? 10.406 14.555 15.047 1 97.06 14 GLY B N 1
ATOM 3005 C CA . GLY B 1 14 ? 10.391 13.117 14.812 1 97.06 14 GLY B CA 1
ATOM 3006 C C . GLY B 1 14 ? 9.164 12.656 14.039 1 97.06 14 GLY B C 1
ATOM 3007 O O . GLY B 1 14 ? 8.656 11.562 14.273 1 97.06 14 GLY B O 1
ATOM 3008 N N . GLY B 1 15 ? 8.625 13.508 13.188 1 96.25 15 GLY B N 1
ATOM 3009 C CA . GLY B 1 15 ? 7.582 13.094 12.266 1 96.25 15 GLY B CA 1
ATOM 3010 C C . GLY B 1 15 ? 8.102 12.266 11.102 1 96.25 15 GLY B C 1
ATOM 3011 O O . GLY B 1 15 ? 9.156 11.633 11.203 1 96.25 15 GLY B O 1
ATOM 3012 N N . PHE B 1 16 ? 7.414 12.219 9.984 1 96.25 16 PHE B N 1
ATOM 3013 C CA . PHE B 1 16 ? 7.73 11.375 8.836 1 96.25 16 PHE B CA 1
ATOM 3014 C C . PHE B 1 16 ? 9.141 11.664 8.328 1 96.25 16 PHE B C 1
ATOM 3016 O O . PHE B 1 16 ? 9.914 10.742 8.078 1 96.25 16 PHE B O 1
ATOM 3023 N N . VAL B 1 17 ? 9.414 12.914 8.227 1 98.12 17 VAL B N 1
ATOM 3024 C CA . VAL B 1 17 ? 10.648 13.312 7.562 1 98.12 17 VAL B CA 1
ATOM 3025 C C . VAL B 1 17 ? 11.836 13.102 8.5 1 98.12 17 VAL B C 1
ATOM 3027 O O . VAL B 1 17 ? 12.773 12.367 8.172 1 98.12 17 VAL B O 1
ATOM 3030 N N . GLY B 1 18 ? 11.789 13.633 9.688 1 98.5 18 GLY B N 1
ATOM 3031 C CA . GLY B 1 18 ? 12.898 13.547 10.617 1 98.5 18 GLY B CA 1
ATOM 3032 C C . GLY B 1 18 ? 13.242 12.117 11.008 1 98.5 18 GLY B C 1
ATOM 3033 O O . GLY B 1 18 ? 14.414 11.75 11.055 1 98.5 18 GLY B O 1
ATOM 3034 N N . LEU B 1 19 ? 12.25 11.383 11.289 1 97.19 19 LEU B N 1
ATOM 3035 C CA . LEU B 1 19 ? 12.461 9.992 11.695 1 97.19 19 LEU B CA 1
ATOM 3036 C C . LEU B 1 19 ? 13.18 9.211 10.594 1 97.19 19 LEU B C 1
ATOM 3038 O O . LEU B 1 19 ? 14.125 8.469 10.875 1 97.19 19 LEU B O 1
ATOM 3042 N N . GLN B 1 20 ? 12.727 9.352 9.367 1 96.94 20 GLN B N 1
ATOM 3043 C CA . GLN B 1 20 ? 13.297 8.57 8.273 1 96.94 20 GLN B CA 1
ATOM 3044 C C . GLN B 1 20 ? 14.711 9.047 7.941 1 96.94 20 GLN B C 1
ATOM 3046 O O . GLN B 1 20 ? 15.555 8.258 7.512 1 96.94 20 GLN B O 1
ATOM 3051 N N . ILE B 1 21 ? 15.008 10.336 8.141 1 98.44 21 ILE B N 1
ATOM 3052 C CA . ILE B 1 21 ? 16.375 10.805 8 1 98.44 21 ILE B CA 1
ATOM 3053 C C . ILE B 1 21 ? 17.25 10.172 9.078 1 98.44 21 ILE B C 1
ATOM 3055 O O . ILE B 1 21 ? 18.375 9.727 8.789 1 98.44 21 ILE B O 1
ATOM 3059 N N . ALA B 1 22 ? 16.766 10.102 10.305 1 98.06 22 ALA B N 1
ATOM 3060 C CA . ALA B 1 22 ? 17.5 9.445 11.391 1 98.06 22 ALA B CA 1
ATOM 3061 C C . ALA B 1 22 ? 17.828 8 11.039 1 98.06 22 ALA B C 1
ATOM 3063 O O . ALA B 1 22 ? 18.953 7.543 11.242 1 98.06 22 ALA B O 1
ATOM 3064 N N . MET B 1 23 ? 16.844 7.324 10.492 1 95.75 23 MET B N 1
ATOM 3065 C CA . MET B 1 23 ? 17.016 5.922 10.117 1 95.75 23 MET B CA 1
ATOM 3066 C C . MET B 1 23 ? 18.125 5.758 9.094 1 95.75 23 MET B C 1
ATOM 3068 O O . MET B 1 23 ? 18.891 4.797 9.148 1 95.75 23 MET B O 1
ATOM 3072 N N . LYS B 1 24 ? 18.219 6.66 8.195 1 96.62 24 LYS B N 1
ATOM 3073 C CA . LYS B 1 24 ? 19.203 6.57 7.117 1 96.62 24 LYS B CA 1
ATOM 3074 C C . LYS B 1 24 ? 20.609 6.898 7.625 1 96.62 24 LYS B C 1
ATOM 3076 O O . LYS B 1 24 ? 21.594 6.422 7.074 1 96.62 24 LYS B O 1
ATOM 3081 N N . LEU B 1 25 ? 20.672 7.656 8.68 1 98.12 25 LEU B N 1
ATOM 3082 C CA . LEU B 1 25 ? 21.969 8.188 9.094 1 98.12 25 LEU B CA 1
ATOM 3083 C C . LEU B 1 25 ? 22.531 7.387 10.266 1 98.12 25 LEU B C 1
ATOM 3085 O O . LEU B 1 25 ? 23.734 7.461 10.547 1 98.12 25 LEU B O 1
ATOM 3089 N N . GLU B 1 26 ? 21.75 6.664 10.992 1 96.5 26 GLU B N 1
ATOM 3090 C CA . GLU B 1 26 ? 22.109 6.152 12.312 1 96.5 26 GLU B CA 1
ATOM 3091 C C . GLU B 1 26 ? 23.25 5.133 12.211 1 96.5 26 GLU B C 1
ATOM 3093 O O . GLU B 1 26 ? 23.938 4.867 13.203 1 96.5 26 GLU B O 1
ATOM 3098 N N . SER B 1 27 ? 23.453 4.535 11.047 1 94.56 27 SER B N 1
ATOM 3099 C CA . SER B 1 27 ? 24.531 3.568 10.898 1 94.56 27 SER B CA 1
ATOM 3100 C C . SER B 1 27 ? 25.891 4.266 10.766 1 94.56 27 SER B C 1
ATOM 3102 O O . SER B 1 27 ? 26.922 3.674 11.062 1 94.56 27 SER B O 1
ATOM 3104 N N . LYS B 1 28 ? 25.953 5.484 10.43 1 96.44 28 LYS B N 1
ATOM 3105 C CA . LYS B 1 28 ? 27.203 6.16 10.086 1 96.44 28 LYS B CA 1
ATOM 3106 C C . LYS B 1 28 ? 27.5 7.297 11.062 1 96.44 28 LYS B C 1
ATOM 3108 O O . LYS B 1 28 ? 28.641 7.742 11.18 1 96.44 28 LYS B O 1
ATOM 3113 N N . PHE B 1 29 ? 26.469 7.746 11.734 1 98.06 29 PHE B N 1
ATOM 3114 C CA . PHE B 1 29 ? 26.594 8.898 12.617 1 98.06 29 PHE B CA 1
ATOM 3115 C C . PHE B 1 29 ? 26.031 8.586 14 1 98.06 29 PHE B C 1
ATOM 3117 O O . PHE B 1 29 ? 25.297 7.613 14.172 1 98.06 29 PHE B O 1
ATOM 3124 N N . GLU B 1 30 ? 26.453 9.359 14.984 1 98 30 GLU B N 1
ATOM 3125 C CA . GLU B 1 30 ? 25.703 9.438 16.234 1 98 30 GLU B CA 1
ATOM 3126 C C . GLU B 1 30 ? 24.469 10.32 16.078 1 98 30 GLU B C 1
ATOM 3128 O O . GLU B 1 30 ? 24.578 11.539 15.977 1 98 30 GLU B O 1
ATOM 3133 N N . VAL B 1 31 ? 23.375 9.711 16.109 1 98.31 31 VAL B N 1
ATOM 3134 C CA . VAL B 1 31 ? 22.156 10.453 15.805 1 98.31 31 VAL B CA 1
ATOM 3135 C C . VAL B 1 31 ? 21.344 10.664 17.078 1 98.31 31 VAL B C 1
ATOM 3137 O O . VAL B 1 31 ? 21.141 9.727 17.859 1 98.31 31 VAL B O 1
ATOM 3140 N N . VAL B 1 32 ? 20.906 11.898 17.312 1 98.44 32 VAL B N 1
ATOM 3141 C CA . VAL B 1 32 ? 19.969 12.25 18.375 1 98.44 32 VAL B CA 1
ATOM 3142 C C . VAL B 1 32 ? 18.703 12.844 17.75 1 98.44 32 VAL B C 1
ATOM 3144 O O . VAL B 1 32 ? 18.766 13.867 17.078 1 98.44 32 VAL B O 1
ATOM 3147 N N . LEU B 1 33 ? 17.609 12.164 17.938 1 98.38 33 LEU B N 1
ATOM 3148 C CA . LEU B 1 33 ? 16.312 12.633 17.469 1 98.38 33 LEU B CA 1
ATOM 3149 C C . LEU B 1 33 ? 15.531 13.289 18.609 1 98.38 33 LEU B C 1
ATOM 3151 O O . LEU B 1 33 ? 15.273 12.656 19.641 1 98.38 33 LEU B O 1
ATOM 3155 N N . ILE B 1 34 ? 15.234 14.547 18.453 1 98.5 34 ILE B N 1
ATOM 3156 C CA . ILE B 1 34 ? 14.445 15.281 19.438 1 98.5 34 ILE B CA 1
ATOM 3157 C C . ILE B 1 34 ? 13 15.383 18.969 1 98.5 34 ILE B C 1
ATOM 3159 O O . ILE B 1 34 ? 12.719 15.961 17.922 1 98.5 34 ILE B O 1
ATOM 3163 N N . GLU B 1 35 ? 12.094 14.812 19.703 1 96.69 35 GLU B N 1
ATOM 3164 C CA . GLU B 1 35 ? 10.672 14.805 19.375 1 96.69 35 GLU B CA 1
ATOM 3165 C C . GLU B 1 35 ? 9.82 15.117 20.594 1 96.69 35 GLU B C 1
ATOM 3167 O O . GLU B 1 35 ? 9.969 14.477 21.641 1 96.69 35 GLU B O 1
ATOM 3172 N N . LYS B 1 36 ? 8.953 16.062 20.438 1 94.31 36 LYS B N 1
ATOM 3173 C CA . LYS B 1 36 ? 8.18 16.562 21.562 1 94.31 36 LYS B CA 1
ATOM 3174 C C . LYS B 1 36 ? 7.117 15.547 21.984 1 94.31 36 LYS B C 1
ATOM 3176 O O . LYS B 1 36 ? 6.691 15.531 23.141 1 94.31 36 LYS B O 1
ATOM 3181 N N . ARG B 1 37 ? 6.637 14.734 21.094 1 92 37 ARG B N 1
ATOM 3182 C CA . ARG B 1 37 ? 5.609 13.75 21.406 1 92 37 ARG B CA 1
ATOM 3183 C C . ARG B 1 37 ? 6.23 12.398 21.75 1 92 37 ARG B C 1
ATOM 3185 O O . ARG B 1 37 ? 7.297 12.055 21.25 1 92 37 ARG B O 1
ATOM 3192 N N . GLN B 1 38 ? 5.438 11.625 22.484 1 90.12 38 GLN B N 1
ATOM 3193 C CA . GLN B 1 38 ? 5.879 10.273 22.828 1 90.12 38 GLN B CA 1
ATOM 3194 C C . GLN B 1 38 ? 5.508 9.281 21.734 1 90.12 38 GLN B C 1
ATOM 3196 O O . GLN B 1 38 ? 6.066 8.18 21.672 1 90.12 38 GLN B O 1
ATOM 3201 N N . THR B 1 39 ? 4.578 9.719 20.938 1 90.44 39 THR B N 1
ATOM 3202 C CA . THR B 1 39 ? 4.07 8.82 19.906 1 90.44 39 THR B CA 1
ATOM 3203 C C . THR B 1 39 ? 4.246 9.43 18.531 1 90.44 39 THR B C 1
ATOM 3205 O O . THR B 1 39 ? 4.191 10.656 18.375 1 90.44 39 THR B O 1
ATOM 3208 N N . PHE B 1 40 ? 4.602 8.5 17.641 1 92.94 40 PHE B N 1
ATOM 3209 C CA . PHE B 1 40 ? 4.559 8.891 16.234 1 92.94 40 PHE B CA 1
ATOM 3210 C C . PHE B 1 40 ? 3.119 8.984 15.742 1 92.94 40 PHE B C 1
ATOM 3212 O O . PHE B 1 40 ? 2.303 8.102 16.031 1 92.94 40 PHE B O 1
ATOM 3219 N N . PHE B 1 41 ? 2.822 10.055 15.094 1 93.06 41 PHE B N 1
ATOM 3220 C CA . PHE B 1 41 ? 1.455 10.266 14.633 1 93.06 41 PHE B CA 1
ATOM 3221 C C . PHE B 1 41 ? 1.372 10.148 13.117 1 93.06 41 PHE B C 1
ATOM 3223 O O . PHE B 1 41 ? 1.989 10.938 12.391 1 93.06 41 PHE B O 1
ATOM 3230 N N . HIS B 1 42 ? 0.608 9.148 12.633 1 94.81 42 HIS B N 1
ATOM 3231 C CA . HIS B 1 42 ? 0.256 9 11.227 1 94.81 42 HIS B CA 1
ATOM 3232 C C . HIS B 1 42 ? -0.925 9.891 10.852 1 94.81 42 HIS B C 1
ATOM 3234 O O . HIS B 1 42 ? -2.066 9.422 10.797 1 94.81 42 HIS B O 1
ATOM 3240 N N . CYS B 1 43 ? -0.631 11.086 10.422 1 94.38 43 CYS B N 1
ATOM 3241 C CA . CYS B 1 43 ? -1.648 12.125 10.273 1 94.38 43 CYS B CA 1
ATOM 3242 C C . CYS B 1 43 ? -2.543 11.836 9.07 1 94.38 43 CYS B C 1
ATOM 3244 O O . CYS B 1 43 ? -3.639 12.391 8.961 1 94.38 43 CYS B O 1
ATOM 3246 N N . VAL B 1 44 ? -2.137 10.961 8.148 1 95.38 44 VAL B N 1
ATOM 3247 C CA . VAL B 1 44 ? -2.916 10.633 6.961 1 95.38 44 VAL B CA 1
ATOM 3248 C C . VAL B 1 44 ? -4.227 9.969 7.367 1 95.38 44 VAL B C 1
ATOM 3250 O O . VAL B 1 44 ? -5.234 10.086 6.668 1 95.38 44 VAL B O 1
ATOM 3253 N N . GLY B 1 45 ? -4.195 9.344 8.492 1 95.38 45 GLY B N 1
ATOM 3254 C CA . GLY B 1 45 ? -5.355 8.602 8.945 1 95.38 45 GLY B CA 1
ATOM 3255 C C . GLY B 1 45 ? -6.242 9.391 9.891 1 95.38 45 GLY B C 1
ATOM 3256 O O . GLY B 1 45 ? -7.211 8.859 10.438 1 95.38 45 GLY B O 1
ATOM 3257 N N . SER B 1 46 ? -5.941 10.656 10.117 1 94.62 46 SER B N 1
ATOM 3258 C CA . SER B 1 46 ? -6.629 11.461 11.125 1 94.62 46 SER B CA 1
ATOM 3259 C C . SER B 1 46 ? -8.117 11.602 10.805 1 94.62 46 SER B C 1
ATOM 3261 O O . SER B 1 46 ? -8.969 11.383 11.672 1 94.62 46 SER B O 1
ATOM 3263 N N . MET B 1 47 ? -8.469 11.93 9.562 1 96.88 47 MET B N 1
ATOM 3264 C CA . MET B 1 47 ? -9.859 12.172 9.18 1 96.88 47 MET B CA 1
ATOM 3265 C C . MET B 1 47 ? -10.672 10.883 9.266 1 96.88 47 MET B C 1
ATOM 3267 O O . MET B 1 47 ? -11.844 10.906 9.656 1 96.88 47 MET B O 1
ATOM 3271 N N . ARG B 1 48 ? -10.062 9.75 8.859 1 97.88 48 ARG B N 1
ATOM 3272 C CA . ARG B 1 48 ? -10.719 8.453 9.008 1 97.88 48 ARG B CA 1
ATOM 3273 C C . ARG B 1 48 ? -11.055 8.172 10.461 1 97.88 48 ARG B C 1
ATOM 3275 O O . ARG B 1 48 ? -12.125 7.645 10.766 1 97.88 48 ARG B O 1
ATOM 3282 N N . SER B 1 49 ? -10.18 8.547 11.383 1 96.81 49 SER B N 1
ATOM 3283 C CA . SER B 1 49 ? -10.359 8.297 12.805 1 96.81 49 SER B CA 1
ATOM 3284 C C . SER B 1 49 ? -11.547 9.07 13.359 1 96.81 49 SER B C 1
ATOM 3286 O O . SER B 1 49 ? -12.117 8.695 14.383 1 96.81 49 SER B O 1
ATOM 3288 N N . MET B 1 50 ? -11.883 10.141 12.664 1 97.62 50 MET B N 1
ATOM 3289 C CA . MET B 1 50 ? -12.984 10.984 13.125 1 97.62 50 MET B CA 1
ATOM 3290 C C . MET B 1 50 ? -14.328 10.305 12.875 1 97.62 50 MET B C 1
ATOM 3292 O O . MET B 1 50 ? -15.305 10.578 13.57 1 97.62 50 MET B O 1
ATOM 3296 N N . VAL B 1 51 ? -14.414 9.438 11.883 1 98.06 51 VAL B N 1
ATOM 3297 C CA . VAL B 1 51 ? -15.656 8.75 11.562 1 98.06 51 VAL B CA 1
ATOM 3298 C C . VAL B 1 51 ? -15.57 7.289 12.008 1 98.06 51 VAL B C 1
ATOM 3300 O O . VAL B 1 51 ? -16.594 6.629 12.188 1 98.06 51 VAL B O 1
ATOM 3303 N N . GLU B 1 52 ? -14.391 6.742 12.148 1 97.38 52 GLU B N 1
ATOM 3304 C CA . GLU B 1 52 ? -14.078 5.418 12.68 1 97.38 52 GLU B CA 1
ATOM 3305 C C . GLU B 1 52 ? -13.031 5.504 13.789 1 97.38 52 GLU B C 1
ATOM 3307 O O . GLU B 1 52 ? -11.852 5.223 13.555 1 97.38 52 GLU B O 1
ATOM 3312 N N . PRO B 1 53 ? -13.453 5.77 14.977 1 95.81 53 PRO B N 1
ATOM 3313 C CA . PRO B 1 53 ? -12.523 6.082 16.062 1 95.81 53 PRO B CA 1
ATOM 3314 C C . PRO B 1 53 ? -11.5 4.973 16.297 1 95.81 53 PRO B C 1
ATOM 3316 O O . PRO B 1 53 ? -10.352 5.254 16.625 1 95.81 53 PRO B O 1
ATOM 3319 N N . GLU B 1 54 ? -11.82 3.768 16.078 1 91.62 54 GLU B N 1
ATOM 3320 C CA . GLU B 1 54 ? -10.906 2.656 16.312 1 91.62 54 GLU B CA 1
ATOM 3321 C C . GLU B 1 54 ? -9.75 2.67 15.32 1 91.62 54 GLU B C 1
ATOM 3323 O O . GLU B 1 54 ? -8.711 2.059 15.555 1 91.62 54 GLU B O 1
ATOM 3328 N N . PHE B 1 55 ? -9.953 3.309 14.211 1 93.19 55 PHE B N 1
ATOM 3329 C CA . PHE B 1 55 ? -8.867 3.439 13.242 1 93.19 55 PHE B CA 1
ATOM 3330 C C . PHE B 1 55 ? -7.695 4.211 13.844 1 93.19 55 PHE B C 1
ATOM 3332 O O . PHE B 1 55 ? -6.551 4.031 13.43 1 93.19 55 PHE B O 1
ATOM 3339 N N . ALA B 1 56 ? -7.938 5.016 14.828 1 92 56 ALA B N 1
ATOM 3340 C CA . ALA B 1 56 ? -6.898 5.809 15.477 1 92 56 ALA B CA 1
ATOM 3341 C C . ALA B 1 56 ? -5.832 4.91 16.094 1 92 56 ALA B C 1
ATOM 3343 O O . ALA B 1 56 ? -4.672 5.309 16.234 1 92 56 ALA B O 1
ATOM 3344 N N . THR B 1 57 ? -6.168 3.715 16.469 1 87.62 57 THR B N 1
ATOM 3345 C CA . THR B 1 57 ? -5.199 2.783 17.047 1 87.62 57 THR B CA 1
ATOM 3346 C C . THR B 1 57 ? -4.098 2.463 16.047 1 87.62 57 THR B C 1
ATOM 3348 O O . THR B 1 57 ? -3 2.057 16.422 1 87.62 57 THR B O 1
ATOM 3351 N N . GLN B 1 58 ? -4.449 2.676 14.805 1 89.12 58 GLN B N 1
ATOM 3352 C CA . GLN B 1 58 ? -3.498 2.396 13.734 1 89.12 58 GLN B CA 1
ATOM 3353 C C . GLN B 1 58 ? -2.67 3.633 13.398 1 89.12 58 GLN B C 1
ATOM 3355 O O . GLN B 1 58 ? -1.738 3.562 12.594 1 89.12 58 GLN B O 1
ATOM 3360 N N . CYS B 1 59 ? -2.973 4.738 14.031 1 92 59 CYS B N 1
ATOM 3361 C CA . CYS B 1 59 ? -2.387 6.004 13.602 1 92 59 CYS B CA 1
ATOM 3362 C C . CYS B 1 59 ? -1.39 6.523 14.633 1 92 59 CYS B C 1
ATOM 3364 O O . CYS B 1 59 ? -0.604 7.426 14.336 1 92 59 CYS B O 1
ATOM 3366 N N . PHE B 1 60 ? -1.416 6.02 15.758 1 91.25 60 PHE B N 1
ATOM 3367 C CA . PHE B 1 60 ? -0.486 6.395 16.812 1 91.25 60 PHE B CA 1
ATOM 3368 C C . PHE B 1 60 ? 0.452 5.242 17.156 1 91.25 60 PHE B C 1
ATOM 3370 O O . PHE B 1 60 ? 0.019 4.215 17.672 1 91.25 60 PHE B O 1
ATOM 3377 N N . LEU B 1 61 ? 1.753 5.445 16.828 1 89.25 61 LEU B N 1
ATOM 3378 C CA . LEU B 1 61 ? 2.74 4.375 16.906 1 89.25 61 LEU B CA 1
ATOM 3379 C C . LEU B 1 61 ? 3.875 4.75 17.859 1 89.25 61 LEU B C 1
ATOM 3381 O O . LEU B 1 61 ? 4.035 5.922 18.203 1 89.25 61 LEU B O 1
ATOM 3385 N N . THR B 1 62 ? 4.594 3.754 18.281 1 88 62 THR B N 1
ATOM 3386 C CA . THR B 1 62 ? 5.73 4.008 19.156 1 88 62 THR B CA 1
ATOM 3387 C C . THR B 1 62 ? 7.027 4.062 18.359 1 88 62 THR B C 1
ATOM 3389 O O . THR B 1 62 ? 7.086 3.588 17.219 1 88 62 THR B O 1
ATOM 3392 N N . TYR B 1 63 ? 7.898 4.695 18.922 1 87.69 63 TYR B N 1
ATOM 3393 C CA . TYR B 1 63 ? 9.227 4.773 18.312 1 87.69 63 TYR B CA 1
ATOM 3394 C C . TYR B 1 63 ? 10.078 3.576 18.719 1 87.69 63 TYR B C 1
ATOM 3396 O O . TYR B 1 63 ? 11.242 3.48 18.328 1 87.69 63 TYR B O 1
ATOM 3404 N N . ASP B 1 64 ? 9.312 2.6 19.25 1 76.19 64 ASP B N 1
ATOM 3405 C CA . ASP B 1 64 ? 10.023 1.454 19.812 1 76.19 64 ASP B CA 1
ATOM 3406 C C . ASP B 1 64 ? 10.617 0.586 18.703 1 76.19 64 ASP B C 1
ATOM 3408 O O . ASP B 1 64 ? 9.977 0.353 17.672 1 76.19 64 ASP B O 1
ATOM 3412 N N . LYS B 1 65 ? 11.945 0.494 18.531 1 79.06 65 LYS B N 1
ATOM 3413 C CA . LYS B 1 65 ? 12.641 -0.496 17.703 1 79.06 65 LYS B CA 1
ATOM 3414 C C . LYS B 1 65 ? 12.977 0.069 16.328 1 79.06 65 LYS B C 1
ATOM 3416 O O . LYS B 1 65 ? 13.43 -0.663 15.453 1 79.06 65 LYS B O 1
ATOM 3421 N N . VAL B 1 66 ? 12.578 1.306 16.188 1 84.31 66 VAL B N 1
ATOM 3422 C CA . VAL B 1 66 ? 12.789 1.832 14.844 1 84.31 66 VAL B CA 1
ATOM 3423 C C . VAL B 1 66 ? 14.234 2.301 14.688 1 84.31 66 VAL B C 1
ATOM 3425 O O . VAL B 1 66 ? 14.867 2.037 13.664 1 84.31 66 VAL B O 1
ATOM 3428 N N . LEU B 1 67 ? 14.656 2.975 15.688 1 88.75 67 LEU B N 1
ATOM 3429 C CA . LEU B 1 67 ? 16.047 3.414 15.688 1 88.75 67 LEU B CA 1
ATOM 3430 C C . LEU B 1 67 ? 16.891 2.539 16.609 1 88.75 67 LEU B C 1
ATOM 3432 O O . LEU B 1 67 ? 16.625 2.461 17.812 1 88.75 67 LEU B O 1
ATOM 3436 N N . LYS B 1 68 ? 17.875 1.895 16.078 1 87.38 68 LYS B N 1
ATOM 3437 C CA . LYS B 1 68 ? 18.625 0.885 16.812 1 87.38 68 LYS B CA 1
ATOM 3438 C C . LYS B 1 68 ? 19.922 1.47 17.375 1 87.38 68 LYS B C 1
ATOM 3440 O O . LYS B 1 68 ? 20.469 0.952 18.359 1 87.38 68 LYS B O 1
ATOM 3445 N N . LYS B 1 69 ? 20.375 2.543 16.844 1 91.06 69 LYS B N 1
ATOM 3446 C CA . LYS B 1 69 ? 21.688 3.07 17.219 1 91.06 69 LYS B CA 1
ATOM 3447 C C . LYS B 1 69 ? 21.609 4.555 17.562 1 91.06 69 LYS B C 1
ATOM 3449 O O . LYS B 1 69 ? 22.625 5.238 17.641 1 91.06 69 LYS B O 1
ATOM 3454 N N . SER B 1 70 ? 20.406 5.031 17.625 1 93.56 70 SER B N 1
ATOM 3455 C CA . SER B 1 70 ? 20.188 6.457 17.875 1 93.56 70 SER B CA 1
ATOM 3456 C C . SER B 1 70 ? 19.516 6.695 19.219 1 93.56 70 SER B C 1
ATOM 3458 O O . SER B 1 70 ? 18.938 5.777 19.797 1 93.56 70 SER B O 1
ATOM 3460 N N . THR B 1 71 ? 19.656 7.875 19.688 1 95.75 71 THR B N 1
ATOM 3461 C CA . THR B 1 71 ? 18.953 8.312 20.891 1 95.75 71 THR B CA 1
ATOM 3462 C C . THR B 1 71 ? 17.734 9.164 20.531 1 95.75 71 THR B C 1
ATOM 3464 O O . THR B 1 71 ? 17.828 10.07 19.688 1 95.75 71 THR B O 1
ATOM 3467 N N . ILE B 1 72 ? 16.656 8.797 21.125 1 96.62 72 ILE B N 1
ATOM 3468 C CA . ILE B 1 72 ? 15.469 9.633 21 1 96.62 72 ILE B CA 1
ATOM 3469 C C . ILE B 1 72 ? 15.227 10.391 22.297 1 96.62 72 ILE B C 1
ATOM 3471 O O . ILE B 1 72 ? 15.141 9.781 23.375 1 96.62 72 ILE B O 1
ATOM 3475 N N . ILE B 1 73 ? 15.18 11.688 22.219 1 97.19 73 ILE B N 1
ATOM 3476 C CA . ILE B 1 73 ? 14.852 12.531 23.359 1 97.19 73 ILE B CA 1
ATOM 3477 C C . ILE B 1 73 ? 13.445 13.094 23.188 1 97.19 73 ILE B C 1
ATOM 3479 O O . ILE B 1 73 ? 13.188 13.891 22.281 1 97.19 73 ILE B O 1
ATOM 3483 N N . HIS B 1 74 ? 12.57 12.641 24.047 1 95.62 74 HIS B N 1
ATOM 3484 C CA . HIS B 1 74 ? 11.219 13.188 24.047 1 95.62 74 HIS B CA 1
ATOM 3485 C C . HIS B 1 74 ? 11.148 14.484 24.844 1 95.62 74 HIS B C 1
ATOM 3487 O O . HIS B 1 74 ? 10.914 14.453 26.062 1 95.62 74 HIS B O 1
ATOM 3493 N N . SER B 1 75 ? 11.359 15.578 24.109 1 96.25 75 SER B N 1
ATOM 3494 C CA . SER B 1 75 ? 11.383 16.906 24.703 1 96.25 75 SER B CA 1
ATOM 3495 C C . SER B 1 75 ? 11.078 17.984 23.656 1 96.25 75 SER B C 1
ATOM 3497 O O . SER B 1 75 ? 11.266 17.75 22.453 1 96.25 75 SER B O 1
ATOM 3499 N N . TYR B 1 76 ? 10.57 19.031 24.172 1 94.81 76 TYR B N 1
ATOM 3500 C CA . TYR B 1 76 ? 10.352 20.188 23.312 1 94.81 76 TYR B CA 1
ATOM 3501 C C . TYR B 1 76 ? 11.633 21.016 23.172 1 94.81 76 TYR B C 1
ATOM 3503 O O . TYR B 1 76 ? 12.273 21.344 24.156 1 94.81 76 TYR B O 1
ATOM 3511 N N . ALA B 1 77 ? 12.078 21.297 21.906 1 97.5 77 ALA B N 1
ATOM 3512 C CA . ALA B 1 77 ? 13.164 22.234 21.672 1 97.5 77 ALA B CA 1
ATOM 3513 C C . ALA B 1 77 ? 12.672 23.672 21.797 1 97.5 77 ALA B C 1
ATOM 3515 O O . ALA B 1 77 ? 11.938 24.172 20.938 1 97.5 77 ALA B O 1
ATOM 3516 N N . THR B 1 78 ? 13.18 24.328 22.75 1 97.19 78 THR B N 1
ATOM 3517 C CA . THR B 1 78 ? 12.703 25.672 23 1 97.19 78 THR B CA 1
ATOM 3518 C C . THR B 1 78 ? 13.484 26.688 22.156 1 97.19 78 THR B C 1
ATOM 3520 O O . THR B 1 78 ? 12.945 27.734 21.781 1 97.19 78 THR B O 1
ATOM 3523 N N . GLU B 1 79 ? 14.734 26.391 21.922 1 97.69 79 GLU B N 1
ATOM 3524 C CA . GLU B 1 79 ? 15.594 27.203 21.078 1 97.69 79 GLU B CA 1
ATOM 3525 C C . GLU B 1 79 ? 16.516 26.328 20.219 1 97.69 79 GLU B C 1
ATOM 3527 O O . GLU B 1 79 ? 17.031 25.312 20.688 1 97.69 79 GLU B O 1
ATOM 3532 N N . VAL B 1 80 ? 16.656 26.797 19.016 1 97.69 80 VAL B N 1
ATOM 3533 C CA . VAL B 1 80 ? 17.609 26.141 18.125 1 97.69 80 VAL B CA 1
ATOM 3534 C C . VAL B 1 80 ? 18.656 27.141 17.656 1 97.69 80 VAL B C 1
ATOM 3536 O O . VAL B 1 80 ? 18.328 28.172 17.047 1 97.69 80 VAL B O 1
ATOM 3539 N N . HIS B 1 81 ? 19.875 26.828 18 1 96.25 81 HIS B N 1
ATOM 3540 C CA . HIS B 1 81 ? 21.016 27.641 17.625 1 96.25 81 HIS B CA 1
ATOM 3541 C C . HIS B 1 81 ? 21.906 26.906 16.609 1 96.25 81 HIS B C 1
ATOM 3543 O O . HIS B 1 81 ? 21.719 25.703 16.375 1 96.25 81 HIS B O 1
ATOM 3549 N N . PRO B 1 82 ? 22.781 27.609 15.953 1 94.62 82 PRO B N 1
ATOM 3550 C CA . PRO B 1 82 ? 23.656 26.984 14.953 1 94.62 82 PRO B CA 1
ATOM 3551 C C . PRO B 1 82 ? 24.562 25.922 15.555 1 94.62 82 PRO B C 1
ATOM 3553 O O . PRO B 1 82 ? 25.109 25.094 14.82 1 94.62 82 PRO B O 1
ATOM 3556 N N . ASP B 1 83 ? 24.703 25.969 16.922 1 94.31 83 ASP B N 1
ATOM 3557 C CA . ASP B 1 83 ? 25.672 25.047 17.484 1 94.31 83 ASP B CA 1
ATOM 3558 C C . ASP B 1 83 ? 25.031 24.188 18.594 1 94.31 83 ASP B C 1
ATOM 3560 O O . ASP B 1 83 ? 25.672 23.281 19.125 1 94.31 83 ASP B O 1
ATOM 3564 N N . ARG B 1 84 ? 23.781 24.484 18.891 1 97.56 84 ARG B N 1
ATOM 3565 C CA . ARG B 1 84 ? 23.156 23.734 19.969 1 97.56 84 ARG B CA 1
ATOM 3566 C C . ARG B 1 84 ? 21.625 23.844 19.891 1 97.56 84 ARG B C 1
ATOM 3568 O O . ARG B 1 84 ? 21.109 24.797 19.312 1 97.56 84 ARG B O 1
ATOM 3575 N N . VAL B 1 85 ? 21.016 22.906 20.516 1 98.5 85 VAL B N 1
ATOM 3576 C CA . VAL B 1 85 ? 19.578 22.922 20.734 1 98.5 85 VAL B CA 1
ATOM 3577 C C . VAL B 1 85 ? 19.281 22.953 22.234 1 98.5 85 VAL B C 1
ATOM 3579 O O . VAL B 1 85 ? 19.844 22.172 23 1 98.5 85 VAL B O 1
ATOM 3582 N N . VAL B 1 86 ? 18.438 23.875 22.609 1 98.5 86 VAL B N 1
ATOM 3583 C CA . VAL B 1 86 ? 18.031 23.984 24.016 1 98.5 86 VAL B CA 1
ATOM 3584 C C . VAL B 1 86 ? 16.672 23.297 24.219 1 98.5 86 VAL B C 1
ATOM 3586 O O . VAL B 1 86 ? 15.727 23.562 23.469 1 98.5 86 VAL B O 1
ATOM 3589 N N . LEU B 1 87 ? 16.609 22.438 25.172 1 98.19 87 LEU B N 1
ATOM 3590 C CA . LEU B 1 87 ? 15.406 21.672 25.469 1 98.19 87 LEU B CA 1
ATOM 3591 C C . LEU B 1 87 ? 14.578 22.375 26.547 1 98.19 87 LEU B C 1
ATOM 3593 O O . LEU B 1 87 ? 15.031 23.328 27.156 1 98.19 87 LEU B O 1
ATOM 3597 N N . ASP B 1 88 ? 13.352 21.922 26.688 1 95.81 88 ASP B N 1
ATOM 3598 C CA . ASP B 1 88 ? 12.422 22.578 27.609 1 95.81 88 ASP B CA 1
ATOM 3599 C C . ASP B 1 88 ? 12.875 22.422 29.062 1 95.81 88 ASP B C 1
ATOM 3601 O O . ASP B 1 88 ? 12.516 23.234 29.922 1 95.81 88 ASP B O 1
ATOM 3605 N N . ASN B 1 89 ? 13.711 21.438 29.391 1 96 89 ASN B N 1
ATOM 3606 C CA . ASN B 1 89 ? 14.242 21.266 30.734 1 96 89 ASN B CA 1
ATOM 3607 C C . ASN B 1 89 ? 15.531 22.047 30.938 1 96 89 ASN B C 1
ATOM 3609 O O . ASN B 1 89 ? 16.156 21.969 32 1 96 89 ASN B O 1
ATOM 3613 N N . GLY B 1 90 ? 15.984 22.672 29.922 1 96.25 90 GLY B N 1
ATOM 3614 C CA . GLY B 1 90 ? 17.188 23.5 30.016 1 96.25 90 GLY B CA 1
ATOM 3615 C C . GLY B 1 90 ? 18.422 22.797 29.484 1 96.25 90 GLY B C 1
ATOM 3616 O O . GLY B 1 90 ? 19.453 23.453 29.25 1 96.25 90 GLY B O 1
ATOM 3617 N N . ASP B 1 91 ? 18.359 21.531 29.266 1 97.62 91 ASP B N 1
ATOM 3618 C CA . ASP B 1 91 ? 19.5 20.797 28.719 1 97.62 91 ASP B CA 1
ATOM 3619 C C . ASP B 1 91 ? 19.859 21.297 27.312 1 97.62 91 ASP B C 1
ATOM 3621 O O . ASP B 1 91 ? 18.984 21.797 26.594 1 97.62 91 ASP B O 1
ATOM 3625 N N . GLN B 1 92 ? 21.094 21.188 27.047 1 98.31 92 GLN B N 1
ATOM 3626 C CA . GLN B 1 92 ? 21.609 21.578 25.734 1 98.31 92 GLN B CA 1
ATOM 3627 C C . GLN B 1 92 ? 22.234 20.406 25 1 98.31 92 GLN B C 1
ATOM 3629 O O . GLN B 1 92 ? 22.953 19.594 25.609 1 98.31 92 GLN B O 1
ATOM 3634 N N . VAL B 1 93 ? 21.891 20.297 23.766 1 98.44 93 VAL B N 1
ATOM 3635 C CA . VAL B 1 93 ? 22.438 19.234 22.922 1 98.44 93 VAL B CA 1
ATOM 3636 C C . VAL B 1 93 ? 23.266 19.844 21.797 1 98.44 93 VAL B C 1
ATOM 3638 O O . VAL B 1 93 ? 22.734 20.578 20.953 1 98.44 93 VAL B O 1
ATOM 3641 N N . THR B 1 94 ? 24.594 19.547 21.75 1 98.38 94 THR B N 1
ATOM 3642 C CA . THR B 1 94 ? 25.469 20.031 20.703 1 98.38 94 THR B CA 1
ATOM 3643 C C . THR B 1 94 ? 25.516 19.047 19.531 1 98.38 94 THR B C 1
ATOM 3645 O O . THR B 1 94 ? 25.047 17.922 19.656 1 98.38 94 THR B O 1
ATOM 3648 N N . PHE B 1 95 ? 26.016 19.516 18.375 1 98.44 95 PHE B N 1
ATOM 3649 C CA . PHE B 1 95 ? 26.031 18.656 17.188 1 98.44 95 PHE B CA 1
ATOM 3650 C C . PHE B 1 95 ? 27.094 19.109 16.203 1 98.44 95 PHE B C 1
ATOM 3652 O O . PHE B 1 95 ? 27.594 20.234 16.297 1 98.44 95 PHE B O 1
ATOM 3659 N N . ASP B 1 96 ? 27.5 18.219 15.344 1 98.38 96 ASP B N 1
ATOM 3660 C CA . ASP B 1 96 ? 28.281 18.562 14.156 1 98.38 96 ASP B CA 1
ATOM 3661 C C . ASP B 1 96 ? 27.375 18.984 13.008 1 98.38 96 ASP B C 1
ATOM 3663 O O . ASP B 1 96 ? 27.734 19.875 12.227 1 98.38 96 ASP B O 1
ATOM 3667 N N . TYR B 1 97 ? 26.234 18.359 12.891 1 98.75 97 TYR B N 1
ATOM 3668 C CA . TYR B 1 97 ? 25.203 18.672 11.898 1 98.75 97 TYR B CA 1
ATOM 3669 C C . TYR B 1 97 ? 23.828 18.75 12.555 1 98.75 97 TYR B C 1
ATOM 3671 O O . TYR B 1 97 ? 23.562 18.062 13.531 1 98.75 97 TYR B O 1
ATOM 3679 N N . LEU B 1 98 ? 22.969 19.609 11.953 1 98.81 98 LEU B N 1
ATOM 3680 C CA . LEU B 1 98 ? 21.594 19.781 12.422 1 98.81 98 LEU B CA 1
ATOM 3681 C C . LEU B 1 98 ? 20.594 19.609 11.281 1 98.81 98 LEU B C 1
ATOM 3683 O O . LEU B 1 98 ? 20.828 20.094 10.172 1 98.81 98 LEU B O 1
ATOM 3687 N N . VAL B 1 99 ? 19.516 18.891 11.555 1 98.94 99 VAL B N 1
ATOM 3688 C CA . VAL B 1 99 ? 18.375 18.844 10.633 1 98.94 99 VAL B CA 1
ATOM 3689 C C . VAL B 1 99 ? 17.141 19.422 11.305 1 98.94 99 VAL B C 1
ATOM 3691 O O . VAL B 1 99 ? 16.703 18.938 12.352 1 98.94 99 VAL B O 1
ATOM 3694 N N . ILE B 1 100 ? 16.641 20.453 10.727 1 98.88 100 ILE B N 1
ATOM 3695 C CA . ILE B 1 100 ? 15.375 21.031 11.164 1 98.88 100 ILE B CA 1
ATOM 3696 C C . ILE B 1 100 ? 14.211 20.391 10.406 1 98.88 100 ILE B C 1
ATOM 3698 O O . ILE B 1 100 ? 14.039 20.641 9.211 1 98.88 100 ILE B O 1
ATOM 3702 N N . ALA B 1 101 ? 13.445 19.578 11.055 1 98.81 101 ALA B N 1
ATOM 3703 C CA . ALA B 1 101 ? 12.297 18.875 10.484 1 98.81 101 ALA B CA 1
ATOM 3704 C C . ALA B 1 101 ? 11.055 19.047 11.359 1 98.81 101 ALA B C 1
ATOM 3706 O O . ALA B 1 101 ? 10.344 18.078 11.633 1 98.81 101 ALA B O 1
ATOM 3707 N N . THR B 1 102 ? 10.789 20.234 11.75 1 97.88 102 THR B N 1
ATOM 3708 C CA . THR B 1 102 ? 9.766 20.531 12.742 1 97.88 102 THR B CA 1
ATOM 3709 C C . THR B 1 102 ? 8.383 20.547 12.109 1 97.88 102 THR B C 1
ATOM 3711 O O . THR B 1 102 ? 7.371 20.469 12.805 1 97.88 102 THR B O 1
ATOM 3714 N N . GLY B 1 103 ? 8.328 20.719 10.852 1 96.5 103 GLY B N 1
ATOM 3715 C CA . GLY B 1 103 ? 7.086 20.594 10.109 1 96.5 103 GLY B CA 1
ATOM 3716 C C . GLY B 1 103 ? 6.062 21.656 10.453 1 96.5 103 GLY B C 1
ATOM 3717 O O . GLY B 1 103 ? 6.402 22.844 10.578 1 96.5 103 GLY B O 1
ATOM 3718 N N . SER B 1 104 ? 4.82 21.312 10.422 1 94.75 104 SER B N 1
ATOM 3719 C CA . SER B 1 104 ? 3.695 22.219 10.656 1 94.75 104 SER B CA 1
ATOM 3720 C C . SER B 1 104 ? 2.707 21.609 11.648 1 94.75 104 SER B C 1
ATOM 3722 O O . SER B 1 104 ? 2.793 20.422 11.984 1 94.75 104 SER B O 1
ATOM 3724 N N . TYR B 1 105 ? 1.923 22.453 12.156 1 90.38 105 TYR B N 1
ATOM 3725 C CA . TYR B 1 105 ? 0.865 22.047 13.07 1 90.38 105 TYR B CA 1
ATOM 3726 C C . TYR B 1 105 ? -0.488 22.578 12.617 1 90.38 105 TYR B C 1
ATOM 3728 O O . TYR B 1 105 ? -0.556 23.469 11.773 1 90.38 105 TYR B O 1
ATOM 3736 N N . ASN B 1 106 ? -1.557 21.891 13.086 1 90.38 106 ASN B N 1
ATOM 3737 C CA . ASN B 1 106 ? -2.953 22.25 12.867 1 90.38 106 ASN B CA 1
ATOM 3738 C C . ASN B 1 106 ? -3.818 21.891 14.07 1 90.38 106 ASN B C 1
ATOM 3740 O O . ASN B 1 106 ? -3.326 21.312 15.047 1 90.38 106 ASN B O 1
ATOM 3744 N N . LEU B 1 107 ? -5.062 22.328 14.039 1 91.12 107 LEU B N 1
ATOM 3745 C CA . LEU B 1 107 ? -6.008 21.969 15.094 1 91.12 107 LEU B CA 1
ATOM 3746 C C . LEU B 1 107 ? -6.125 20.453 15.227 1 91.12 107 LEU B C 1
ATOM 3748 O O . LEU B 1 107 ? -6.188 19.75 14.227 1 91.12 107 LEU B O 1
ATOM 3752 N N . SER B 1 108 ? -6.086 19.984 16.531 1 88.69 108 SER B N 1
ATOM 3753 C CA . SER B 1 108 ? -6.523 18.609 16.719 1 88.69 108 SER B CA 1
ATOM 3754 C C . SER B 1 108 ? -7.992 18.438 16.359 1 88.69 108 SER B C 1
ATOM 3756 O O . SER B 1 108 ? -8.812 19.312 16.656 1 88.69 108 SER B O 1
ATOM 3758 N N . PRO B 1 109 ? -8.344 17.547 15.617 1 92.06 109 PRO B N 1
ATOM 3759 C CA . PRO B 1 109 ? -7.617 16.281 15.445 1 92.06 109 PRO B CA 1
ATOM 3760 C C . PRO B 1 109 ? -6.859 16.203 14.125 1 92.06 109 PRO B C 1
ATOM 3762 O O . PRO B 1 109 ? -6.312 15.156 13.781 1 92.06 109 PRO B O 1
ATOM 3765 N N . PHE B 1 110 ? -6.805 17.25 13.398 1 92 110 PHE B N 1
ATOM 3766 C CA . PHE B 1 110 ? -6.152 17.203 12.094 1 92 110 PHE B CA 1
ATOM 3767 C C . PHE B 1 110 ? -4.656 16.969 12.25 1 92 110 PHE B C 1
ATOM 3769 O O . PHE B 1 110 ? -4.027 16.359 11.383 1 92 110 PHE B O 1
ATOM 3776 N N . LYS B 1 111 ? -4.105 17.453 13.289 1 90.69 111 LYS B N 1
ATOM 3777 C CA . LYS B 1 111 ? -2.799 17.078 13.82 1 90.69 111 LYS B CA 1
ATOM 3778 C C . LYS B 1 111 ? -2.91 16.609 15.266 1 90.69 111 LYS B C 1
ATOM 3780 O O . LYS B 1 111 ? -3.916 16.859 15.93 1 90.69 111 LYS B O 1
ATOM 3785 N N . ALA B 1 112 ? -1.949 15.906 15.703 1 88.94 112 ALA B N 1
ATOM 3786 C CA . ALA B 1 112 ? -2.016 15.289 17.031 1 88.94 112 ALA B CA 1
ATOM 3787 C C . ALA B 1 112 ? -1.703 16.312 18.125 1 88.94 112 ALA B C 1
ATOM 3789 O O . ALA B 1 112 ? -0.835 17.172 17.953 1 88.94 112 ALA B O 1
ATOM 3790 N N . PRO B 1 113 ? -2.43 16.172 19.234 1 89.94 113 PRO B N 1
ATOM 3791 C CA . PRO B 1 113 ? -2.006 16.922 20.422 1 89.94 113 PRO B CA 1
ATOM 3792 C C . PRO B 1 113 ? -0.708 16.391 21.016 1 89.94 113 PRO B C 1
ATOM 3794 O O . PRO B 1 113 ? -0.253 15.297 20.656 1 89.94 113 PRO B O 1
ATOM 3797 N N . ARG B 1 114 ? -0.135 17.219 21.844 1 88 114 ARG B N 1
ATOM 3798 C CA . ARG B 1 114 ? 1.104 16.797 22.5 1 88 114 ARG B CA 1
ATOM 3799 C C . ARG B 1 114 ? 0.865 15.594 23.406 1 88 114 ARG B C 1
ATOM 3801 O O . ARG B 1 114 ? 1.648 14.641 23.406 1 88 114 ARG B O 1
ATOM 3808 N N . ASP B 1 115 ? -0.177 15.703 24.156 1 86.81 115 ASP B N 1
ATOM 3809 C CA . ASP B 1 115 ? -0.597 14.586 25 1 86.81 115 ASP B CA 1
ATOM 3810 C C . ASP B 1 115 ? -1.633 13.719 24.297 1 86.81 115 ASP B C 1
ATOM 3812 O O . ASP B 1 115 ? -2.727 14.188 23.969 1 86.81 115 ASP B O 1
ATOM 3816 N N . THR B 1 116 ? -1.276 12.492 24.094 1 87.94 116 THR B N 1
ATOM 3817 C CA . THR B 1 116 ? -2.172 11.633 23.328 1 87.94 116 THR B CA 1
ATOM 3818 C C . THR B 1 116 ? -2.922 10.68 24.25 1 87.94 116 THR B C 1
ATOM 3820 O O . THR B 1 116 ? -3.477 9.672 23.797 1 87.94 116 THR B O 1
ATOM 3823 N N . SER B 1 117 ? -2.84 11.164 25.547 1 85.25 117 SER B N 1
ATOM 3824 C CA . SER B 1 117 ? -3.652 10.391 26.484 1 85.25 117 SER B CA 1
ATOM 3825 C C . SER B 1 117 ? -5.133 10.477 26.125 1 85.25 117 SER B C 1
ATOM 3827 O O . SER B 1 117 ? -5.621 11.531 25.719 1 85.25 117 SER B O 1
ATOM 3829 N N . ASN B 1 118 ? -5.902 9.461 26.047 1 89.06 118 ASN B N 1
ATOM 3830 C CA . ASN B 1 118 ? -7.344 9.398 25.828 1 89.06 118 ASN B CA 1
ATOM 3831 C C . ASN B 1 118 ? -7.703 9.719 24.375 1 89.06 118 ASN B C 1
ATOM 3833 O O . ASN B 1 118 ? -8.797 10.211 24.109 1 89.06 118 ASN B O 1
ATOM 3837 N N . ILE B 1 119 ? -6.809 9.648 23.484 1 92.19 119 ILE B N 1
ATOM 3838 C CA . ILE B 1 119 ? -6.977 10.031 22.094 1 92.19 119 ILE B CA 1
ATOM 3839 C C . ILE B 1 119 ? -8.148 9.266 21.484 1 92.19 119 ILE B C 1
ATOM 3841 O O . ILE B 1 119 ? -8.898 9.812 20.672 1 92.19 119 ILE B O 1
ATOM 3845 N N . ILE B 1 120 ? -8.344 8.047 21.875 1 93.25 120 ILE B N 1
ATOM 3846 C CA . ILE B 1 120 ? -9.438 7.25 21.328 1 93.25 120 ILE B CA 1
ATOM 3847 C C . ILE B 1 120 ? -10.773 7.824 21.797 1 93.25 120 ILE B C 1
ATOM 3849 O O . ILE B 1 120 ? -11.703 7.969 21 1 93.25 120 ILE B O 1
ATOM 3853 N N . GLN B 1 121 ? -10.836 8.148 23.078 1 94.25 121 GLN B N 1
ATOM 3854 C CA . GLN B 1 121 ? -12.047 8.773 23.609 1 94.25 121 GLN B CA 1
ATOM 3855 C C . GLN B 1 121 ? -12.328 10.102 22.922 1 94.25 121 GLN B C 1
ATOM 3857 O O . GLN B 1 121 ? -13.484 10.438 22.672 1 94.25 121 GLN B O 1
ATOM 3862 N N . TYR B 1 122 ? -11.281 10.828 22.688 1 95.06 122 TYR B N 1
ATOM 3863 C CA . TYR B 1 122 ? -11.414 12.094 21.969 1 95.06 122 TYR B CA 1
ATOM 3864 C C . TYR B 1 122 ? -12.039 11.883 20.609 1 95.06 122 TYR B C 1
ATOM 3866 O O . TYR B 1 122 ? -13.008 12.555 20.25 1 95.06 122 TYR B O 1
ATOM 3874 N N . TYR B 1 123 ? -11.57 10.914 19.828 1 96.31 123 TYR B N 1
ATOM 3875 C CA . TYR B 1 123 ? -12.109 10.609 18.5 1 96.31 123 TYR B CA 1
ATOM 3876 C C . TYR B 1 123 ? -13.539 10.102 18.594 1 96.31 123 TYR B C 1
ATOM 3878 O O . TYR B 1 123 ? -14.383 10.43 17.75 1 96.31 123 TYR B O 1
ATOM 3886 N N . ARG B 1 124 ? -13.82 9.289 19.609 1 96.75 124 ARG B N 1
ATOM 3887 C CA . ARG B 1 124 ? -15.18 8.812 19.828 1 96.75 124 ARG B CA 1
ATOM 3888 C C . ARG B 1 124 ? -16.141 9.977 20.062 1 96.75 124 ARG B C 1
ATOM 3890 O O . ARG B 1 124 ? -17.25 9.984 19.547 1 96.75 124 ARG B O 1
ATOM 3897 N N . SER B 1 125 ? -15.68 10.898 20.844 1 97.12 125 SER B N 1
ATOM 3898 C CA . SER B 1 125 ? -16.516 12.07 21.125 1 97.12 125 SER B CA 1
ATOM 3899 C C . SER B 1 125 ? -16.812 12.844 19.844 1 97.12 125 SER B C 1
ATOM 3901 O O . SER B 1 125 ? -17.906 13.375 19.672 1 97.12 125 SER B O 1
ATOM 3903 N N . ILE B 1 126 ? -15.859 12.984 18.969 1 97.44 126 ILE B N 1
ATOM 3904 C CA . ILE B 1 126 ? -16.031 13.672 17.703 1 97.44 126 ILE B CA 1
ATOM 3905 C C . ILE B 1 126 ? -17.031 12.914 16.828 1 97.44 126 ILE B C 1
ATOM 3907 O O . ILE B 1 126 ? -17.953 13.5 16.25 1 97.44 126 ILE B O 1
ATOM 3911 N N . ARG B 1 127 ? -16.812 11.602 16.75 1 97.94 127 ARG B N 1
ATOM 3912 C CA . ARG B 1 127 ? -17.719 10.75 15.977 1 97.94 127 ARG B CA 1
ATOM 3913 C C . ARG B 1 127 ? -19.156 10.891 16.484 1 97.94 127 ARG B C 1
ATOM 3915 O O . ARG B 1 127 ? -20.094 10.961 15.688 1 97.94 127 ARG B O 1
ATOM 3922 N N . ASP B 1 128 ? -19.297 10.883 17.766 1 97.94 128 ASP B N 1
ATOM 3923 C CA . ASP B 1 128 ? -20.625 11.031 18.375 1 97.94 128 ASP B CA 1
ATOM 3924 C C . ASP B 1 128 ? -21.25 12.367 17.984 1 97.94 128 ASP B C 1
ATOM 3926 O O . ASP B 1 128 ? -22.453 12.43 17.703 1 97.94 128 ASP B O 1
ATOM 3930 N N . LYS B 1 129 ? -20.531 13.406 17.984 1 98.12 129 LYS B N 1
ATOM 3931 C CA . LYS B 1 129 ? -21.031 14.719 17.594 1 98.12 129 LYS B CA 1
ATOM 3932 C C . LYS B 1 129 ? -21.438 14.719 16.109 1 98.12 129 LYS B C 1
ATOM 3934 O O . LYS B 1 129 ? -22.438 15.336 15.742 1 98.12 129 LYS B O 1
ATOM 3939 N N . ILE B 1 130 ? -20.656 14.094 15.258 1 98.19 130 ILE B N 1
ATOM 3940 C CA . ILE B 1 130 ? -21 13.969 13.844 1 98.19 130 ILE B CA 1
ATOM 3941 C C . ILE B 1 130 ? -22.328 13.234 13.711 1 98.19 130 ILE B C 1
ATOM 3943 O O . ILE B 1 130 ? -23.203 13.648 12.938 1 98.19 130 ILE B O 1
ATOM 3947 N N . ASN B 1 131 ? -22.438 12.195 14.445 1 97.56 131 ASN B N 1
ATOM 3948 C CA . ASN B 1 131 ? -23.656 11.406 14.414 1 97.56 131 ASN B CA 1
ATOM 3949 C C . ASN B 1 131 ? -24.859 12.227 14.852 1 97.56 131 ASN B C 1
ATOM 3951 O O . ASN B 1 131 ? -25.953 12.078 14.305 1 97.56 131 ASN B O 1
ATOM 3955 N N . GLN B 1 132 ? -24.688 13.062 15.797 1 97.44 132 GLN B N 1
ATOM 3956 C CA . GLN B 1 132 ? -25.766 13.875 16.359 1 97.44 132 GLN B CA 1
ATOM 3957 C C . GLN B 1 132 ? -26.109 15.047 15.453 1 97.44 132 GLN B C 1
ATOM 3959 O O . GLN B 1 132 ? -27.266 15.484 15.406 1 97.44 132 GLN B O 1
ATOM 3964 N N . ALA B 1 133 ? -25.203 15.547 14.758 1 97.94 133 ALA B N 1
ATOM 3965 C CA . ALA B 1 133 ? -25.375 16.75 13.961 1 97.94 133 ALA B CA 1
ATOM 3966 C C . ALA B 1 133 ? -26.312 16.516 12.781 1 97.94 133 ALA B C 1
ATOM 3968 O O . ALA B 1 133 ? -26.438 15.383 12.305 1 97.94 133 ALA B O 1
ATOM 3969 N N . THR B 1 134 ? -26.969 17.547 12.359 1 96.81 134 THR B N 1
ATOM 3970 C CA . THR B 1 134 ? -27.828 17.484 11.188 1 96.81 134 THR B CA 1
ATOM 3971 C C . THR B 1 134 ? -27.219 18.234 10.016 1 96.81 134 THR B C 1
ATOM 3973 O O . THR B 1 134 ? -27.234 17.766 8.883 1 96.81 134 THR B O 1
ATOM 3976 N N . LYS B 1 135 ? -26.734 19.406 10.336 1 98.12 135 LYS B N 1
ATOM 3977 C CA . LYS B 1 135 ? -26.031 20.234 9.359 1 98.12 135 LYS B CA 1
ATOM 3978 C C . LYS B 1 135 ? -24.578 20.469 9.773 1 98.12 135 LYS B C 1
ATOM 3980 O O . LYS B 1 135 ? -24.312 21.156 10.766 1 98.12 135 LYS B O 1
ATOM 3985 N N . ILE B 1 136 ? -23.688 19.922 8.984 1 98.5 136 ILE B N 1
ATOM 3986 C CA . ILE B 1 136 ? -22.266 20.016 9.305 1 98.5 136 ILE B CA 1
ATOM 3987 C C . ILE B 1 136 ? -21.578 20.969 8.344 1 98.5 136 ILE B C 1
ATOM 3989 O O . ILE B 1 136 ? -21.766 20.875 7.125 1 98.5 136 ILE B O 1
ATOM 3993 N N . LEU B 1 137 ? -20.844 21.906 8.867 1 98.5 137 LEU B N 1
ATOM 3994 C CA . LEU B 1 137 ? -20.078 22.875 8.086 1 98.5 137 LEU B CA 1
ATOM 3995 C C . LEU B 1 137 ? -18.578 22.578 8.172 1 98.5 137 LEU B C 1
ATOM 3997 O O . LEU B 1 137 ? -18.031 22.422 9.266 1 98.5 137 LEU B O 1
ATOM 4001 N N . VAL B 1 138 ? -17.938 22.359 7.043 1 98.44 138 VAL B N 1
ATOM 4002 C CA . VAL B 1 138 ? -16.5 22.234 6.934 1 98.44 138 VAL B CA 1
ATOM 4003 C C . VAL B 1 138 ? -15.914 23.484 6.281 1 98.44 138 VAL B C 1
ATOM 4005 O O . VAL B 1 138 ? -16.234 23.797 5.133 1 98.44 138 VAL B O 1
ATOM 4008 N N . VAL B 1 139 ? -15.047 24.172 7.031 1 98 139 VAL B N 1
ATOM 4009 C CA . VAL B 1 139 ? -14.5 25.438 6.539 1 98 139 VAL B CA 1
ATOM 4010 C C . VAL B 1 139 ? -13.07 25.219 6.035 1 98 139 VAL B C 1
ATOM 4012 O O . VAL B 1 139 ? -12.156 24.969 6.824 1 98 139 VAL B O 1
ATOM 4015 N N . GLY B 1 140 ? -12.867 25.469 4.73 1 97.5 140 GLY B N 1
ATOM 4016 C CA . GLY B 1 140 ? -11.602 25.219 4.062 1 97.5 140 GLY B CA 1
ATOM 4017 C C . GLY B 1 140 ? -11.648 24.047 3.104 1 97.5 140 GLY B C 1
ATOM 4018 O O . GLY B 1 140 ? -11.797 22.906 3.527 1 97.5 140 GLY B O 1
ATOM 4019 N N . GLY B 1 141 ? -11.445 24.312 1.878 1 97.69 141 GLY B N 1
ATOM 4020 C CA . GLY B 1 141 ? -11.539 23.297 0.846 1 97.69 141 GLY B CA 1
ATOM 4021 C C . GLY B 1 141 ? -10.188 22.734 0.425 1 97.69 141 GLY B C 1
ATOM 4022 O O . GLY B 1 141 ? -10.008 22.344 -0.729 1 97.69 141 GLY B O 1
ATOM 4023 N N . GLY B 1 142 ? -9.195 22.828 1.339 1 97 142 GLY B N 1
ATOM 4024 C CA . GLY B 1 142 ? -7.938 22.156 1.096 1 97 142 GLY B CA 1
ATOM 4025 C C . GLY B 1 142 ? -8.047 20.641 1.195 1 97 142 GLY B C 1
ATOM 4026 O O . GLY B 1 142 ? -9.148 20.094 1.282 1 97 142 GLY B O 1
ATOM 4027 N N . ALA B 1 143 ? -6.91 19.953 1.192 1 96.44 143 ALA B N 1
ATOM 4028 C CA . ALA B 1 143 ? -6.895 18.5 1.209 1 96.44 143 ALA B CA 1
ATOM 4029 C C . ALA B 1 143 ? -7.594 17.953 2.453 1 96.44 143 ALA B C 1
ATOM 4031 O O . ALA B 1 143 ? -8.391 17.016 2.369 1 96.44 143 ALA B O 1
ATOM 4032 N N . VAL B 1 144 ? -7.336 18.547 3.574 1 96.69 144 VAL B N 1
ATOM 4033 C CA . VAL B 1 144 ? -7.879 18.078 4.848 1 96.69 144 VAL B CA 1
ATOM 4034 C C . VAL B 1 144 ? -9.398 18.203 4.84 1 96.69 144 VAL B C 1
ATOM 4036 O O . VAL B 1 144 ? -10.109 17.25 5.18 1 96.69 144 VAL B O 1
ATOM 4039 N N . GLY B 1 145 ? -9.914 19.359 4.414 1 98.06 145 GLY B N 1
ATOM 4040 C CA . GLY B 1 145 ? -11.352 19.578 4.359 1 98.06 145 GLY B CA 1
ATOM 4041 C C . GLY B 1 145 ? -12.055 18.656 3.381 1 98.06 145 GLY B C 1
ATOM 4042 O O . GLY B 1 145 ? -13.109 18.094 3.689 1 98.06 145 GLY B O 1
ATOM 4043 N N . VAL B 1 146 ? -11.477 18.5 2.254 1 98.5 146 VAL B N 1
ATOM 4044 C CA . VAL B 1 146 ? -12.016 17.625 1.217 1 98.5 146 VAL B CA 1
ATOM 4045 C C . VAL B 1 146 ? -12.094 16.203 1.735 1 98.5 146 VAL B C 1
ATOM 4047 O O . VAL B 1 146 ? -13.117 15.531 1.591 1 98.5 146 VAL B O 1
ATOM 4050 N N . GLU B 1 147 ? -11.016 15.734 2.32 1 98.5 147 GLU B N 1
ATOM 4051 C CA . GLU B 1 147 ? -10.984 14.359 2.809 1 98.5 147 GLU B CA 1
ATOM 4052 C C . GLU B 1 147 ? -11.961 14.156 3.963 1 98.5 147 GLU B C 1
ATOM 4054 O O . GLU B 1 147 ? -12.633 13.125 4.043 1 98.5 147 GLU B O 1
ATOM 4059 N N . LEU B 1 148 ? -12.062 15.156 4.809 1 98.38 148 LEU B N 1
ATOM 4060 C CA . LEU B 1 148 ? -13.008 15.055 5.918 1 98.38 148 LEU B CA 1
ATOM 4061 C C . LEU B 1 148 ? -14.445 14.992 5.406 1 98.38 148 LEU B C 1
ATOM 4063 O O . LEU B 1 148 ? -15.219 14.133 5.836 1 98.38 148 LEU B O 1
ATOM 4067 N N . ALA B 1 149 ? -14.789 15.922 4.496 1 98.56 149 ALA B N 1
ATOM 4068 C CA . ALA B 1 149 ? -16.125 15.906 3.902 1 98.56 149 ALA B CA 1
ATOM 4069 C C . ALA B 1 149 ? -16.422 14.562 3.246 1 98.56 149 ALA B C 1
ATOM 4071 O O . ALA B 1 149 ? -17.531 14.039 3.357 1 98.56 149 ALA B O 1
ATOM 4072 N N . GLY B 1 150 ? -15.422 14.039 2.586 1 98.38 150 GLY B N 1
ATOM 4073 C CA . GLY B 1 150 ? -15.562 12.734 1.965 1 98.38 150 GLY B CA 1
ATOM 4074 C C . GLY B 1 150 ? -15.82 11.625 2.967 1 98.38 150 GLY B C 1
ATOM 4075 O O . GLY B 1 150 ? -16.672 10.75 2.732 1 98.38 150 GLY B O 1
ATOM 4076 N N . GLU B 1 151 ? -15.055 11.641 4.066 1 98.44 151 GLU B N 1
ATOM 4077 C CA . GLU B 1 151 ? -15.25 10.641 5.117 1 98.44 151 GLU B CA 1
ATOM 4078 C C . GLU B 1 151 ? -16.656 10.719 5.695 1 98.44 151 GLU B C 1
ATOM 4080 O O . GLU B 1 151 ? -17.344 9.695 5.828 1 98.44 151 GLU B O 1
ATOM 4085 N N . ILE B 1 152 ? -17.125 11.898 5.996 1 98.38 152 ILE B N 1
ATOM 4086 C CA . ILE B 1 152 ? -18.438 12.086 6.609 1 98.38 152 ILE B CA 1
ATOM 4087 C C . ILE B 1 152 ? -19.531 11.688 5.621 1 98.38 152 ILE B C 1
ATOM 4089 O O . ILE B 1 152 ? -20.453 10.953 5.977 1 98.38 152 ILE B O 1
ATOM 4093 N N . GLY B 1 153 ? -19.438 12.148 4.387 1 97.69 153 GLY B N 1
ATOM 4094 C CA . GLY B 1 153 ? -20.422 11.805 3.377 1 97.69 153 GLY B CA 1
ATOM 4095 C C . GLY B 1 153 ? -20.516 10.312 3.121 1 97.69 153 GLY B C 1
ATOM 4096 O O . GLY B 1 153 ? -21.578 9.805 2.77 1 97.69 153 GLY B O 1
ATOM 4097 N N . THR B 1 154 ? -19.438 9.633 3.287 1 97.19 154 THR B N 1
ATOM 4098 C CA . THR B 1 154 ? -19.391 8.203 3.031 1 97.19 154 THR B CA 1
ATOM 4099 C C . THR B 1 154 ? -20 7.426 4.195 1 97.19 154 THR B C 1
ATOM 4101 O O . THR B 1 154 ? -20.797 6.508 3.99 1 97.19 154 THR B O 1
ATOM 4104 N N . ASP B 1 155 ? -19.688 7.793 5.41 1 96.81 155 ASP B N 1
ATOM 4105 C CA . ASP B 1 155 ? -20.062 6.984 6.57 1 96.81 155 ASP B CA 1
ATOM 4106 C C . ASP B 1 155 ? -21.391 7.453 7.172 1 96.81 155 ASP B C 1
ATOM 4108 O O . ASP B 1 155 ? -22.062 6.691 7.871 1 96.81 155 ASP B O 1
ATOM 4112 N N . PHE B 1 156 ? -21.734 8.664 6.969 1 96.31 156 PHE B N 1
ATOM 4113 C CA . PHE B 1 156 ? -22.953 9.234 7.5 1 96.31 156 PHE B CA 1
ATOM 4114 C C . PHE B 1 156 ? -23.844 9.75 6.371 1 96.31 156 PHE B C 1
ATOM 4116 O O . PHE B 1 156 ? -24.047 10.953 6.234 1 96.31 156 PHE B O 1
ATOM 4123 N N . LYS B 1 157 ? -24.422 8.703 5.762 1 90.56 157 LYS B N 1
ATOM 4124 C CA . LYS B 1 157 ? -25.266 9.008 4.617 1 90.56 157 LYS B CA 1
ATOM 4125 C C . LYS B 1 157 ? -26.516 9.781 5.047 1 90.56 157 LYS B C 1
ATOM 4127 O O . LYS B 1 157 ? -27.094 9.492 6.09 1 90.56 157 LYS B O 1
ATOM 4132 N N . GLY B 1 158 ? -26.844 10.836 4.359 1 86.69 158 GLY B N 1
ATOM 4133 C CA . GLY B 1 158 ? -28.047 11.602 4.652 1 86.69 158 GLY B CA 1
ATOM 4134 C C . GLY B 1 158 ? -27.75 12.898 5.391 1 86.69 158 GLY B C 1
ATOM 4135 O O . GLY B 1 158 ? -28.625 13.758 5.512 1 86.69 158 GLY B O 1
ATOM 4136 N N . LYS B 1 159 ? -26.547 12.977 5.938 1 91.75 159 LYS B N 1
ATOM 4137 C CA . LYS B 1 159 ? -26.172 14.234 6.582 1 91.75 159 LYS B CA 1
ATOM 4138 C C . LYS B 1 159 ? -26.016 15.352 5.555 1 91.75 159 LYS B C 1
ATOM 4140 O O . LYS B 1 159 ? -25.609 15.109 4.418 1 91.75 159 LYS B O 1
ATOM 4145 N N . ASN B 1 160 ? -26.391 16.516 6.012 1 96.19 160 ASN B N 1
ATOM 4146 C CA . ASN B 1 160 ? -26.141 17.703 5.199 1 96.19 160 ASN B CA 1
ATOM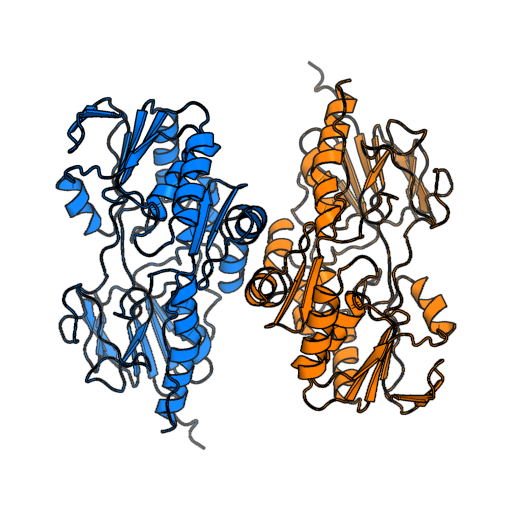 4147 C C . ASN B 1 160 ? -24.766 18.297 5.477 1 96.19 160 ASN B C 1
ATOM 4149 O O . ASN B 1 160 ? -24.578 18.984 6.484 1 96.19 160 ASN B O 1
ATOM 4153 N N . VAL B 1 161 ? -23.906 18.078 4.621 1 98.5 161 VAL B N 1
ATOM 4154 C CA . VAL B 1 161 ? -22.547 18.594 4.77 1 98.5 161 VAL B CA 1
ATOM 4155 C C . VAL B 1 161 ? -22.312 19.734 3.785 1 98.5 161 VAL B C 1
ATOM 4157 O O . VAL B 1 161 ? -22.594 19.609 2.594 1 98.5 161 VAL B O 1
ATOM 4160 N N . THR B 1 162 ? -21.859 20.859 4.277 1 98.62 162 THR B N 1
ATOM 4161 C CA . THR B 1 162 ? -21.469 21.984 3.453 1 98.62 162 THR B CA 1
ATOM 4162 C C . THR B 1 162 ? -19.969 22.266 3.574 1 98.62 162 THR B C 1
ATOM 4164 O O . THR B 1 162 ? -19.438 22.359 4.684 1 98.62 162 THR B O 1
ATOM 4167 N N . LEU B 1 163 ? -19.312 22.344 2.463 1 98.75 163 LEU B N 1
ATOM 4168 C CA . LEU B 1 163 ? -17.891 22.656 2.381 1 98.75 163 LEU B CA 1
ATOM 4169 C C . LEU B 1 163 ? -17.672 24.047 1.801 1 98.75 163 LEU B C 1
ATOM 4171 O O . LEU B 1 163 ? -18.078 24.328 0.669 1 98.75 163 LEU B O 1
ATOM 4175 N N . ILE B 1 164 ? -17.062 24.859 2.607 1 98.31 164 ILE B N 1
ATOM 4176 C CA . ILE B 1 164 ? -16.766 26.219 2.158 1 98.31 164 ILE B CA 1
ATOM 4177 C C . ILE B 1 164 ? -15.312 26.328 1.726 1 98.31 164 ILE B C 1
ATOM 4179 O O . ILE B 1 164 ? -14.414 25.859 2.428 1 98.31 164 ILE B O 1
ATOM 4183 N N . ASN B 1 165 ? -15.117 26.906 0.604 1 97.75 165 ASN B N 1
ATOM 4184 C CA . ASN B 1 165 ? -13.781 27.141 0.069 1 97.75 165 ASN B CA 1
ATOM 4185 C C . ASN B 1 165 ? -13.625 28.594 -0.404 1 97.75 165 ASN B C 1
ATOM 4187 O O . ASN B 1 165 ? -14.445 29.078 -1.176 1 97.75 165 ASN B O 1
ATOM 4191 N N . ARG B 1 166 ? -12.57 29.188 0.04 1 96.44 166 ARG B N 1
ATOM 4192 C CA . ARG B 1 166 ? -12.352 30.594 -0.295 1 96.44 166 ARG B CA 1
ATOM 4193 C C . ARG B 1 166 ? -12.047 30.766 -1.78 1 96.44 166 ARG B C 1
ATOM 4195 O O . ARG B 1 166 ? -12.359 31.812 -2.367 1 96.44 166 ARG B O 1
ATOM 4202 N N . GLY B 1 167 ? -11.461 29.828 -2.402 1 96.31 167 GLY B N 1
ATOM 4203 C CA . GLY B 1 167 ? -11.086 29.891 -3.805 1 96.31 167 GLY B CA 1
ATOM 4204 C C . GLY B 1 167 ? -12.047 29.172 -4.723 1 96.31 167 GLY B C 1
ATOM 4205 O O . GLY B 1 167 ? -13.102 28.703 -4.281 1 96.31 167 GLY B O 1
ATOM 4206 N N . ASP B 1 168 ? -11.633 29.094 -6 1 97.31 168 ASP B N 1
ATOM 4207 C CA . ASP B 1 168 ? -12.5 28.484 -7.012 1 97.31 168 ASP B CA 1
ATOM 4208 C C . ASP B 1 168 ? -12.062 27.062 -7.316 1 97.31 168 ASP B C 1
ATOM 4210 O O . ASP B 1 168 ? -12.648 26.391 -8.172 1 97.31 168 ASP B O 1
ATOM 4214 N N . ARG B 1 169 ? -11 26.688 -6.637 1 97.38 169 ARG B N 1
ATOM 4215 C CA . ARG B 1 169 ? -10.508 25.328 -6.812 1 97.38 169 ARG B CA 1
ATOM 4216 C C . ARG B 1 169 ? -10.367 24.609 -5.473 1 97.38 169 ARG B C 1
ATOM 4218 O O . ARG B 1 169 ? -9.891 25.203 -4.5 1 97.38 169 ARG B O 1
ATOM 4225 N N . LEU B 1 170 ? -10.789 23.375 -5.461 1 97.81 170 LEU B N 1
ATOM 4226 C CA . LEU B 1 170 ? -10.609 22.578 -4.254 1 97.81 170 LEU B CA 1
ATOM 4227 C C . LEU B 1 170 ? -9.172 22.078 -4.145 1 97.81 170 LEU B C 1
ATOM 4229 O O . LEU B 1 170 ? -8.461 21.984 -5.145 1 97.81 170 LEU B O 1
ATOM 4233 N N . VAL B 1 171 ? -8.75 21.781 -2.947 1 97.06 171 VAL B N 1
ATOM 4234 C CA . VAL B 1 171 ? -7.5 21.156 -2.543 1 97.06 171 VAL B CA 1
ATOM 4235 C C . VAL B 1 171 ? -6.367 22.188 -2.59 1 97.06 171 VAL B C 1
ATOM 4237 O O . VAL B 1 171 ? -5.672 22.391 -1.595 1 97.06 171 VAL B O 1
ATOM 4240 N N . SER B 1 172 ? -6.168 22.766 -3.771 1 95.25 172 SER B N 1
ATOM 4241 C CA . SER B 1 172 ? -5.141 23.797 -3.951 1 95.25 172 SER B CA 1
ATOM 4242 C C . SER B 1 172 ? -5.383 24.594 -5.219 1 95.25 172 SER B C 1
ATOM 4244 O O . SER B 1 172 ? -5.934 24.094 -6.195 1 95.25 172 SER B O 1
ATOM 4246 N N . GLN B 1 173 ? -4.891 25.812 -5.191 1 93.62 173 GLN B N 1
ATOM 4247 C CA . GLN B 1 173 ? -4.98 26.641 -6.383 1 93.62 173 GLN B CA 1
ATOM 4248 C C . GLN B 1 173 ? -4.02 26.156 -7.465 1 93.62 173 GLN B C 1
ATOM 4250 O O . GLN B 1 173 ? -4.148 26.531 -8.633 1 93.62 173 GLN B O 1
ATOM 4255 N N . LYS B 1 174 ? -3.135 25.344 -7.109 1 94.06 174 LYS B N 1
ATOM 4256 C CA . LYS B 1 174 ? -2.088 24.906 -8.031 1 94.06 174 LYS B CA 1
ATOM 4257 C C . LYS B 1 174 ? -2.527 23.688 -8.828 1 94.06 174 LYS B C 1
ATOM 4259 O O . LYS B 1 174 ? -1.88 23.312 -9.805 1 94.06 174 LYS B O 1
ATOM 4264 N N . VAL B 1 175 ? -3.605 23.016 -8.484 1 96.31 175 VAL B N 1
ATOM 4265 C CA . VAL B 1 175 ? -4.078 21.859 -9.227 1 96.31 175 VAL B CA 1
ATOM 4266 C C . VAL B 1 175 ? -4.816 22.312 -10.484 1 96.31 175 VAL B C 1
ATOM 4268 O O . VAL B 1 175 ? -5.273 23.453 -10.562 1 96.31 175 VAL B O 1
ATOM 4271 N N . ASN B 1 176 ? -4.922 21.5 -11.492 1 95.88 176 ASN B N 1
ATOM 4272 C CA . ASN B 1 176 ? -5.648 21.875 -12.703 1 95.88 176 ASN B CA 1
ATOM 4273 C C . ASN B 1 176 ? -7.156 21.766 -12.508 1 95.88 176 ASN B C 1
ATOM 4275 O O . ASN B 1 176 ? -7.617 21.219 -11.5 1 95.88 176 ASN B O 1
ATOM 4279 N N . ASP B 1 177 ? -7.879 22.281 -13.398 1 96.62 177 ASP B N 1
ATOM 4280 C CA . ASP B 1 177 ? -9.336 22.359 -13.312 1 96.62 177 ASP B CA 1
ATOM 4281 C C . ASP B 1 177 ? -9.961 20.969 -13.297 1 96.62 177 ASP B C 1
ATOM 4283 O O . ASP B 1 177 ? -10.938 20.734 -12.586 1 96.62 177 ASP B O 1
ATOM 4287 N N . LYS B 1 178 ? -9.414 20.125 -14.094 1 97.31 178 LYS B N 1
ATOM 4288 C CA . LYS B 1 178 ? -9.977 18.781 -14.203 1 97.31 178 LYS B CA 1
ATOM 4289 C C . LYS B 1 178 ? -9.945 18.062 -12.852 1 97.31 178 LYS B C 1
ATOM 4291 O O . LYS B 1 178 ? -10.922 17.422 -12.461 1 97.31 178 LYS B O 1
ATOM 4296 N N . PHE B 1 179 ? -8.875 18.172 -12.164 1 97.75 179 PHE B N 1
ATOM 4297 C CA . PHE B 1 179 ? -8.734 17.547 -10.852 1 97.75 179 PHE B CA 1
ATOM 4298 C C . PHE B 1 179 ? -9.734 18.141 -9.867 1 97.75 179 PHE B C 1
ATOM 4300 O O . PHE B 1 179 ? -10.461 17.422 -9.188 1 97.75 179 PHE B O 1
ATOM 4307 N N . SER B 1 180 ? -9.719 19.438 -9.812 1 98 180 SER B N 1
ATOM 4308 C CA . SER B 1 180 ? -10.633 20.125 -8.898 1 98 180 SER B CA 1
ATOM 4309 C C . SER B 1 180 ? -12.078 19.734 -9.18 1 98 180 SER B C 1
ATOM 4311 O O . SER B 1 180 ? -12.844 19.453 -8.25 1 98 180 SER B O 1
ATOM 4313 N N . LYS B 1 181 ? -12.461 19.719 -10.391 1 98.12 181 LYS B N 1
ATOM 4314 C CA . LYS B 1 181 ? -13.82 19.359 -10.781 1 98.12 181 LYS B CA 1
ATOM 4315 C C . LYS B 1 181 ? -14.141 17.906 -10.406 1 98.12 181 LYS B C 1
ATOM 4317 O O . LYS B 1 181 ? -15.242 17.609 -9.945 1 98.12 181 LYS B O 1
ATOM 4322 N N . THR B 1 182 ? -13.156 17.031 -10.641 1 98.44 182 THR B N 1
ATOM 4323 C CA . THR B 1 182 ? -13.344 15.625 -10.297 1 98.44 182 THR B CA 1
ATOM 4324 C C . THR B 1 182 ? -13.617 15.469 -8.805 1 98.44 182 THR B C 1
ATOM 4326 O O . THR B 1 182 ? -14.531 14.742 -8.406 1 98.44 182 THR B O 1
ATOM 4329 N N . VAL B 1 183 ? -12.867 16.125 -8.008 1 98.75 183 VAL B N 1
ATOM 4330 C CA . VAL B 1 183 ? -13.039 16.094 -6.559 1 98.75 183 VAL B CA 1
ATOM 4331 C C . VAL B 1 183 ? -14.422 16.625 -6.184 1 98.75 183 VAL B C 1
ATOM 4333 O O . VAL B 1 183 ? -15.141 15.992 -5.406 1 98.75 183 VAL B O 1
ATOM 4336 N N . ALA B 1 184 ? -14.773 17.75 -6.812 1 98.75 184 ALA B N 1
ATOM 4337 C CA . ALA B 1 184 ? -16.078 18.359 -6.531 1 98.75 184 ALA B CA 1
ATOM 4338 C C . ALA B 1 184 ? -17.219 17.406 -6.906 1 98.75 184 ALA B C 1
ATOM 4340 O O . ALA B 1 184 ? -18.156 17.234 -6.137 1 98.75 184 ALA B O 1
ATOM 4341 N N . ASP B 1 185 ? -17.125 16.828 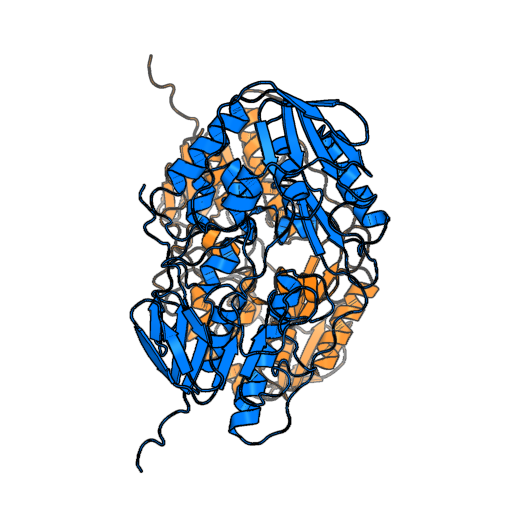-8.031 1 98.69 185 ASP B N 1
ATOM 4342 C CA . ASP B 1 185 ? -18.172 15.914 -8.508 1 98.69 185 ASP B CA 1
ATOM 4343 C C . ASP B 1 185 ? -18.328 14.719 -7.566 1 98.69 185 ASP B C 1
ATOM 4345 O O . ASP B 1 185 ? -19.438 14.289 -7.289 1 98.69 185 ASP B O 1
ATOM 4349 N N . LYS B 1 186 ? -17.25 14.203 -7.105 1 98.44 186 LYS B N 1
ATOM 4350 C CA . LYS B 1 186 ? -17.297 13.055 -6.211 1 98.44 186 LYS B CA 1
ATOM 4351 C C . LYS B 1 186 ? -17.906 13.422 -4.867 1 98.44 186 LYS B C 1
ATOM 4353 O O . LYS B 1 186 ? -18.672 12.633 -4.285 1 98.44 186 LYS B O 1
ATOM 4358 N N . LEU B 1 187 ? -17.594 14.578 -4.383 1 98.5 187 LEU B N 1
ATOM 4359 C CA . LEU B 1 187 ? -18.188 15.047 -3.141 1 98.5 187 LEU B CA 1
ATOM 4360 C C . LEU B 1 187 ? -19.688 15.281 -3.322 1 98.5 187 LEU B C 1
ATOM 4362 O O . LEU B 1 187 ? -20.484 14.961 -2.436 1 98.5 187 LEU B O 1
ATOM 4366 N N . LYS B 1 188 ? -20.062 15.828 -4.461 1 98.12 188 LYS B N 1
ATOM 4367 C CA . LYS B 1 188 ? -21.484 16.062 -4.746 1 98.12 188 LYS B CA 1
ATOM 4368 C C . LYS B 1 188 ? -22.266 14.758 -4.777 1 98.12 188 LYS B C 1
ATOM 4370 O O . LYS B 1 188 ? -23.406 14.703 -4.34 1 98.12 188 LYS B O 1
ATOM 4375 N N . LYS B 1 189 ? -21.609 13.742 -5.289 1 96.94 189 LYS B N 1
ATOM 4376 C CA . LYS B 1 189 ? -22.25 12.43 -5.305 1 96.94 189 LYS B CA 1
ATOM 4377 C C . LYS B 1 189 ? -22.531 11.938 -3.887 1 96.94 189 LYS B C 1
ATOM 4379 O O . LYS B 1 189 ? -23.453 11.148 -3.67 1 96.94 189 LYS B O 1
ATOM 4384 N N . LEU B 1 190 ? -21.734 12.43 -2.977 1 97.19 190 LEU B N 1
ATOM 4385 C CA . LEU B 1 190 ? -21.938 12.109 -1.567 1 97.19 190 LEU B CA 1
ATOM 4386 C C . LEU B 1 190 ? -22.875 13.117 -0.908 1 97.19 190 LEU B C 1
ATOM 4388 O O . LEU B 1 190 ? -22.984 13.156 0.319 1 97.19 190 LEU B O 1
ATOM 4392 N N . LYS B 1 191 ? -23.391 14 -1.73 1 96.19 191 LYS B N 1
ATOM 4393 C CA . LYS B 1 191 ? -24.359 15.008 -1.314 1 96.19 191 LYS B CA 1
ATOM 4394 C C . LYS B 1 191 ? -23.703 16.078 -0.453 1 96.19 191 LYS B C 1
ATOM 4396 O O . LYS B 1 191 ? -24.328 16.625 0.461 1 96.19 191 LYS B O 1
ATOM 4401 N N . VAL B 1 192 ? -22.516 16.344 -0.658 1 98.31 192 VAL B N 1
ATOM 4402 C CA . VAL B 1 192 ? -21.828 17.469 -0.037 1 98.31 192 VAL B CA 1
ATOM 4403 C C . VAL B 1 192 ? -22.062 18.734 -0.845 1 98.31 192 VAL B C 1
ATOM 4405 O O . VAL B 1 192 ? -21.844 18.766 -2.057 1 98.31 192 VAL B O 1
ATOM 4408 N N . ASN B 1 193 ? -22.578 19.688 -0.184 1 98.12 193 ASN B N 1
ATOM 4409 C CA . ASN B 1 193 ? -22.719 21 -0.81 1 98.12 193 ASN B CA 1
ATOM 4410 C C . ASN B 1 193 ? -21.422 21.797 -0.769 1 98.12 193 ASN B C 1
ATOM 4412 O O . ASN B 1 193 ? -20.828 21.969 0.298 1 98.12 193 ASN B O 1
ATOM 4416 N N . ILE B 1 194 ? -21.031 22.312 -1.922 1 98.69 194 ILE B N 1
ATOM 4417 C CA . ILE B 1 194 ? -19.781 23.047 -1.983 1 98.69 194 ILE B CA 1
ATOM 4418 C C . ILE B 1 194 ? -20.047 24.516 -2.295 1 98.69 194 ILE B C 1
ATOM 4420 O O . ILE B 1 194 ? -20.734 24.844 -3.27 1 98.69 194 ILE B O 1
ATOM 4424 N N . MET B 1 195 ? -19.531 25.359 -1.458 1 98.5 195 MET B N 1
ATOM 4425 C CA . MET B 1 195 ? -19.594 26.797 -1.68 1 98.5 195 MET B CA 1
ATOM 4426 C C . MET B 1 195 ? -18.219 27.359 -2.041 1 98.5 195 MET B C 1
ATOM 4428 O O . MET B 1 195 ? -17.406 27.594 -1.159 1 98.5 195 MET B O 1
ATOM 4432 N N . PHE B 1 196 ? -18.047 27.625 -3.307 1 98.12 196 PHE B N 1
ATOM 4433 C CA . PHE B 1 196 ? -16.797 28.188 -3.797 1 98.12 196 PHE B CA 1
ATOM 4434 C C . PHE B 1 196 ? -16.781 29.703 -3.59 1 98.12 196 PHE B C 1
ATOM 4436 O O . PHE B 1 196 ? -17.812 30.312 -3.355 1 98.12 196 PHE B O 1
ATOM 4443 N N . ASN B 1 197 ? -15.547 30.25 -3.604 1 98 197 ASN B N 1
ATOM 4444 C CA . ASN B 1 197 ? -15.352 31.6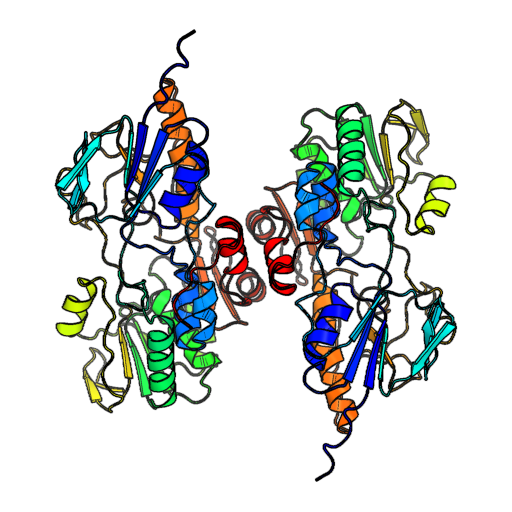88 -3.508 1 98 197 ASN B CA 1
ATOM 4445 C C . ASN B 1 197 ? -16.094 32.281 -2.312 1 98 197 ASN B C 1
ATOM 4447 O O . ASN B 1 197 ? -16.734 33.312 -2.43 1 98 197 ASN B O 1
ATOM 4451 N N . THR B 1 198 ? -16.094 31.609 -1.24 1 97.94 198 THR B N 1
ATOM 4452 C CA . THR B 1 198 ? -16.828 31.984 -0.036 1 97.94 198 THR B CA 1
ATOM 4453 C C . THR B 1 198 ? -15.883 32.094 1.154 1 97.94 198 THR B C 1
ATOM 4455 O O . THR B 1 198 ? -15.086 31.203 1.417 1 97.94 198 THR B O 1
ATOM 4458 N N . SER B 1 199 ? -15.914 33.156 1.841 1 96.69 199 SER B N 1
ATOM 4459 C CA . SER B 1 199 ? -15.094 33.406 3.027 1 96.69 199 SER B CA 1
ATOM 4460 C C . SER B 1 199 ? -15.953 33.469 4.285 1 96.69 199 SER B C 1
ATOM 4462 O O . SER B 1 199 ? -17.125 33.812 4.223 1 96.69 199 SER B O 1
ATOM 4464 N N . ILE B 1 200 ? -15.406 33.031 5.312 1 95.94 200 ILE B N 1
ATOM 4465 C CA . ILE B 1 200 ? -16.016 33.125 6.633 1 95.94 200 ILE B CA 1
ATOM 4466 C C . ILE B 1 200 ? -14.969 33.531 7.668 1 95.94 200 ILE B C 1
ATOM 4468 O O . ILE B 1 200 ? -13.812 33.125 7.57 1 95.94 200 ILE B O 1
ATOM 4472 N N . ASP B 1 201 ? -15.391 34.344 8.633 1 93.56 201 ASP B N 1
ATOM 4473 C CA . ASP B 1 201 ? -14.453 34.75 9.672 1 93.56 201 ASP B CA 1
ATOM 4474 C C . ASP B 1 201 ? -14.172 33.594 10.641 1 93.56 201 ASP B C 1
ATOM 4476 O O . ASP B 1 201 ? -15.102 32.938 11.109 1 93.56 201 ASP B O 1
ATOM 4480 N N . ILE B 1 202 ? -12.953 33.406 10.906 1 91.62 202 ILE B N 1
ATOM 4481 C CA . ILE B 1 202 ? -12.531 32.375 11.852 1 91.62 202 ILE B CA 1
ATOM 4482 C C . ILE B 1 202 ? -12.648 32.906 13.281 1 91.62 202 ILE B C 1
ATOM 4484 O O . ILE B 1 202 ? -12.094 33.969 13.602 1 91.62 202 ILE B O 1
ATOM 4488 N N . PRO B 1 203 ? -13.328 32.219 14.109 1 91.94 203 PRO B N 1
ATOM 4489 C CA . PRO B 1 203 ? -13.445 32.656 15.492 1 91.94 203 PRO B CA 1
ATOM 4490 C C . PRO B 1 203 ? -12.094 32.719 16.203 1 91.94 203 PRO B C 1
ATOM 4492 O O . PRO B 1 203 ? -11.219 31.891 15.953 1 91.94 203 PRO B O 1
ATOM 4495 N N . ASN B 1 204 ? -11.969 33.594 17.156 1 90.75 204 ASN B N 1
ATOM 4496 C CA . ASN B 1 204 ? -10.727 33.781 17.906 1 90.75 204 ASN B CA 1
ATOM 4497 C C . ASN B 1 204 ? -10.344 32.5 18.672 1 90.75 204 ASN B C 1
ATOM 4499 O O . ASN B 1 204 ? -9.156 32.188 18.781 1 90.75 204 ASN B O 1
ATOM 4503 N N . GLU B 1 205 ? -11.344 31.891 19.125 1 89.12 205 GLU B N 1
ATOM 4504 C CA . GLU B 1 205 ? -11.086 30.672 19.891 1 89.12 205 GLU B CA 1
ATOM 4505 C C . GLU B 1 205 ? -10.391 29.609 19.031 1 89.12 205 GLU B C 1
ATOM 4507 O O . GLU B 1 205 ? -9.555 28.859 19.531 1 89.12 205 GLU B O 1
ATOM 4512 N N . VAL B 1 206 ? -10.773 29.594 17.812 1 90.06 206 VAL B N 1
ATOM 4513 C CA . VAL B 1 206 ? -10.18 28.641 16.875 1 90.06 206 VAL B CA 1
ATOM 4514 C C . VAL B 1 206 ? -8.734 29.047 16.578 1 90.06 206 VAL B C 1
ATOM 4516 O O . VAL B 1 206 ? -7.832 28.203 16.578 1 90.06 206 VAL B O 1
ATOM 4519 N N . THR B 1 207 ? -8.477 30.266 16.391 1 88.25 207 THR B N 1
ATOM 4520 C CA . THR B 1 207 ? -7.141 30.781 16.125 1 88.25 207 THR B CA 1
ATOM 4521 C C . THR B 1 207 ? -6.215 30.531 17.312 1 88.25 207 THR B C 1
ATOM 4523 O O . THR B 1 207 ? -5.062 30.125 17.125 1 88.25 207 THR B O 1
ATOM 4526 N N . GLU B 1 208 ? -6.719 30.719 18.484 1 87.56 208 GLU B N 1
ATOM 4527 C CA . GLU B 1 208 ? -5.934 30.516 19.688 1 87.56 208 GLU B CA 1
ATOM 4528 C C . GLU B 1 208 ? -5.629 29.031 19.906 1 87.56 208 GLU B C 1
ATOM 4530 O O . GLU B 1 208 ? -4.535 28.688 20.344 1 87.56 208 GLU B O 1
ATOM 4535 N N . ALA B 1 209 ? -6.609 28.266 19.609 1 87.06 209 ALA B N 1
ATOM 4536 C CA . ALA B 1 209 ? -6.441 26.828 19.781 1 87.06 209 ALA B CA 1
ATOM 4537 C C . ALA B 1 209 ? -5.379 26.281 18.844 1 87.06 209 ALA B C 1
ATOM 4539 O O . ALA B 1 209 ? -4.66 25.344 19.188 1 87.06 209 ALA B O 1
ATOM 4540 N N . LYS B 1 210 ? -5.285 26.734 17.672 1 84.62 210 LYS B N 1
ATOM 4541 C CA . LYS B 1 210 ? -4.293 26.312 16.703 1 84.62 210 LYS B CA 1
ATOM 4542 C C . LYS B 1 210 ? -2.875 26.516 17.219 1 84.62 210 LYS B C 1
ATOM 4544 O O . LYS B 1 210 ? -1.952 25.797 16.828 1 84.62 210 LYS B O 1
ATOM 4549 N N . ASN B 1 211 ? -2.779 27.375 18.125 1 79.81 211 ASN B N 1
ATOM 4550 C CA . ASN B 1 211 ? -1.469 27.688 18.688 1 79.81 211 ASN B CA 1
ATOM 4551 C C . ASN B 1 211 ? -1.149 26.797 19.891 1 79.81 211 ASN B C 1
ATOM 4553 O O . ASN B 1 211 ? -0.008 26.766 20.344 1 79.81 211 ASN B O 1
ATOM 4557 N N . GLN B 1 212 ? -2.27 26.094 20.266 1 82.5 212 GLN B N 1
ATOM 4558 C CA . GLN B 1 212 ? -2.1 25.234 21.422 1 82.5 212 GLN B CA 1
ATOM 4559 C C . GLN B 1 212 ? -1.988 23.766 21.016 1 82.5 212 GLN B C 1
ATOM 4561 O O . GLN B 1 212 ? -2.643 23.328 20.062 1 82.5 212 GLN B O 1
ATOM 4566 N N . GLU B 1 213 ? -1.026 23.062 21.062 1 86.5 213 GLU B N 1
ATOM 4567 C CA . GLU B 1 213 ? -0.838 21.656 20.719 1 86.5 213 GLU B CA 1
ATOM 4568 C C . GLU B 1 213 ? -1.575 20.75 21.703 1 86.5 213 GLU B C 1
ATOM 4570 O O . GLU B 1 213 ? -1.009 19.766 22.203 1 86.5 213 GLU B O 1
ATOM 4575 N N . SER B 1 214 ? -2.934 21.156 21.969 1 89.31 214 SER B N 1
ATOM 4576 C CA . SER B 1 214 ? -3.812 20.406 22.859 1 89.31 214 SER B CA 1
ATOM 4577 C C . SER B 1 214 ? -5.094 20 22.156 1 89.31 214 SER B C 1
ATOM 4579 O O . SER B 1 214 ? -5.328 20.375 21 1 89.31 214 SER B O 1
ATOM 4581 N N . TYR B 1 215 ? -5.828 19.188 22.828 1 91.56 215 TYR B N 1
ATOM 4582 C CA . TYR B 1 215 ? -7.121 18.781 22.281 1 91.56 215 TYR B CA 1
ATOM 4583 C C . TYR B 1 215 ? -8.008 20 22.016 1 91.56 215 TYR B C 1
ATOM 4585 O O . TYR B 1 215 ? -8.195 20.844 22.906 1 91.56 215 TYR B O 1
ATOM 4593 N N . PHE B 1 216 ? -8.477 20.094 20.812 1 92.69 216 PHE B N 1
ATOM 4594 C CA . PHE B 1 216 ? -9.508 21.109 20.547 1 92.69 216 PHE B CA 1
ATOM 4595 C C . PHE B 1 216 ? -10.852 20.672 21.125 1 92.69 216 PHE B C 1
ATOM 4597 O O . PHE B 1 216 ? -11.297 19.547 20.891 1 92.69 216 PHE B O 1
ATOM 4604 N N . GLN B 1 217 ? -11.438 21.484 21.844 1 90.19 217 GLN B N 1
ATOM 4605 C CA . GLN B 1 217 ? -12.742 21.188 22.406 1 90.19 217 GLN B CA 1
ATOM 4606 C C . GLN B 1 217 ? -13.867 21.641 21.484 1 90.19 217 GLN B C 1
ATOM 4608 O O . GLN B 1 217 ? -14.25 22.812 21.484 1 90.19 217 GLN B O 1
ATOM 4613 N N . PHE B 1 218 ? -14.391 20.688 20.766 1 91.75 218 PHE B N 1
ATOM 4614 C CA . PHE B 1 218 ? -15.523 21 19.906 1 91.75 218 PHE B CA 1
ATOM 4615 C C . PHE B 1 218 ? -16.75 21.375 20.734 1 91.75 218 PHE B C 1
ATOM 4617 O O . PHE B 1 218 ? -17.047 20.719 21.75 1 91.75 218 PHE B O 1
ATOM 4624 N N . PRO B 1 219 ? -17.438 22.391 20.344 1 90.06 219 PRO B N 1
ATOM 4625 C CA . PRO B 1 219 ? -18.672 22.734 21.062 1 90.06 219 PRO B CA 1
ATOM 4626 C C . PRO B 1 219 ? -19.75 21.656 20.938 1 90.06 219 PRO B C 1
ATOM 4628 O O . PRO B 1 219 ? -19.641 20.797 20.062 1 90.06 219 PRO B O 1
ATOM 4631 N N . GLU B 1 220 ? -20.734 21.734 21.812 1 93.81 220 GLU B N 1
ATOM 4632 C CA . GLU B 1 220 ? -21.906 20.859 21.688 1 93.81 220 GLU B CA 1
ATOM 4633 C C . GLU B 1 220 ? -22.641 21.125 20.375 1 93.81 220 GLU B C 1
ATOM 4635 O O . GLU B 1 220 ? -22.578 22.219 19.828 1 93.81 220 GLU B O 1
ATOM 4640 N N . VAL B 1 221 ? -23.25 20.094 19.969 1 97.19 221 VAL B N 1
ATOM 4641 C CA . VAL B 1 221 ? -24.031 20.188 18.734 1 97.19 221 VAL B CA 1
ATOM 4642 C C . VAL B 1 221 ? -25.219 21.109 18.938 1 97.19 221 VAL B C 1
ATOM 4644 O O . VAL B 1 221 ? -26.141 20.781 19.703 1 97.19 221 VAL B O 1
ATOM 4647 N N . GLU B 1 222 ? -25.109 22.281 18.297 1 97.19 222 GLU B N 1
ATOM 4648 C CA . GLU B 1 222 ? -26.156 23.297 18.391 1 97.19 222 GLU B CA 1
ATOM 4649 C C . GLU B 1 222 ? -26.25 24.125 17.109 1 97.19 222 GLU B C 1
ATOM 4651 O O . GLU B 1 222 ? -25.234 24.641 16.625 1 97.19 222 GLU B O 1
ATOM 4656 N N . MET B 1 223 ? -27.531 24.219 16.672 1 97.38 223 MET B N 1
ATOM 4657 C CA . MET B 1 223 ? -27.734 24.953 15.422 1 97.38 223 MET B CA 1
ATOM 4658 C C . MET B 1 223 ? -27.375 26.422 15.586 1 97.38 223 MET B C 1
ATOM 4660 O O . MET B 1 223 ? -27.812 27.078 16.547 1 97.38 223 MET B O 1
ATOM 4664 N N . LYS B 1 224 ? -26.547 26.906 14.719 1 96.44 224 LYS B N 1
ATOM 4665 C CA . LYS B 1 224 ? -26.156 28.297 14.688 1 96.44 224 LYS B CA 1
ATOM 4666 C C . LYS B 1 224 ? -26.109 28.828 13.258 1 96.44 224 LYS B C 1
ATOM 4668 O O . LYS B 1 224 ? -26.062 28.047 12.305 1 96.44 224 LYS B O 1
ATOM 4673 N N . THR B 1 225 ? -26.219 30.094 13.164 1 96.81 225 THR B N 1
ATOM 4674 C CA . THR B 1 225 ? -26.094 30.766 11.875 1 96.81 225 THR B CA 1
ATOM 4675 C C . THR B 1 225 ? -24.688 31.328 11.703 1 96.81 225 THR B C 1
ATOM 4677 O O . THR B 1 225 ? -24.219 32.094 12.547 1 96.81 225 THR B O 1
ATOM 4680 N N . TYR B 1 226 ? -24.016 30.953 10.656 1 96.12 226 TYR B N 1
ATOM 4681 C CA . TYR B 1 226 ? -22.688 31.453 10.312 1 96.12 226 TYR B CA 1
ATOM 4682 C C . TYR B 1 226 ? -22.75 32.406 9.109 1 96.12 226 TYR B C 1
ATOM 4684 O O . TYR B 1 226 ? -23.266 32.031 8.055 1 96.12 226 TYR B O 1
ATOM 4692 N N . HIS B 1 227 ? -22.203 33.562 9.328 1 96.81 227 HIS B N 1
ATOM 4693 C CA . HIS B 1 227 ? -22.219 34.531 8.258 1 96.81 227 HIS B CA 1
ATOM 4694 C C . HIS B 1 227 ? -21.031 34.344 7.316 1 96.81 227 HIS B C 1
ATOM 4696 O O . HIS B 1 227 ? -19.875 34.344 7.762 1 96.81 227 HIS B O 1
ATOM 4702 N N . THR B 1 228 ? -21.328 34.188 6.047 1 97.5 228 THR B N 1
ATOM 4703 C CA . THR B 1 228 ? -20.281 34.062 5.039 1 97.5 228 THR B CA 1
ATOM 4704 C C . THR B 1 228 ? -20.359 35.219 4.031 1 97.5 228 THR B C 1
ATOM 4706 O O . THR B 1 228 ? -21.297 36.031 4.074 1 97.5 228 THR B O 1
ATOM 4709 N N . SER B 1 229 ? -19.422 35.344 3.166 1 97.62 229 SER B N 1
ATOM 4710 C CA . SER B 1 229 ? -19.406 36.375 2.129 1 97.62 229 SER B CA 1
ATOM 4711 C C . SER B 1 229 ? -20.5 36.125 1.102 1 97.62 229 SER B C 1
ATOM 4713 O O . SER B 1 229 ? -20.828 37.031 0.324 1 97.62 229 SER B O 1
ATOM 4715 N N . GLN B 1 230 ? -21.062 34.969 1.084 1 97.38 230 GLN B N 1
ATOM 4716 C CA . GLN B 1 230 ? -22.094 34.656 0.109 1 97.38 230 GLN B CA 1
ATOM 4717 C C . GLN B 1 230 ? -23.438 34.406 0.798 1 97.38 230 GLN B C 1
ATOM 4719 O O . GLN B 1 230 ? -24.312 33.75 0.229 1 97.38 230 GLN B O 1
ATOM 4724 N N . GLY B 1 231 ? -23.531 34.875 2.066 1 96.5 231 GLY B N 1
ATOM 4725 C CA . GLY B 1 231 ? -24.781 34.688 2.803 1 96.5 231 GLY B CA 1
ATOM 4726 C C . GLY B 1 231 ? -24.641 33.812 4.035 1 96.5 231 GLY B C 1
ATOM 4727 O O . GLY B 1 231 ? -23.531 33.406 4.367 1 96.5 231 GLY B O 1
ATOM 4728 N N . ASP B 1 232 ? -25.766 33.562 4.652 1 97 232 ASP B N 1
ATOM 4729 C CA . ASP B 1 232 ? -25.766 32.844 5.91 1 97 232 ASP B CA 1
ATOM 4730 C C . ASP B 1 232 ? -25.844 31.328 5.664 1 97 232 ASP B C 1
ATOM 4732 O O . ASP B 1 232 ? -26.5 30.891 4.723 1 97 232 ASP B O 1
ATOM 4736 N N . VAL B 1 233 ? -25.141 30.625 6.512 1 97.25 233 VAL B N 1
ATOM 4737 C CA . VAL B 1 233 ? -25.203 29.172 6.512 1 97.25 233 VAL B CA 1
ATOM 4738 C C . VAL B 1 233 ? -25.547 28.656 7.914 1 97.25 233 VAL B C 1
ATOM 4740 O O . VAL B 1 233 ? -24.969 29.109 8.906 1 97.25 233 VAL B O 1
ATOM 4743 N N . GLU B 1 234 ? -26.516 27.828 7.977 1 97.5 234 GLU B N 1
ATOM 4744 C CA . GLU B 1 234 ? -26.859 27.188 9.242 1 97.5 234 GLU B CA 1
ATOM 4745 C C . GLU B 1 234 ? -26.094 25.875 9.422 1 97.5 234 GLU B C 1
ATOM 4747 O O . GLU B 1 234 ? -25.953 25.094 8.484 1 97.5 234 GLU B O 1
ATOM 4752 N N . ALA B 1 235 ? -25.578 25.688 10.648 1 97.81 235 ALA B N 1
ATOM 4753 C CA . ALA B 1 235 ? -24.891 24.438 10.977 1 97.81 235 ALA B CA 1
ATOM 4754 C C . ALA B 1 235 ? -24.906 24.188 12.477 1 97.81 235 ALA B C 1
ATOM 4756 O O . ALA B 1 235 ? -24.969 25.125 13.273 1 97.81 235 ALA B O 1
ATOM 4757 N N . ASP B 1 236 ? -24.938 22.969 12.844 1 97.88 236 ASP B N 1
ATOM 4758 C CA . ASP B 1 236 ? -24.938 22.625 14.258 1 97.88 236 ASP B CA 1
ATOM 4759 C C . ASP B 1 236 ? -23.625 21.969 14.664 1 97.88 236 ASP B C 1
ATOM 4761 O O . ASP B 1 236 ? -23.375 21.734 15.852 1 97.88 236 ASP B O 1
ATOM 4765 N N . LEU B 1 237 ? -22.734 21.75 13.766 1 97.88 237 LEU B N 1
ATOM 4766 C CA . LEU B 1 237 ? -21.359 21.297 13.984 1 97.88 237 LEU B CA 1
ATOM 4767 C C . LEU B 1 237 ? -20.422 21.875 12.922 1 97.88 237 LEU B C 1
ATOM 4769 O O . LEU B 1 237 ? -20.734 21.828 11.727 1 97.88 237 LEU B O 1
ATOM 4773 N N . VAL B 1 238 ? -19.266 22.453 13.328 1 97.75 238 VAL B N 1
ATOM 4774 C CA . VAL B 1 238 ? -18.344 23.094 12.391 1 97.75 238 VAL B CA 1
ATOM 4775 C C . VAL B 1 238 ? -16.938 22.516 12.562 1 97.75 238 VAL B C 1
ATOM 4777 O O . VAL B 1 238 ? -16.469 22.359 13.695 1 97.75 238 VAL B O 1
ATOM 4780 N N . PHE B 1 239 ? -16.312 22.141 11.484 1 97.56 239 PHE B N 1
ATOM 4781 C CA . PHE B 1 239 ? -14.906 21.781 11.445 1 97.56 239 PHE B CA 1
ATOM 4782 C C . PHE B 1 239 ? -14.094 22.859 10.734 1 97.56 239 PHE B C 1
ATOM 4784 O O . PHE B 1 239 ? -14.367 23.172 9.57 1 97.56 239 PHE B O 1
ATOM 4791 N N . TRP B 1 240 ? -13.102 23.406 11.43 1 96.44 240 TRP B N 1
ATOM 4792 C CA . TRP B 1 240 ? -12.242 24.438 10.883 1 96.44 240 TRP B CA 1
ATOM 4793 C C . TRP B 1 240 ? -10.953 23.844 10.32 1 96.44 240 TRP B C 1
ATOM 4795 O O . TRP B 1 240 ? -10.008 23.594 11.062 1 96.44 240 TRP B O 1
ATOM 4805 N N . THR B 1 241 ? -10.891 23.609 9.031 1 95.69 241 THR B N 1
ATOM 4806 C CA . THR B 1 241 ? -9.719 23.094 8.328 1 95.69 241 THR B CA 1
ATOM 4807 C C . THR B 1 241 ? -9.039 24.188 7.527 1 95.69 241 THR B C 1
ATOM 4809 O O . THR B 1 241 ? -8.898 24.094 6.309 1 95.69 241 THR B O 1
ATOM 4812 N N . THR B 1 242 ? -8.539 25.203 8.188 1 91.69 242 THR B N 1
ATOM 4813 C CA . THR B 1 242 ? -8.18 26.469 7.559 1 91.69 242 THR B CA 1
ATOM 4814 C C . THR B 1 242 ? -6.664 26.594 7.418 1 91.69 242 THR B C 1
ATOM 4816 O O . THR B 1 242 ? -6.117 27.703 7.477 1 91.69 242 THR B O 1
ATOM 4819 N N . GLY B 1 243 ? -5.992 25.484 7.277 1 86.75 243 GLY B N 1
ATOM 4820 C CA . GLY B 1 243 ? -4.582 25.547 6.926 1 86.75 243 GLY B CA 1
ATOM 4821 C C . GLY B 1 243 ? -3.662 25.281 8.102 1 86.75 243 GLY B C 1
ATOM 4822 O O . GLY B 1 243 ? -4.098 25.297 9.258 1 86.75 243 GLY B O 1
ATOM 4823 N N . ASN B 1 244 ? -2.393 25.125 7.801 1 88.69 244 ASN B N 1
ATOM 4824 C CA . ASN B 1 244 ? -1.382 24.734 8.781 1 88.69 244 ASN B CA 1
ATOM 4825 C C . ASN B 1 244 ? -0.583 25.938 9.266 1 88.69 244 ASN B C 1
ATOM 4827 O O . ASN B 1 244 ? -0.471 26.953 8.562 1 88.69 244 ASN B O 1
ATOM 4831 N N . LYS B 1 245 ? -0.184 25.875 10.469 1 91.5 245 LYS B N 1
ATOM 4832 C CA . LYS B 1 245 ? 0.826 26.766 11.039 1 91.5 245 LYS B CA 1
ATOM 4833 C C . LYS B 1 245 ? 2.189 26.078 11.094 1 91.5 245 LYS B C 1
ATOM 4835 O O . LYS B 1 245 ? 2.287 24.906 11.461 1 91.5 245 LYS B O 1
ATOM 4840 N N . LEU B 1 246 ? 3.248 26.797 10.711 1 95.06 246 LEU B N 1
ATOM 4841 C CA . LEU B 1 246 ? 4.59 26.219 10.75 1 95.06 246 LEU B CA 1
ATOM 4842 C C . LEU B 1 246 ? 5.125 26.188 12.18 1 95.06 246 LEU B C 1
ATOM 4844 O O . LEU B 1 246 ? 4.875 27.109 12.961 1 95.06 246 LEU B O 1
ATOM 4848 N N . ASN B 1 247 ? 5.863 25.125 12.5 1 94.75 247 ASN B N 1
ATOM 4849 C CA . ASN B 1 247 ? 6.543 25.016 13.789 1 94.75 247 ASN B CA 1
ATOM 4850 C C . ASN B 1 247 ? 7.902 25.719 13.758 1 94.75 247 ASN B C 1
ATOM 4852 O O . ASN B 1 247 ? 8.938 25.062 13.734 1 94.75 247 ASN B O 1
ATOM 4856 N N . ASN B 1 248 ? 7.836 27.094 13.797 1 96.62 248 ASN B N 1
ATOM 4857 C CA . ASN B 1 248 ? 9.07 27.844 13.594 1 96.62 248 ASN B CA 1
ATOM 4858 C C . ASN B 1 248 ? 9.375 28.75 14.781 1 96.62 248 ASN B C 1
ATOM 4860 O O . ASN B 1 248 ? 10.289 29.562 14.719 1 96.62 248 ASN B O 1
ATOM 4864 N N . GLU B 1 249 ? 8.672 28.609 15.898 1 93.62 249 GLU B N 1
ATOM 4865 C CA . GLU B 1 249 ? 8.82 29.516 17.031 1 93.62 249 GLU B CA 1
ATOM 4866 C C . GLU B 1 249 ? 10.227 29.438 17.625 1 93.62 249 GLU B C 1
ATOM 4868 O O . GLU B 1 249 ? 10.766 30.438 18.094 1 93.62 249 GLU B O 1
ATOM 4873 N N . MET B 1 250 ? 10.859 28.297 17.531 1 96.12 250 MET B N 1
ATOM 4874 C CA . MET B 1 250 ? 12.172 28.078 18.125 1 96.12 250 MET B CA 1
ATOM 4875 C C . MET B 1 250 ? 13.289 28.406 17.141 1 96.12 250 MET B C 1
ATOM 4877 O O . MET B 1 250 ? 14.469 28.297 17.484 1 96.12 250 MET B O 1
ATOM 4881 N N . LEU B 1 251 ? 12.938 28.891 15.953 1 97.38 251 LEU B N 1
ATOM 4882 C CA . LEU B 1 251 ? 13.922 29.016 14.883 1 97.38 251 LEU B CA 1
ATOM 4883 C C . LEU B 1 251 ? 14.242 30.484 14.625 1 97.38 251 LEU B C 1
ATOM 4885 O O . LEU B 1 251 ? 14.609 30.859 13.508 1 97.38 251 LEU B O 1
ATOM 4889 N N . ARG B 1 252 ? 14.172 31.328 15.594 1 89.69 252 ARG B N 1
ATOM 4890 C CA . ARG B 1 252 ? 14.328 32.781 15.445 1 89.69 252 ARG B CA 1
ATOM 4891 C C . ARG B 1 252 ? 15.742 33.125 14.984 1 89.69 252 ARG B C 1
ATOM 4893 O O . ARG B 1 252 ? 15.953 34.156 14.352 1 89.69 252 ARG B O 1
ATOM 4900 N N . GLY B 1 253 ? 16.703 32.344 15.156 1 91.38 253 GLY B N 1
ATOM 4901 C CA . GLY B 1 253 ? 18.078 32.625 14.766 1 91.38 253 GLY B CA 1
ATOM 4902 C C . GLY B 1 253 ? 18.391 32.219 13.344 1 91.38 253 GLY B C 1
ATOM 4903 O O . GLY B 1 253 ? 19.5 32.438 12.852 1 91.38 253 GLY B O 1
ATOM 4904 N N . PHE B 1 254 ? 17.469 31.688 12.648 1 96.88 254 PHE B N 1
ATOM 4905 C CA . PHE B 1 254 ? 17.688 31.188 11.289 1 96.88 254 PHE B CA 1
ATOM 4906 C C . PHE B 1 254 ? 16.906 32.031 10.281 1 96.88 254 PHE B C 1
ATOM 4908 O O . PHE B 1 254 ? 15.969 32.75 10.648 1 96.88 254 PHE B O 1
ATOM 4915 N N . PRO B 1 255 ? 17.359 32.062 9.039 1 97.88 255 PRO B N 1
ATOM 4916 C CA . PRO B 1 255 ? 16.656 32.812 8.008 1 97.88 255 PRO B CA 1
ATOM 4917 C C . PRO B 1 255 ? 15.281 32.25 7.672 1 97.88 255 PRO B C 1
ATOM 4919 O O . PRO B 1 255 ? 15.195 31.109 7.172 1 97.88 255 PRO B O 1
ATOM 4922 N N . LEU B 1 256 ? 14.219 32.969 7.914 1 97.75 256 LEU B N 1
ATOM 4923 C CA . LEU B 1 256 ? 12.844 32.656 7.57 1 97.75 256 LEU B CA 1
ATOM 4924 C C . LEU B 1 256 ? 12.312 33.562 6.48 1 97.75 256 LEU B C 1
ATOM 4926 O O . LEU B 1 256 ? 12.648 34.75 6.441 1 97.75 256 LEU B O 1
ATOM 4930 N N . ASP B 1 257 ? 11.547 33.031 5.617 1 97.25 257 ASP B N 1
ATOM 4931 C CA . ASP B 1 257 ? 10.938 33.906 4.605 1 97.25 257 ASP B CA 1
ATOM 4932 C C . ASP B 1 257 ? 9.656 34.531 5.129 1 97.25 257 ASP B C 1
ATOM 4934 O O . ASP B 1 257 ? 9.359 34.469 6.324 1 97.25 257 ASP B O 1
ATOM 4938 N N . GLY B 1 258 ? 8.945 35.25 4.289 1 94.62 258 GLY B N 1
ATOM 4939 C CA . GLY B 1 258 ? 7.766 36 4.676 1 94.62 258 GLY B CA 1
ATOM 4940 C C . GLY B 1 258 ? 6.633 35.125 5.168 1 94.62 258 GLY B C 1
ATOM 4941 O O . GLY B 1 258 ? 5.734 35.594 5.871 1 94.62 258 GLY B O 1
ATOM 4942 N N . GLN B 1 259 ? 6.684 33.844 4.867 1 94.25 259 GLN B N 1
ATOM 4943 C CA . GLN B 1 259 ? 5.648 32.906 5.281 1 94.25 259 GLN B CA 1
ATOM 4944 C C . GLN B 1 259 ? 6.078 32.125 6.516 1 94.25 259 GLN B C 1
ATOM 4946 O O . GLN B 1 259 ? 5.332 31.281 7.012 1 94.25 259 GLN B O 1
ATOM 4951 N N . GLY B 1 260 ? 7.266 32.406 7.004 1 96.38 260 GLY B N 1
ATOM 4952 C CA . GLY B 1 260 ? 7.766 31.734 8.188 1 96.38 260 GLY B CA 1
ATOM 4953 C C . GLY B 1 260 ? 8.484 30.438 7.879 1 96.38 260 GLY B C 1
ATOM 4954 O O . GLY B 1 260 ? 8.773 29.656 8.781 1 96.38 260 GLY B O 1
ATOM 4955 N N . GLN B 1 261 ? 8.781 30.156 6.641 1 98 261 GLN B N 1
ATOM 4956 C CA . GLN B 1 261 ? 9.492 28.953 6.238 1 98 261 GLN B CA 1
ATOM 4957 C C . GLN B 1 261 ? 11 29.156 6.293 1 98 261 GLN B C 1
ATOM 4959 O O . GLN B 1 261 ? 11.5 30.234 5.984 1 98 261 GLN B O 1
ATOM 4964 N N . VAL B 1 262 ? 11.68 28.125 6.629 1 98.56 262 VAL B N 1
ATOM 4965 C CA . VAL B 1 262 ? 13.141 28.172 6.656 1 98.56 262 VAL B CA 1
ATOM 4966 C C . VAL B 1 262 ? 13.68 28.25 5.23 1 98.56 262 VAL B C 1
ATOM 4968 O O . VAL B 1 262 ? 13.305 27.453 4.371 1 98.56 262 VAL B O 1
ATOM 4971 N N . ARG B 1 263 ? 14.57 29.219 4.961 1 98.62 263 ARG B N 1
ATOM 4972 C CA . ARG B 1 263 ? 15.18 29.359 3.641 1 98.62 263 ARG B CA 1
ATOM 4973 C C . ARG B 1 263 ? 16.297 28.328 3.436 1 98.62 263 ARG B C 1
ATOM 4975 O O . ARG B 1 263 ? 17.25 28.297 4.207 1 98.62 263 ARG B O 1
ATOM 4982 N N . VAL B 1 264 ? 16.125 27.531 2.424 1 98.56 264 VAL B N 1
ATOM 4983 C CA . VAL B 1 264 ? 17.125 26.516 2.129 1 98.56 264 VAL B CA 1
ATOM 4984 C C . VAL B 1 264 ? 17.562 26.641 0.672 1 98.56 264 VAL B C 1
ATOM 4986 O O . VAL B 1 264 ? 16.812 27.109 -0.178 1 98.56 264 VAL B O 1
ATOM 4989 N N . ASN B 1 265 ? 18.812 26.234 0.397 1 98.25 265 ASN B N 1
ATOM 4990 C CA . ASN B 1 265 ? 19.297 26.125 -0.979 1 98.25 265 ASN B CA 1
ATOM 4991 C C . ASN B 1 265 ? 18.891 24.797 -1.609 1 98.25 265 ASN B C 1
ATOM 4993 O O . ASN B 1 265 ? 18.109 24.031 -1.025 1 98.25 265 ASN B O 1
ATOM 4997 N N . GLU B 1 266 ? 19.391 24.453 -2.805 1 98.19 266 GLU B N 1
ATOM 4998 C CA . GLU B 1 266 ? 18.969 23.281 -3.561 1 98.19 266 GLU B CA 1
ATOM 4999 C C . GLU B 1 266 ? 19.484 22 -2.914 1 98.19 266 GLU B C 1
ATOM 5001 O O . GLU B 1 266 ? 19.062 20.906 -3.264 1 98.19 266 GLU B O 1
ATOM 5006 N N . SER B 1 267 ? 20.375 22.156 -1.994 1 98.62 267 SER B N 1
ATOM 5007 C CA . SER B 1 267 ? 20.891 21 -1.272 1 98.62 267 SER B CA 1
ATOM 5008 C C . SER B 1 267 ? 20.234 20.859 0.096 1 98.62 267 SER B C 1
ATOM 5010 O O . SER B 1 267 ? 20.641 20.016 0.907 1 98.62 267 SER B O 1
ATOM 5012 N N . PHE B 1 268 ? 19.266 21.688 0.462 1 98.69 268 PHE B N 1
ATOM 5013 C CA . PHE B 1 268 ? 18.469 21.734 1.68 1 98.69 268 PHE B CA 1
ATOM 5014 C C . PHE B 1 268 ? 19.281 22.266 2.848 1 98.69 268 PHE B C 1
ATOM 5016 O O . PHE B 1 268 ? 18.906 22.094 4.008 1 98.69 268 PHE B O 1
ATOM 5023 N N . GLN B 1 269 ? 20.453 22.844 2.541 1 98.69 269 GLN B N 1
ATOM 5024 C CA . GLN B 1 269 ? 21.188 23.578 3.562 1 98.69 269 GLN B CA 1
ATOM 5025 C C . GLN B 1 269 ? 20.5 24.906 3.875 1 98.69 269 GLN B C 1
ATOM 5027 O O . GLN B 1 269 ? 20.031 25.594 2.969 1 98.69 269 GLN B O 1
ATOM 5032 N N . VAL B 1 270 ? 20.438 25.188 5.168 1 98.75 270 VAL B N 1
ATOM 5033 C CA . VAL B 1 270 ? 19.875 26.469 5.574 1 98.75 270 VAL B CA 1
ATOM 5034 C C . VAL B 1 270 ? 20.797 27.594 5.145 1 98.75 270 VAL B C 1
ATOM 5036 O O . VAL B 1 270 ? 22.016 27.516 5.324 1 98.75 270 VAL B O 1
ATOM 5039 N N . ASP B 1 271 ? 20.234 28.609 4.566 1 98.38 271 ASP B N 1
ATOM 5040 C CA . ASP B 1 271 ? 21.016 29.734 4.066 1 98.38 271 ASP B CA 1
ATOM 5041 C C . ASP B 1 271 ? 21.922 30.312 5.16 1 98.38 271 ASP B C 1
ATOM 5043 O O . ASP B 1 271 ? 21.438 30.672 6.242 1 98.38 271 ASP B O 1
ATOM 5047 N N . GLY B 1 272 ? 23.234 30.312 4.887 1 97.62 272 GLY B N 1
ATOM 5048 C CA . GLY B 1 272 ? 24.188 30.906 5.824 1 97.62 272 GLY B CA 1
ATOM 5049 C C . GLY B 1 272 ? 24.719 29.906 6.84 1 97.62 272 GLY B C 1
ATOM 5050 O O . GLY B 1 272 ? 25.609 30.234 7.625 1 97.62 272 GLY B O 1
ATOM 5051 N N . PHE B 1 273 ? 24.203 28.719 6.836 1 98.12 273 PHE B N 1
ATOM 5052 C CA . PHE B 1 273 ? 24.609 27.719 7.805 1 98.12 273 PHE B CA 1
ATOM 5053 C C . PHE B 1 273 ? 24.891 26.391 7.117 1 98.12 273 PHE B C 1
ATOM 5055 O O . PHE B 1 273 ? 24.031 25.5 7.066 1 98.12 273 PHE B O 1
ATOM 5062 N N . PRO B 1 274 ? 26.094 26.156 6.719 1 97.25 274 PRO B N 1
ATOM 5063 C CA . PRO B 1 274 ? 26.422 25 5.871 1 97.25 274 PRO B CA 1
ATOM 5064 C C . PRO B 1 274 ? 26.203 23.672 6.578 1 97.25 274 PRO B C 1
ATOM 5066 O O . PRO B 1 274 ? 25.984 22.656 5.918 1 97.25 274 PRO B O 1
ATOM 5069 N N . ASN B 1 275 ? 26.234 23.656 7.891 1 97.69 275 ASN B N 1
ATOM 5070 C CA . ASN B 1 275 ? 26.094 22.391 8.602 1 97.69 275 ASN B CA 1
ATOM 5071 C C . ASN B 1 275 ? 24.672 22.188 9.102 1 97.69 275 ASN B C 1
ATOM 5073 O O . ASN B 1 275 ? 24.391 21.234 9.828 1 97.69 275 ASN B O 1
ATOM 5077 N N . VAL B 1 276 ? 23.75 23.109 8.758 1 98.75 276 VAL B N 1
ATOM 5078 C CA . VAL B 1 276 ? 22.344 23.031 9.164 1 98.75 276 VAL B CA 1
ATOM 5079 C C . VAL B 1 276 ? 21.469 22.781 7.949 1 98.75 276 VAL B C 1
ATOM 5081 O O . VAL B 1 276 ? 21.531 23.516 6.961 1 98.75 276 VAL B O 1
ATOM 5084 N N . PHE B 1 277 ? 20.703 21.703 8.016 1 98.88 277 PHE B N 1
ATOM 5085 C CA . PHE B 1 277 ? 19.75 21.344 6.973 1 98.88 277 PHE B CA 1
ATOM 5086 C C . PHE B 1 277 ? 18.312 21.5 7.469 1 98.88 277 PHE B C 1
ATOM 5088 O O . PHE B 1 277 ? 18.078 21.5 8.68 1 98.88 277 PHE B O 1
ATOM 5095 N N . ALA B 1 278 ? 17.375 21.719 6.594 1 98.81 278 ALA B N 1
ATOM 5096 C CA . ALA B 1 278 ? 15.945 21.672 6.887 1 98.81 278 ALA B CA 1
ATOM 5097 C C . ALA B 1 278 ? 15.195 20.859 5.836 1 98.81 278 ALA B C 1
ATOM 5099 O O . ALA B 1 278 ? 15.609 20.797 4.676 1 98.81 278 ALA B O 1
ATOM 5100 N N . ALA B 1 279 ? 14.102 20.219 6.227 1 98.56 279 ALA B N 1
ATOM 5101 C CA . ALA B 1 279 ? 13.359 19.359 5.32 1 98.56 279 ALA B CA 1
ATOM 5102 C C . ALA B 1 279 ? 11.883 19.312 5.703 1 98.56 279 ALA B C 1
ATOM 5104 O O . ALA B 1 279 ? 11.523 19.5 6.867 1 98.56 279 ALA B O 1
ATOM 5105 N N . GLY B 1 280 ? 11.016 19 4.703 1 97.94 280 GLY B N 1
ATOM 5106 C CA . GLY B 1 280 ? 9.578 18.875 4.926 1 97.94 280 GLY B CA 1
ATOM 5107 C C . GLY B 1 280 ? 8.844 20.203 4.828 1 97.94 280 GLY B C 1
ATOM 5108 O O . GLY B 1 280 ? 9.242 21.078 4.066 1 97.94 280 GLY B O 1
ATOM 5109 N N . ASP B 1 281 ? 7.793 20.297 5.578 1 96.94 281 ASP B N 1
ATOM 5110 C CA . ASP B 1 281 ? 6.879 21.438 5.477 1 96.94 281 ASP B CA 1
ATOM 5111 C C . ASP B 1 281 ? 7.543 22.734 5.941 1 96.94 281 ASP B C 1
ATOM 5113 O O . ASP B 1 281 ? 7.176 23.812 5.496 1 96.94 281 ASP B O 1
ATOM 5117 N N . ILE B 1 282 ? 8.562 22.594 6.73 1 98.25 282 ILE B N 1
ATOM 5118 C CA . ILE B 1 282 ? 9.148 23.766 7.367 1 98.25 282 ILE B CA 1
ATOM 5119 C C . ILE B 1 282 ? 9.992 24.547 6.355 1 98.25 282 ILE B C 1
ATOM 5121 O O . ILE B 1 282 ? 10.312 25.719 6.57 1 98.25 282 ILE B O 1
ATOM 5125 N N . CYS B 1 283 ? 10.367 23.922 5.246 1 97.06 283 CYS B N 1
ATOM 5126 C CA . CYS B 1 283 ? 11.273 24.531 4.281 1 97.06 283 CYS B CA 1
ATOM 5127 C C . CYS B 1 283 ? 10.5 25.344 3.248 1 97.06 283 CYS B C 1
ATOM 5129 O O . CYS B 1 283 ? 9.312 25.109 3.029 1 97.06 283 CYS B O 1
ATOM 5131 N N . ASN B 1 284 ? 11.164 26.203 2.617 1 97.25 284 ASN B N 1
ATOM 5132 C CA . ASN B 1 284 ? 10.516 27.094 1.658 1 97.25 284 ASN B CA 1
ATOM 5133 C C . ASN B 1 284 ? 10.609 26.547 0.237 1 97.25 284 ASN B C 1
ATOM 5135 O O . ASN B 1 284 ? 10.555 27.312 -0.731 1 97.25 284 ASN B O 1
ATOM 5139 N N . THR B 1 285 ? 10.867 25.234 0.067 1 95.56 285 THR B N 1
ATOM 5140 C CA . THR B 1 285 ? 10.844 24.656 -1.269 1 95.56 285 THR B CA 1
ATOM 5141 C C . THR B 1 285 ? 9.523 24.969 -1.974 1 95.56 285 THR B C 1
ATOM 5143 O O . THR B 1 285 ? 8.453 24.828 -1.388 1 95.56 285 THR B O 1
ATOM 5146 N N . SER B 1 286 ? 9.617 25.391 -3.18 1 93.38 286 SER B N 1
ATOM 5147 C CA . SER B 1 286 ? 8.445 25.828 -3.928 1 93.38 286 SER B CA 1
ATOM 5148 C C . SER B 1 286 ? 7.648 24.641 -4.461 1 93.38 286 SER B C 1
ATOM 5150 O O . SER B 1 286 ? 7.605 24.406 -5.672 1 93.38 286 SER B O 1
ATOM 5152 N N . GLU B 1 287 ? 6.961 23.984 -3.654 1 94.12 287 GLU B N 1
ATOM 5153 C CA . GLU B 1 287 ? 6.113 22.844 -3.965 1 94.12 287 GLU B CA 1
ATOM 5154 C C . GLU B 1 287 ? 5 22.688 -2.932 1 94.12 287 GLU B C 1
ATOM 5156 O O . GLU B 1 287 ? 5.043 23.297 -1.866 1 94.12 287 GLU B O 1
ATOM 5161 N N . LEU B 1 288 ? 3.957 21.984 -3.34 1 92.94 288 LEU B N 1
ATOM 5162 C CA . LEU B 1 288 ? 2.912 21.688 -2.365 1 92.94 288 LEU B CA 1
ATOM 5163 C C . LEU B 1 288 ? 3.479 20.922 -1.172 1 92.94 288 LEU B C 1
ATOM 5165 O O . LEU B 1 288 ? 4.316 20.031 -1.339 1 92.94 288 LEU B O 1
ATOM 5169 N N . LYS B 1 289 ? 3.076 21.297 -0.015 1 93.31 289 LYS B N 1
ATOM 5170 C CA . LYS B 1 289 ? 3.533 20.625 1.195 1 93.31 289 LYS B CA 1
ATOM 5171 C C . LYS B 1 289 ? 2.748 19.344 1.439 1 93.31 289 LYS B C 1
ATOM 5173 O O . LYS B 1 289 ? 1.778 19.344 2.201 1 93.31 289 LYS B O 1
ATOM 5178 N N . THR B 1 290 ? 3.158 18.281 0.751 1 92.56 290 THR B N 1
ATOM 5179 C CA . THR B 1 290 ? 2.549 16.953 0.823 1 92.56 290 THR B CA 1
ATOM 5180 C C . THR B 1 290 ? 3.557 15.93 1.32 1 92.56 290 THR B C 1
ATOM 5182 O O . THR B 1 290 ? 4.766 16.156 1.263 1 92.56 290 THR B O 1
ATOM 5185 N N . LEU B 1 291 ? 3.035 14.883 1.772 1 93 291 LEU B N 1
ATOM 5186 C CA . LEU B 1 291 ? 3.908 13.797 2.205 1 93 291 LEU B CA 1
ATOM 5187 C C . LEU B 1 291 ? 4.715 13.25 1.033 1 93 291 LEU B C 1
ATOM 5189 O O . LEU B 1 291 ? 5.887 12.898 1.192 1 93 291 LEU B O 1
ATOM 5193 N N . VAL B 1 292 ? 4.102 13.203 -0.15 1 91.5 292 VAL B N 1
ATOM 5194 C CA . VAL B 1 292 ? 4.781 12.68 -1.33 1 91.5 292 VAL B CA 1
ATOM 5195 C C . VAL B 1 292 ? 6 13.539 -1.649 1 91.5 292 VAL B C 1
ATOM 5197 O O . VAL B 1 292 ? 7.082 13.016 -1.927 1 91.5 292 VAL B O 1
ATOM 5200 N N . ASN B 1 293 ? 5.852 14.805 -1.59 1 94 293 ASN B N 1
ATOM 5201 C CA . ASN B 1 293 ? 6.977 15.695 -1.847 1 94 293 ASN B CA 1
ATOM 5202 C C . ASN B 1 293 ? 7.996 15.656 -0.709 1 94 293 ASN B C 1
ATOM 5204 O O . ASN B 1 293 ? 9.203 15.633 -0.951 1 94 293 ASN B O 1
ATOM 5208 N N . ALA B 1 294 ? 7.504 15.656 0.519 1 95.75 294 ALA B N 1
ATOM 5209 C CA . ALA B 1 294 ? 8.391 15.641 1.678 1 95.75 294 ALA B CA 1
ATOM 5210 C C . ALA B 1 294 ? 9.297 14.414 1.662 1 95.75 294 ALA B C 1
ATOM 5212 O O . ALA B 1 294 ? 10.453 14.477 2.08 1 95.75 294 ALA B O 1
ATOM 5213 N N . LYS B 1 295 ? 8.766 13.344 1.198 1 93.69 295 LYS B N 1
ATOM 5214 C CA . LYS B 1 295 ? 9.516 12.086 1.177 1 93.69 295 LYS B CA 1
ATOM 5215 C C . LYS B 1 295 ? 10.711 12.18 0.237 1 93.69 295 LYS B C 1
ATOM 5217 O O . LYS B 1 295 ? 11.711 11.492 0.433 1 93.69 295 LYS B O 1
ATOM 5222 N N . LYS B 1 296 ? 10.656 13.031 -0.738 1 94.25 296 LYS B N 1
ATOM 5223 C CA . LYS B 1 296 ? 11.766 13.219 -1.668 1 94.25 296 LYS B CA 1
ATOM 5224 C C . LYS B 1 296 ? 12.938 13.93 -0.989 1 94.25 296 LYS B C 1
ATOM 5226 O O . LYS B 1 296 ? 14.078 13.852 -1.456 1 94.25 296 LYS B O 1
ATOM 5231 N N . HIS B 1 297 ? 12.641 14.633 0.079 1 98.19 297 HIS B N 1
ATOM 5232 C CA . HIS B 1 297 ? 13.68 15.367 0.799 1 98.19 297 HIS B CA 1
ATOM 5233 C C . HIS B 1 297 ? 14.57 14.414 1.587 1 98.19 297 HIS B C 1
ATOM 5235 O O . HIS B 1 297 ? 15.758 14.68 1.77 1 98.19 297 HIS B O 1
ATOM 5241 N N . ILE B 1 298 ? 14.062 13.312 2.002 1 98.06 298 ILE B N 1
ATOM 5242 C CA . ILE B 1 298 ? 14.641 12.438 3.02 1 98.06 298 ILE B CA 1
ATOM 5243 C C . ILE B 1 298 ? 15.961 11.852 2.512 1 98.06 298 ILE B C 1
ATOM 5245 O O . ILE B 1 298 ? 17.016 12.094 3.1 1 98.06 298 ILE B O 1
ATOM 5249 N N . PRO B 1 299 ? 15.961 11.172 1.368 1 97.06 299 PRO B N 1
ATOM 5250 C CA . PRO B 1 299 ? 17.234 10.602 0.927 1 97.06 299 PRO B CA 1
ATOM 5251 C C . PRO B 1 299 ? 18.266 11.664 0.566 1 97.06 299 PRO B C 1
ATOM 5253 O O . PRO B 1 299 ? 19.469 11.453 0.752 1 97.06 299 PRO B O 1
ATOM 5256 N N . LEU B 1 300 ? 17.812 12.758 0.097 1 98.12 300 LEU B N 1
ATOM 5257 C CA . LEU B 1 300 ? 18.734 13.812 -0.322 1 98.12 300 LEU B CA 1
ATOM 5258 C C . LEU B 1 300 ? 19.438 14.438 0.882 1 98.12 300 LEU B C 1
ATOM 5260 O O . LEU B 1 300 ? 20.656 14.602 0.883 1 98.12 300 LEU B O 1
ATOM 5264 N N . VAL B 1 301 ? 18.703 14.766 1.874 1 98.81 301 VAL B N 1
ATOM 5265 C CA . VAL B 1 301 ? 19.281 15.375 3.066 1 98.81 301 VAL B CA 1
ATOM 5266 C C . VAL B 1 301 ? 20.25 14.398 3.732 1 98.81 301 VAL B C 1
ATOM 5268 O O . VAL B 1 301 ? 21.359 14.781 4.113 1 98.81 301 VAL B O 1
ATOM 5271 N N . ALA B 1 302 ? 19.875 13.156 3.85 1 98.69 302 ALA B N 1
ATOM 5272 C CA . ALA B 1 302 ? 20.734 12.141 4.449 1 98.69 302 ALA B CA 1
ATOM 5273 C C . ALA B 1 302 ? 22.031 12 3.66 1 98.69 302 ALA B C 1
ATOM 5275 O O . ALA B 1 302 ? 23.125 12.016 4.238 1 98.69 302 ALA B O 1
ATOM 5276 N N . SER B 1 303 ? 21.906 11.93 2.338 1 98.44 303 SER B N 1
ATOM 5277 C CA . SER B 1 303 ? 23.094 11.758 1.488 1 98.44 303 SER B CA 1
ATOM 5278 C C . SER B 1 303 ? 23.984 12.992 1.535 1 98.44 303 SER B C 1
ATOM 5280 O O . SER B 1 303 ? 25.219 12.875 1.479 1 98.44 303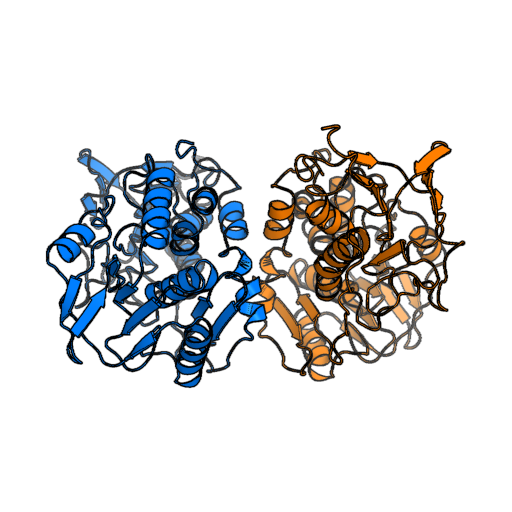 SER B O 1
ATOM 5282 N N . ASN B 1 304 ? 23.406 14.102 1.626 1 98.81 304 ASN B N 1
ATOM 5283 C CA . ASN B 1 304 ? 24.172 15.336 1.63 1 98.81 304 ASN B CA 1
ATOM 5284 C C . ASN B 1 304 ? 24.938 15.516 2.943 1 98.81 304 ASN B C 1
ATOM 5286 O O . ASN B 1 304 ? 26.047 16.062 2.959 1 98.81 304 ASN B O 1
ATOM 5290 N N . ILE B 1 305 ? 24.344 15.109 4.031 1 98.81 305 ILE B N 1
ATOM 5291 C CA . ILE B 1 305 ? 25.062 15.133 5.301 1 98.81 305 ILE B CA 1
ATOM 5292 C C . ILE B 1 305 ? 26.281 14.211 5.227 1 98.81 305 ILE B C 1
ATOM 5294 O O . ILE B 1 305 ? 27.375 14.586 5.645 1 98.81 305 ILE B O 1
ATOM 5298 N N . GLU B 1 306 ? 26.078 13.055 4.676 1 98.38 306 GLU B N 1
ATOM 5299 C CA . GLU B 1 306 ? 27.188 12.133 4.492 1 98.38 306 GLU B CA 1
ATOM 5300 C C . GLU B 1 306 ? 28.266 12.727 3.584 1 98.38 306 GLU B C 1
ATOM 5302 O O . GLU B 1 306 ? 29.453 12.648 3.889 1 98.38 306 GLU B O 1
ATOM 5307 N N . ALA B 1 307 ? 27.828 13.266 2.486 1 98.5 307 ALA B N 1
ATOM 5308 C CA . ALA B 1 307 ? 28.75 13.883 1.542 1 98.5 307 ALA B CA 1
ATOM 5309 C C . ALA B 1 307 ? 29.531 15.016 2.199 1 98.5 307 ALA B C 1
ATOM 5311 O O . ALA B 1 307 ? 30.75 15.109 2.047 1 98.5 307 ALA B O 1
ATOM 5312 N N . LEU B 1 308 ? 28.828 15.82 2.918 1 98.19 308 LEU B N 1
ATOM 5313 C CA . LEU B 1 308 ? 29.453 16.953 3.586 1 98.19 308 LEU B CA 1
ATOM 5314 C C . LEU B 1 308 ? 30.516 16.469 4.586 1 98.19 308 LEU B C 1
ATOM 5316 O O . LEU B 1 308 ? 31.578 17.078 4.695 1 98.19 308 LEU B O 1
ATOM 5320 N N . SER B 1 309 ? 30.188 15.43 5.297 1 97.62 309 SER B N 1
ATOM 5321 C CA . SER B 1 309 ? 31.109 14.875 6.293 1 97.62 309 SER B CA 1
ATOM 5322 C C . SER B 1 309 ? 32.375 14.359 5.637 1 97.62 309 SER B C 1
ATOM 5324 O O . SER B 1 309 ? 33.406 14.25 6.293 1 97.62 309 SER B O 1
ATOM 5326 N N . LYS B 1 310 ? 32.312 14.117 4.395 1 97.06 310 LYS B N 1
ATOM 5327 C CA . LYS B 1 310 ? 33.469 13.602 3.646 1 97.06 310 LYS B CA 1
ATOM 5328 C C . LYS B 1 310 ? 34.031 14.656 2.697 1 97.06 310 LYS B C 1
ATOM 5330 O O . LYS B 1 310 ? 34.844 14.344 1.842 1 97.06 310 LYS B O 1
ATOM 5335 N N . GLN B 1 311 ? 33.531 15.797 2.809 1 97.12 311 GLN B N 1
ATOM 5336 C CA . GLN B 1 311 ? 33.969 16.922 1.988 1 97.12 311 GLN B CA 1
ATOM 5337 C C . GLN B 1 311 ? 33.781 16.625 0.503 1 97.12 311 GLN B C 1
ATOM 5339 O O . GLN B 1 311 ? 34.656 16.875 -0.304 1 97.12 311 GLN B O 1
ATOM 5344 N N . LYS B 1 312 ? 32.688 16.031 0.226 1 97.75 312 LYS B N 1
ATOM 5345 C CA . LYS B 1 312 ? 32.312 15.734 -1.153 1 97.75 312 LYS B CA 1
ATOM 5346 C C . LYS B 1 312 ? 31.203 16.688 -1.647 1 97.75 312 LYS B C 1
ATOM 5348 O O . LYS B 1 312 ? 30.625 17.438 -0.858 1 97.75 312 LYS B O 1
ATOM 5353 N N . LYS B 1 313 ? 31.031 16.672 -2.943 1 97.81 313 LYS B N 1
ATOM 5354 C CA . LYS B 1 313 ? 30.016 17.5 -3.561 1 97.81 313 LYS B CA 1
ATOM 5355 C C . LYS B 1 313 ? 28.609 17.062 -3.113 1 97.81 313 LYS B C 1
ATOM 5357 O O . LYS B 1 313 ? 28.344 15.875 -2.99 1 97.81 313 LYS B O 1
ATOM 5362 N N . LEU B 1 314 ? 27.734 18.047 -2.896 1 98.56 314 LEU B N 1
ATOM 5363 C CA . LEU B 1 314 ? 26.391 17.766 -2.438 1 98.56 314 LEU B CA 1
ATOM 5364 C C . LEU B 1 314 ? 25.438 17.625 -3.619 1 98.56 314 LEU B C 1
ATOM 5366 O O . LEU B 1 314 ? 25.594 18.297 -4.641 1 98.56 314 LEU B O 1
ATOM 5370 N N . ALA B 1 315 ? 24.484 16.734 -3.469 1 98.12 315 ALA B N 1
ATOM 5371 C CA . ALA B 1 315 ? 23.422 16.562 -4.453 1 98.12 315 ALA B CA 1
ATOM 5372 C C . ALA B 1 315 ? 22.422 17.719 -4.371 1 98.12 315 ALA B C 1
ATOM 5374 O O . ALA B 1 315 ? 22.328 18.391 -3.346 1 98.12 315 ALA B O 1
ATOM 5375 N N . THR B 1 316 ? 21.672 17.938 -5.488 1 98.12 316 THR B N 1
ATOM 5376 C CA . THR B 1 316 ? 20.719 19.031 -5.535 1 98.12 316 THR B CA 1
ATOM 5377 C C . THR B 1 316 ? 19.312 18.531 -5.832 1 98.12 316 THR B C 1
ATOM 5379 O O . THR B 1 316 ? 19.156 17.422 -6.363 1 98.12 316 THR B O 1
ATOM 5382 N N . TYR B 1 317 ? 18.344 19.297 -5.371 1 96.5 317 TYR B N 1
ATOM 5383 C CA . TYR B 1 317 ? 16.922 19.031 -5.543 1 96.5 317 TYR B CA 1
ATOM 5384 C C . TYR B 1 317 ? 16.25 20.109 -6.371 1 96.5 317 TYR B C 1
ATOM 5386 O O . TYR B 1 317 ? 16.469 21.312 -6.133 1 96.5 317 TYR B O 1
ATOM 5394 N N . LYS B 1 318 ? 15.461 19.734 -7.355 1 93.94 318 LYS B N 1
ATOM 5395 C CA . LYS B 1 318 ? 14.609 20.656 -8.117 1 93.94 318 LYS B CA 1
ATOM 5396 C C . LYS B 1 318 ? 13.141 20.25 -8.008 1 93.94 318 LYS B C 1
ATOM 5398 O O . LYS B 1 318 ? 12.742 19.203 -8.5 1 93.94 318 LYS B O 1
ATOM 5403 N N . PRO B 1 319 ? 12.352 21.094 -7.352 1 93.12 319 PRO B N 1
ATOM 5404 C CA . PRO B 1 319 ? 10.922 20.781 -7.277 1 93.12 319 PRO B CA 1
ATOM 5405 C C . PRO B 1 319 ? 10.281 20.641 -8.656 1 93.12 319 PRO B C 1
ATOM 5407 O O . PRO B 1 319 ? 10.664 21.328 -9.602 1 93.12 319 PRO B O 1
ATOM 5410 N N . GLU B 1 320 ? 9.312 19.734 -8.734 1 88.5 320 GLU B N 1
ATOM 5411 C CA . GLU B 1 320 ? 8.578 19.562 -9.984 1 88.5 320 GLU B CA 1
ATOM 5412 C C . GLU B 1 320 ? 7.727 20.781 -10.289 1 88.5 320 GLU B C 1
ATOM 5414 O O . GLU B 1 320 ? 7.215 21.438 -9.375 1 88.5 320 GLU B O 1
ATOM 5419 N N . GLU B 1 321 ? 7.586 21.078 -11.531 1 87.81 321 GLU B N 1
ATOM 5420 C CA . GLU B 1 321 ? 6.762 22.219 -11.93 1 87.81 321 GLU B CA 1
ATOM 5421 C C . GLU B 1 321 ? 5.277 21.922 -11.727 1 87.81 321 GLU B C 1
ATOM 5423 O O . GLU B 1 321 ? 4.527 22.781 -11.266 1 87.81 321 GLU B O 1
ATOM 5428 N N . GLY B 1 322 ? 4.895 20.734 -12.094 1 91.12 322 GLY B N 1
ATOM 5429 C CA . GLY B 1 322 ? 3.506 20.344 -11.922 1 91.12 322 GLY B CA 1
ATOM 5430 C C . GLY B 1 322 ? 3.211 19.781 -10.547 1 91.12 322 GLY B C 1
ATOM 5431 O O . GLY B 1 322 ? 4.117 19.641 -9.719 1 91.12 322 GLY B O 1
ATOM 5432 N N . VAL B 1 323 ? 1.867 19.625 -10.25 1 93 323 VAL B N 1
ATOM 5433 C CA . VAL B 1 323 ? 1.417 19.219 -8.922 1 93 323 VAL B CA 1
ATOM 5434 C C . VAL B 1 323 ? 1.185 17.703 -8.898 1 93 323 VAL B C 1
ATOM 5436 O O . VAL B 1 323 ? 0.56 17.156 -9.805 1 93 323 VAL B O 1
ATOM 5439 N N . MET B 1 324 ? 1.754 17.078 -7.969 1 92.69 324 MET B N 1
ATOM 5440 C CA . MET B 1 324 ? 1.426 15.695 -7.664 1 92.69 324 MET B CA 1
ATOM 5441 C C . MET B 1 324 ? 0.682 15.594 -6.336 1 92.69 324 MET B C 1
ATOM 5443 O O . MET B 1 324 ? 1.206 15.984 -5.293 1 92.69 324 MET B O 1
ATOM 5447 N N . ILE B 1 325 ? -0.558 15.023 -6.398 1 95.69 325 ILE B N 1
ATOM 5448 C CA . ILE B 1 325 ? -1.341 14.945 -5.168 1 95.69 325 ILE B CA 1
ATOM 5449 C C . ILE B 1 325 ? -2.414 13.867 -5.309 1 95.69 325 ILE B C 1
ATOM 5451 O O . ILE B 1 325 ? -2.832 13.539 -6.422 1 95.69 325 ILE B O 1
ATOM 5455 N N . GLY B 1 326 ? -2.709 13.227 -4.277 1 96.31 326 GLY B N 1
ATOM 5456 C CA . GLY B 1 326 ? -3.834 12.312 -4.145 1 96.31 326 GLY B CA 1
ATOM 5457 C C . GLY B 1 326 ? -4.684 12.594 -2.916 1 96.31 326 GLY B C 1
ATOM 5458 O O . GLY B 1 326 ? -4.156 12.766 -1.816 1 96.31 326 GLY B O 1
ATOM 5459 N N . VAL B 1 327 ? -5.973 12.656 -3.111 1 98.12 327 VAL B N 1
ATOM 5460 C CA . VAL B 1 327 ? -6.863 12.859 -1.975 1 98.12 327 VAL B CA 1
ATOM 5461 C C . VAL B 1 327 ? -7.879 11.727 -1.9 1 98.12 327 VAL B C 1
ATOM 5463 O O . VAL B 1 327 ? -8.344 11.234 -2.93 1 98.12 327 VAL B O 1
ATOM 5466 N N . SER B 1 328 ? -8.172 11.305 -0.724 1 98.25 328 SER B N 1
ATOM 5467 C CA . SER B 1 328 ? -9.164 10.266 -0.484 1 98.25 328 SER B CA 1
ATOM 5468 C C . SER B 1 328 ? -10.562 10.859 -0.357 1 98.25 328 SER B C 1
ATOM 5470 O O . SER B 1 328 ? -10.742 11.922 0.25 1 98.25 328 SER B O 1
ATOM 5472 N N . ILE B 1 329 ? -11.484 10.289 -0.945 1 98.38 329 ILE B N 1
ATOM 5473 C CA . ILE B 1 329 ? -12.906 10.555 -0.742 1 98.38 329 ILE B CA 1
ATOM 5474 C C . ILE B 1 329 ? -13.594 9.305 -0.188 1 98.38 329 ILE B C 1
ATOM 5476 O O . ILE B 1 329 ? -14.125 8.492 -0.948 1 98.38 329 ILE B O 1
ATOM 5480 N N . GLY B 1 330 ? -13.578 9.203 1.111 1 97.25 330 GLY B N 1
ATOM 5481 C CA . GLY B 1 330 ? -13.992 7.961 1.743 1 97.25 330 GLY B CA 1
ATOM 5482 C C . GLY B 1 330 ? -13.039 6.809 1.467 1 97.25 330 GLY B C 1
ATOM 5483 O O . GLY B 1 330 ? -11.938 7.016 0.96 1 97.25 330 GLY B O 1
ATOM 5484 N N . ARG B 1 331 ? -13.406 5.578 1.848 1 96.06 331 ARG B N 1
ATOM 5485 C CA . ARG B 1 331 ? -12.508 4.426 1.832 1 96.06 331 ARG B CA 1
ATOM 5486 C C . ARG B 1 331 ? -12.453 3.793 0.446 1 96.06 331 ARG B C 1
ATOM 5488 O O . ARG B 1 331 ? -11.562 2.996 0.156 1 96.06 331 ARG B O 1
ATOM 5495 N N . LYS B 1 332 ? -13.367 4.172 -0.482 1 93.88 332 LYS B N 1
ATOM 5496 C CA . LYS B 1 332 ? -13.477 3.418 -1.728 1 93.88 332 LYS B CA 1
ATOM 5497 C C . LYS B 1 332 ? -13.219 4.312 -2.936 1 93.88 332 LYS B C 1
ATOM 5499 O O . LYS B 1 332 ? -13.281 3.854 -4.078 1 93.88 332 LYS B O 1
ATOM 5504 N N . ASP B 1 333 ? -12.961 5.59 -2.68 1 97.5 333 ASP B N 1
ATOM 5505 C CA . ASP B 1 333 ? -12.836 6.531 -3.789 1 97.5 333 ASP B CA 1
ATOM 5506 C C . ASP B 1 333 ? -11.734 7.555 -3.52 1 97.5 333 ASP B C 1
ATOM 5508 O O . ASP B 1 333 ? -11.094 7.52 -2.467 1 97.5 333 ASP B O 1
ATOM 5512 N N . GLY B 1 334 ? -11.391 8.352 -4.465 1 98.25 334 GLY B N 1
ATOM 5513 C CA . GLY B 1 334 ? -10.375 9.391 -4.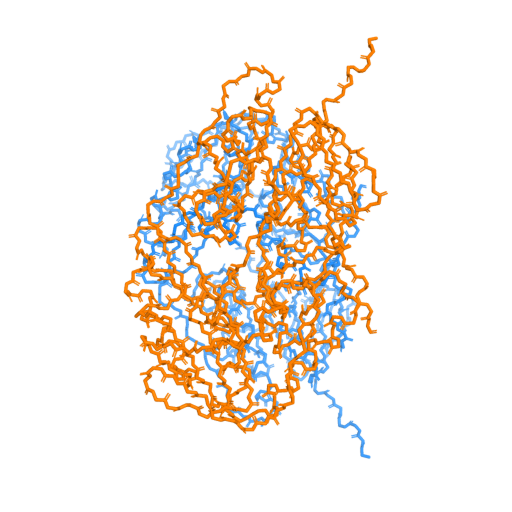395 1 98.25 334 GLY B CA 1
ATOM 5514 C C . GLY B 1 334 ? -10.016 9.969 -5.75 1 98.25 334 GLY B C 1
ATOM 5515 O O . GLY B 1 334 ? -10.617 9.609 -6.766 1 98.25 334 GLY B O 1
ATOM 5516 N N . ALA B 1 335 ? -9.164 10.891 -5.75 1 98.31 335 ALA B N 1
ATOM 5517 C CA . ALA B 1 335 ? -8.656 11.523 -6.965 1 98.31 335 ALA B CA 1
ATOM 5518 C C . ALA B 1 335 ? -7.152 11.75 -6.875 1 98.31 335 ALA B C 1
ATOM 5520 O O . ALA B 1 335 ? -6.629 12.062 -5.801 1 98.31 335 ALA B O 1
ATOM 5521 N N . GLY B 1 336 ? -6.504 11.562 -7.977 1 96.69 336 GLY B N 1
ATOM 5522 C CA . GLY B 1 336 ? -5.066 11.766 -8.055 1 96.69 336 GLY B CA 1
ATOM 5523 C C . GLY B 1 336 ? -4.641 12.539 -9.289 1 96.69 336 GLY B C 1
ATOM 5524 O O . GLY B 1 336 ? -5.207 12.367 -10.367 1 96.69 336 GLY B O 1
ATOM 5525 N N . LEU B 1 337 ? -3.664 13.375 -9.109 1 96 337 LEU B N 1
ATOM 5526 C CA . LEU B 1 337 ? -3.102 14.211 -10.156 1 96 337 LEU B CA 1
ATOM 5527 C C . LEU B 1 337 ? -1.589 14.039 -10.242 1 96 337 LEU B C 1
ATOM 5529 O O . LEU B 1 337 ? -0.902 14.023 -9.219 1 96 337 LEU B O 1
ATOM 5533 N N . MET B 1 338 ? -1.129 13.922 -11.43 1 93.44 338 MET B N 1
ATOM 5534 C CA . MET B 1 338 ? 0.305 13.844 -11.688 1 93.44 338 MET B CA 1
ATOM 5535 C C . MET B 1 338 ? 0.856 15.188 -12.141 1 93.44 338 MET B C 1
ATOM 5537 O O . MET B 1 338 ? 0.105 16.047 -12.609 1 93.44 338 MET B O 1
ATOM 5541 N N . PRO B 1 339 ? 2.15 15.336 -12.016 1 92.38 339 PRO B N 1
ATOM 5542 C CA . PRO B 1 339 ? 2.74 16.641 -12.352 1 92.38 339 PRO B CA 1
ATOM 5543 C C . PRO B 1 339 ? 2.52 17.031 -13.812 1 92.38 339 PRO B C 1
ATOM 5545 O O . PRO B 1 339 ? 2.443 18.219 -14.133 1 92.38 339 PRO B O 1
ATOM 5548 N N . ASN B 1 340 ? 2.332 16.078 -14.703 1 91.75 340 ASN B N 1
ATOM 5549 C CA . ASN B 1 340 ? 2.137 16.375 -16.109 1 91.75 340 ASN B CA 1
ATOM 5550 C C . ASN B 1 340 ? 0.672 16.672 -16.438 1 91.75 340 ASN B C 1
ATOM 5552 O O . ASN B 1 340 ? 0.305 16.844 -17.594 1 91.75 340 ASN B O 1
ATOM 5556 N N . GLY B 1 341 ? -0.172 16.578 -15.43 1 93.31 341 GLY B N 1
ATOM 5557 C CA . GLY B 1 341 ? -1.575 16.922 -15.594 1 93.31 341 GLY B CA 1
ATOM 5558 C C . GLY B 1 341 ? -2.469 15.711 -15.75 1 93.31 341 GLY B C 1
ATOM 5559 O O . GLY B 1 341 ? -3.695 15.828 -15.773 1 93.31 341 GLY B O 1
ATOM 5560 N N . MET B 1 342 ? -1.889 14.57 -15.797 1 91.62 342 MET B N 1
ATOM 5561 C CA . MET B 1 342 ? -2.662 13.344 -15.969 1 91.62 342 MET B CA 1
ATOM 5562 C C . MET B 1 342 ? -3.398 12.977 -14.68 1 91.62 342 MET B C 1
ATOM 5564 O O . MET B 1 342 ? -2.836 13.078 -13.586 1 91.62 342 MET B O 1
ATOM 5568 N N . MET B 1 343 ? -4.672 12.562 -14.875 1 94.81 343 MET B N 1
ATOM 5569 C CA . MET B 1 343 ? -5.453 12.07 -13.742 1 94.81 343 MET B CA 1
ATOM 5570 C C . MET B 1 343 ? -5.176 10.586 -13.492 1 94.81 343 MET B C 1
ATOM 5572 O O . MET B 1 343 ? -5.082 9.805 -14.438 1 94.81 343 MET B O 1
ATOM 5576 N N . LEU B 1 344 ? -5.012 10.258 -12.25 1 94.25 344 LEU B N 1
ATOM 5577 C CA . LEU B 1 344 ? -4.973 8.836 -11.906 1 94.25 344 LEU B CA 1
ATOM 5578 C C . LEU B 1 344 ? -6.379 8.289 -11.703 1 94.25 344 LEU B C 1
ATOM 5580 O O . LEU B 1 344 ? -7.246 8.969 -11.156 1 94.25 344 LEU B O 1
ATOM 5584 N N . PRO B 1 345 ? -6.594 7.043 -12.102 1 91.25 345 PRO B N 1
ATOM 5585 C CA . PRO B 1 345 ? -7.891 6.43 -11.812 1 91.25 345 PRO B CA 1
ATOM 5586 C C . PRO B 1 345 ? -8.18 6.332 -10.32 1 91.25 345 PRO B C 1
ATOM 5588 O O . PRO B 1 345 ? -7.266 6.117 -9.516 1 91.25 345 PRO B O 1
ATOM 5591 N N . SER B 1 346 ? -9.461 6.391 -10.008 1 94.19 346 SER B N 1
ATOM 5592 C CA . SER B 1 346 ? -9.883 6.402 -8.609 1 94.19 346 SER B CA 1
ATOM 5593 C C . SER B 1 346 ? -9.438 5.133 -7.895 1 94.19 346 SER B C 1
ATOM 5595 O O . SER B 1 346 ? -9.086 5.172 -6.711 1 94.19 346 SER B O 1
ATOM 5597 N N . PHE B 1 347 ? -9.477 3.998 -8.57 1 90 347 PHE B N 1
ATOM 5598 C CA . PHE B 1 347 ? -9.133 2.734 -7.93 1 90 347 PHE B CA 1
ATOM 5599 C C . PHE B 1 347 ? -7.672 2.721 -7.504 1 90 347 PHE B C 1
ATOM 5601 O O . PHE B 1 347 ? -7.316 2.096 -6.5 1 90 347 PHE B O 1
ATOM 5608 N N . VAL B 1 348 ? -6.809 3.469 -8.273 1 92.56 348 VAL B N 1
ATOM 5609 C CA . VAL B 1 348 ? -5.398 3.574 -7.914 1 92.56 348 VAL B CA 1
ATOM 5610 C C . VAL B 1 348 ? -5.258 4.316 -6.586 1 92.56 348 VAL B C 1
ATOM 5612 O O . VAL B 1 348 ? -4.527 3.875 -5.695 1 92.56 348 VAL B O 1
ATOM 5615 N N . ILE B 1 349 ? -5.961 5.391 -6.441 1 95.88 349 ILE B N 1
ATOM 5616 C CA . ILE B 1 349 ? -5.918 6.164 -5.207 1 95.88 349 ILE B CA 1
ATOM 5617 C C . ILE B 1 349 ? -6.508 5.344 -4.062 1 95.88 349 ILE B C 1
ATOM 5619 O O . ILE B 1 349 ? -6 5.379 -2.939 1 95.88 349 ILE B O 1
ATOM 5623 N N . LYS B 1 350 ? -7.57 4.605 -4.383 1 95.19 350 LYS B N 1
ATOM 5624 C CA . LYS B 1 350 ? -8.141 3.711 -3.381 1 95.19 350 LYS B CA 1
ATOM 5625 C C . LYS B 1 350 ? -7.094 2.736 -2.854 1 95.19 350 LYS B C 1
ATOM 5627 O O . LYS B 1 350 ? -6.93 2.59 -1.64 1 95.19 350 LYS B O 1
ATOM 5632 N N . MET B 1 351 ? -6.352 2.18 -3.76 1 91.25 351 MET B N 1
ATOM 5633 C CA . MET B 1 351 ? -5.387 1.151 -3.383 1 91.25 351 MET B CA 1
ATOM 5634 C C . MET B 1 351 ? -4.188 1.768 -2.67 1 91.25 351 MET B C 1
ATOM 5636 O O . MET B 1 351 ? -3.658 1.188 -1.72 1 91.25 351 MET B O 1
ATOM 5640 N N . LEU B 1 352 ? -3.812 2.906 -3.076 1 93.75 352 LEU B N 1
ATOM 5641 C CA . LEU B 1 352 ? -2.605 3.537 -2.553 1 93.75 352 LEU B CA 1
ATOM 5642 C C . LEU B 1 352 ? -2.879 4.199 -1.205 1 93.75 352 LEU B C 1
ATOM 5644 O O . LEU B 1 352 ? -1.984 4.297 -0.363 1 93.75 352 LEU B O 1
ATOM 5648 N N . LYS B 1 353 ? -4.109 4.652 -1.034 1 95.88 353 LYS B N 1
ATOM 5649 C CA . LYS B 1 353 ? -4.32 5.555 0.096 1 95.88 353 LYS B CA 1
ATOM 5650 C C . LYS B 1 353 ? -5.672 5.305 0.754 1 95.88 353 LYS B C 1
ATOM 5652 O O . LYS B 1 353 ? -5.738 4.875 1.908 1 95.88 353 LYS B O 1
ATOM 5657 N N . SER B 1 354 ? -6.805 5.438 0.033 1 97.94 354 SER B N 1
ATOM 5658 C CA . SER B 1 354 ? -8.148 5.578 0.577 1 97.94 354 SER B CA 1
ATOM 5659 C C . SER B 1 354 ? -8.555 4.34 1.367 1 97.94 354 SER B C 1
ATOM 5661 O O . SER B 1 354 ? -9.211 4.445 2.408 1 97.94 354 SER B O 1
ATOM 5663 N N . LYS B 1 355 ? -8.133 3.229 0.911 1 94.56 355 LYS B N 1
ATOM 5664 C CA . LYS B 1 355 ? -8.617 1.977 1.488 1 94.56 355 LYS B CA 1
ATOM 5665 C C . LYS B 1 355 ? -8.188 1.847 2.947 1 94.56 355 LYS B C 1
ATOM 5667 O O . LYS B 1 355 ? -8.977 1.421 3.793 1 94.56 355 LYS B O 1
ATOM 5672 N N . ASN B 1 356 ? -6.953 2.162 3.205 1 94.06 356 ASN B N 1
ATOM 5673 C CA . ASN B 1 356 ? -6.453 1.966 4.562 1 94.06 356 ASN B CA 1
ATOM 5674 C C . ASN B 1 356 ? -5.609 3.15 5.023 1 94.06 356 ASN B C 1
ATOM 5676 O O . ASN B 1 356 ? -4.875 3.049 6.008 1 94.06 356 ASN B O 1
ATOM 5680 N N . MET B 1 357 ? -5.633 4.219 4.273 1 96.88 357 MET B N 1
ATOM 56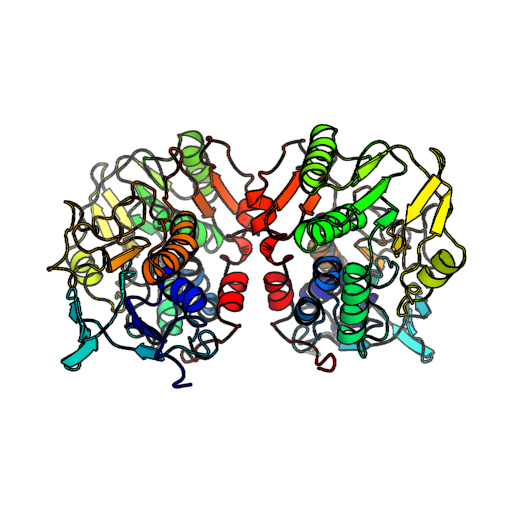81 C CA . MET B 1 357 ? -4.973 5.484 4.586 1 96.88 357 MET B CA 1
ATOM 5682 C C . MET B 1 357 ? -3.469 5.289 4.754 1 96.88 357 MET B C 1
ATOM 5684 O O . MET B 1 357 ? -2.842 5.949 5.582 1 96.88 357 MET B O 1
ATOM 5688 N N . MET B 1 358 ? -2.914 4.297 4.043 1 94.5 358 MET B N 1
ATOM 5689 C CA . MET B 1 358 ? -1.479 4.02 4.035 1 94.5 358 MET B CA 1
ATOM 5690 C C . MET B 1 358 ? -1.007 3.553 5.406 1 94.5 358 MET B C 1
ATOM 5692 O O . MET B 1 358 ? 0.181 3.646 5.723 1 94.5 358 MET B O 1
ATOM 5696 N N . ALA B 1 359 ? -1.914 3.154 6.316 1 93.12 359 ALA B N 1
ATOM 5697 C CA . ALA B 1 359 ? -1.588 2.779 7.691 1 93.12 359 ALA B CA 1
ATOM 5698 C C . ALA B 1 359 ? -0.633 1.589 7.723 1 93.12 359 ALA B C 1
ATOM 5700 O O . ALA B 1 359 ? 0.377 1.613 8.43 1 93.12 359 ALA B O 1
ATOM 5701 N N . PRO B 1 360 ? -0.868 0.513 6.879 1 89.75 360 PRO B N 1
ATOM 5702 C CA . PRO B 1 360 ? 0.031 -0.641 6.953 1 89.75 360 PRO B CA 1
ATOM 5703 C C . PRO B 1 360 ? 1.473 -0.292 6.59 1 89.75 360 PRO B C 1
ATOM 5705 O O . PRO B 1 360 ? 2.408 -0.771 7.234 1 89.75 360 PRO B O 1
ATOM 5708 N N . THR B 1 361 ? 1.659 0.52 5.617 1 90.12 361 THR B N 1
ATOM 5709 C CA . THR B 1 361 ? 2.998 0.924 5.203 1 90.12 361 THR B CA 1
ATOM 5710 C C . THR B 1 361 ? 3.688 1.721 6.309 1 90.12 361 THR B C 1
ATOM 5712 O O . THR B 1 361 ? 4.867 1.508 6.59 1 90.12 361 THR B O 1
ATOM 5715 N N . THR B 1 362 ? 2.949 2.613 6.887 1 91.31 362 THR B N 1
ATOM 5716 C CA . THR B 1 362 ? 3.512 3.414 7.969 1 91.31 362 THR B CA 1
ATOM 5717 C C . THR B 1 362 ? 3.848 2.537 9.172 1 91.31 362 THR B C 1
ATOM 5719 O O . THR B 1 362 ? 4.895 2.707 9.797 1 91.31 362 THR B O 1
ATOM 5722 N N . GLN B 1 363 ? 2.994 1.591 9.477 1 88.44 363 GLN B N 1
ATOM 5723 C CA . GLN B 1 363 ? 3.234 0.675 10.594 1 88.44 363 GLN B CA 1
ATOM 5724 C C . GLN B 1 363 ? 4.477 -0.174 10.344 1 88.44 363 GLN B C 1
ATOM 5726 O O . GLN B 1 363 ? 5.254 -0.428 11.266 1 88.44 363 GLN B O 1
ATOM 5731 N N . SER B 1 364 ? 4.621 -0.568 9.109 1 86.19 364 SER B N 1
ATOM 5732 C CA . SER B 1 364 ? 5.797 -1.355 8.758 1 86.19 364 SER B CA 1
ATOM 5733 C C . SER B 1 364 ? 7.078 -0.542 8.922 1 86.19 364 SER B C 1
ATOM 5735 O O . SER B 1 364 ? 8.102 -1.069 9.359 1 86.19 364 SER B O 1
ATOM 5737 N N . LEU B 1 365 ? 7.004 0.686 8.539 1 85.38 365 LEU B N 1
ATOM 5738 C CA . LEU B 1 365 ? 8.141 1.588 8.711 1 85.38 365 LEU B CA 1
ATOM 5739 C C . LEU B 1 365 ? 8.57 1.648 10.172 1 85.38 365 LEU B C 1
ATOM 5741 O O . LEU B 1 365 ? 9.766 1.711 10.469 1 85.38 365 LEU B O 1
ATOM 5745 N N . LEU B 1 366 ? 7.641 1.594 11.031 1 83.19 366 LEU B N 1
ATOM 5746 C CA . LEU B 1 366 ? 7.926 1.726 12.453 1 83.19 366 LEU B CA 1
ATOM 5747 C C . LEU B 1 366 ? 8.016 0.355 13.117 1 83.19 366 LEU B C 1
ATOM 5749 O O . LEU B 1 366 ? 7.895 0.244 14.336 1 83.19 366 LEU B O 1
ATOM 5753 N N . ASN B 1 367 ? 8.156 -0.714 12.336 1 68.31 367 ASN B N 1
ATOM 5754 C CA . ASN B 1 367 ? 8.312 -2.098 12.773 1 68.31 367 ASN B CA 1
ATOM 5755 C C . ASN B 1 367 ? 7.109 -2.574 13.578 1 68.31 367 ASN B C 1
ATOM 5757 O O . ASN B 1 367 ? 7.262 -3.289 14.57 1 68.31 367 ASN B O 1
ATOM 5761 N N . LYS B 1 368 ? 6.023 -2.029 13.25 1 60.75 368 LYS B N 1
ATOM 5762 C CA . LYS B 1 368 ? 4.723 -2.471 13.742 1 60.75 368 LYS B CA 1
ATOM 5763 C C . LYS B 1 368 ? 4.648 -2.387 15.266 1 60.75 368 LYS B C 1
ATOM 5765 O O . LYS B 1 368 ? 4.188 -3.322 15.922 1 60.75 368 LYS B O 1
ATOM 5770 N N . SER B 1 369 ? 5.258 -1.483 15.797 1 47.5 369 SER B N 1
ATOM 5771 C CA . SER B 1 369 ? 5.18 -1.253 17.234 1 47.5 369 SER B CA 1
ATOM 5772 C C . SER B 1 369 ? 4.086 -0.249 17.578 1 47.5 369 SER B C 1
ATOM 5774 O O . SER B 1 369 ? 4.152 0.913 17.172 1 47.5 369 SER B O 1
ATOM 5776 N N . PHE B 1 370 ? 3.004 -0.741 18.156 1 43.25 370 PHE B N 1
ATOM 5777 C CA . PHE B 1 370 ? 1.814 0.061 18.422 1 43.25 370 PHE B CA 1
ATOM 5778 C C . PHE B 1 370 ? 1.866 0.654 19.812 1 43.25 370 PHE B C 1
ATOM 5780 O O . PHE B 1 370 ? 2.314 -0.003 20.766 1 43.25 370 PHE B O 1
ATOM 5787 N N . ALA B 1 371 ? 1.562 2.021 19.922 1 40.22 371 ALA B N 1
ATOM 5788 C CA . ALA B 1 371 ? 1.561 2.693 21.219 1 40.22 371 ALA B CA 1
ATOM 5789 C C . ALA B 1 371 ? 0.376 2.242 22.062 1 40.22 371 ALA B C 1
ATOM 5791 O O . ALA B 1 371 ? -0.669 1.864 21.531 1 40.22 371 ALA B O 1
ATOM 5792 N N . ASN B 1 372 ? 0.618 2.02 23.375 1 35.28 372 ASN B N 1
ATOM 5793 C CA . ASN B 1 372 ? -0.472 1.806 24.312 1 35.28 372 ASN B CA 1
ATOM 5794 C C . ASN B 1 372 ? -1.311 3.066 24.5 1 35.28 372 ASN B C 1
ATOM 5796 O O . ASN B 1 372 ? -0.947 3.951 25.281 1 35.28 372 ASN B O 1
ATOM 5800 N N . ILE B 1 373 ? -2.076 3.449 23.75 1 36.94 373 ILE B N 1
ATOM 5801 C CA . ILE B 1 373 ? -2.797 4.715 23.812 1 36.94 373 ILE B CA 1
ATOM 5802 C C . ILE B 1 373 ? -4.086 4.531 24.609 1 36.94 373 ILE B C 1
ATOM 5804 O O . ILE B 1 373 ? -5.059 5.258 24.406 1 36.94 373 ILE B O 1
ATOM 5808 N N . GLY B 1 374 ? -4.051 3.717 25.719 1 32.5 374 GLY B N 1
ATOM 5809 C CA . GLY B 1 374 ? -5.141 3.617 26.688 1 32.5 374 GLY B CA 1
ATOM 5810 C C . GLY B 1 374 ? -6.418 3.07 26.062 1 32.5 374 GLY B C 1
ATOM 5811 O O . GLY B 1 374 ? -6.832 3.504 24.984 1 32.5 374 GLY B O 1
ATOM 5812 N N . GLN B 1 375 ? -6.645 1.735 25.859 1 30.69 375 GLN B N 1
ATOM 5813 C CA . GLN B 1 375 ? -8.016 1.282 25.641 1 30.69 375 GLN B CA 1
ATOM 5814 C C . GLN B 1 375 ? -8.969 1.922 26.656 1 30.69 375 GLN B C 1
ATOM 5816 O O . GLN B 1 375 ? -8.586 2.201 27.781 1 30.69 375 GLN B O 1
#

Foldseek 3Di:
DPPPAFFEEEEEACEPQRVLLCLLQLVRHAYEYEAQAQWHFQLLCLLVCLQVVVLRLLGTFGLVPQRDRYHYHNFDFQADDLAWTATPVGDIDGGQFYEYEHAWFFAPPSPAFRDLACVSVLSVVSNVQLQVWQEEEEEAQAQSSLQNLLASLVNPQNHAYEYEHLAPFGNDPQADPVQRVVSVVLSVVSVYHYHHNKDFDDDPLRVVNRVHSDHDDWDHQDWDWTQMPVGIDIIRGYHYPPDIGTPQNNVVVFDADPNQAFEAFQLQAGPPRRRYGYFANRHPQPAPRDPVVRVVNSVQNSVQNVCVVVPHDGDGHDDQPAHWDWHARALQFIWTADRVGDIDHGNVSNVCASNSRCSVVVCVSSVNGGDCNDD/DPPPAFFEEEEEACEPQRVLLCLLQLVRHAYEYEAQAQWHFQLLCLLVCLQVVVLRLLGTFGLPPLRDRYHYHNFDFQADDLAWTATPVGDIDGGQFYEYEHAWFFAPPSPAFRDLACVSVLSVVSNVQLQVWQEEEEEAQAQSSLQNLLASLVNPQNHAYEYEHLAPFGNDPQADPVQRVVSVVLSVVSVYHYHHNKDFDDDPLRVVNRVHSDHDDWDHQDWDWTQMPVGIDIIRGYHYPPDIGTPQNNVVVFDADPNQAFEAFQLQAGPPRNRYGYFANRHPQPAPRDPVVRVVNSVQNSVQNVCVVVVHDGDGHDDQPAHWDWHARALQFIWTADRVGDIDHGNVSNVCASNSRCSVVVCVSSVNGGDCNDD

Sequence (750 aa):
MSAAQKKKVVIVGGGFVGLQIAMKLESKFEVVLIEKRQTFFHCVGSMRSMVEPEFATQCFLTYDKVLKKSTIIHSYATEVHPDRVVLDNGDQVTFDYLVIATGSYNLSPFKAPRDTSNIIQYYRSIRDKINQATKILVVGGGAVGVELAGEIGTDFKGKNVTLINRGDRLVSQKVNDKFSKTVADKLKKLKVNIMFNTSIDIPNEVTEAKNQESYFQFPEVEMKTYHTSQGDVEADLVFWTTGNKLNNEMLRGFPLDGQGQVRVNESFQVDGFPNVFAAGDICNTSELKTLVNAKKHIPLVASNIEALSKQKKLATYKPEEGVMIGVSIGRKDGAGLMPNGMMLPSFVIKMLKSKNMMAPTTQSLLNKSFANIGQMSAAQKKKVVIVGGGFVGLQIAMKLESKFEVVLIEKRQTFFHCVGSMRSMVEPEFATQCFLTYDKVLKKSTIIHSYATEVHPDRVVLDNGDQVTFDYLVIATGSYNLSPFKAPRDTSNIIQYYRSIRDKINQATKILVVGGGAVGVELAGEIGTDFKGKNVTLINRGDRLVSQKVNDKFSKTVADKLKKLKVNIMFNTSIDIPNEVTEAKNQESYFQFPEVEMKTYHTSQGDVEADLVFWTTGNKLNNEMLRGFPLDGQGQVRVNESFQVDGFPNVFAAGDICNTSELKTLVNAKKHIPLVASNIEALSKQKKLATYKPEEGVMIGVSIGRKDGAGLMPNGMMLPSFVIKMLKSKNMMAPTTQSLLNKSFANIGQ

Secondary structure (DSSP, 8-state):
----PPPEEEEE--SHHHHHHHHHHTTTSEEEEE-SSSSEE-GGGHHHHHHSGGGGGGTEE-STTT-SS-EEE---EEEE-SSEEEETTS-EEE-SEEEE---EE-STTTS--S--TTHHHHHHHHHHHHHH-SEEEEE--BHHHHHHHHHHHHHSTT-EEEEE-SSSSSB-TTS-HHHHHHHHHHHHHTTEEEE-S--BPPPHHHHHHHTS-S---PPP---EEEEETTEEEEESEEEE---PEE--TT-TTS-B-TTSPBPB-TT-EETTEEEEEE-GGGB--SS---HHHHHHHHHHHHHHHHHHHTT-PPP-----SS--EEEESSSS-EEEE-TTSPEEPHHHHIIIIITTTTHHHHHHHTTT-B-----/----PPPEEEEE--SHHHHHHHHHHTTTSEEEEE-SSSSEE-GGGHHHHHHSGGGGGGTEE--TTT-SS-EEE---EEEE-SSEEEETTS-EEE-SEEEE---EE-STTTS--S--TTHHHHHHHHHHHHHH-SEEEEE--BHHHHHHHHHHHHHSTT-EEEEE-SSSSSB-TTS-HHHHHHHHHHHHHTTEEEE-S--BPPPHHHHHHHTS-S---PPP---EEEEETTEEEEESEEEE---PEE--TT-TTS-B-TTSPBPB-TT-EETTEEEEEE-GGGB--SS---HHHHHHHHHHHHHHHHHHHTT-PPP-----SS--EEEESSSS-EEEE-TTSPEEPHHHHIIIIITTTTHHHHHHHTTT-B-----

Organism: Heterostelium pallidum (strain ATCC 26659 / Pp 5 / PN500) (NCBI:txid670386)

InterPro domains:
  IPR023753 FAD/NAD(P)-binding domain [PF07992] (7-295)
  IPR036188 FAD/NAD(P)-binding domain superfamily [SSF51905] (1-286)